Protein AF-A0A4Y6USC3-F1 (afdb_monomer_lite)

pLDDT: mean 70.85, std 23.21, range [25.36, 93.81]

Sequence (382 aa):
MLRNPILKGYQRYNYINDDKHLTWKDLKLQPFNPDYKILEEEDFDRVQEIIDSRSNKNNKQEINTPTKSKLLLSGIVKCGYCGGNLSVDHSITTNKRKDGTIQKSKVMRYVCKRARHLGNREDHACLQFGAKKYEKEAEIVVKDFISKANKEDFVEVLDKFQKENVVQKDSHLAKLKKEIQGDYQELSAIKGLIIKVELGQSKLSFDTVESMLLEQEIKIAEKGKLIESLERETQKEKTKMNEYQEVLEEFDGWLEKYDEAELDTKKMMLSRVIRKISFKKDEIDLELVLPIGNTTPPEDQNRVGMTEDKAKITDLAVHNIPNSHRHRRPGLADRLRDFDECNEACQRRSVDGACGQEHRRKPVLRLLRPTAAPRRRTHRFR

Secondary structure (DSSP, 8-state):
-TT-GGGBT-PBP----SS----GGG--BPPP-GGGB-S-HHHHHHHHHHHHHHH-SSS-SSS-PPPSSSSTTTTTEEETTT-PBEEEEEEEEEEE-TTS-EEEEEEEEEEETTHHHH-S-TT---SEEEHHHHHHHHHHHHHHHHHHS-HHHHHHHHHHHIIIIIIHHHHHHHHHHHHHHHHHHHHHHHHHHHHHHHTT--SS-HHHHHHHHHHHHHHHHHHHHHHHHHHHHHHHHHHHHHHHHHHHHTTTTHHHHHHHS-HHHHHHHHHHHEEEEEE-SSBEEEEESS--------TTSS--B-----SSSSTTS--------------SGGG---S--SSHHHHTTSS---------------PPPPP-----PPP---

Structure (mmCIF, N/CA/C/O backbone):
data_AF-A0A4Y6USC3-F1
#
_entry.id   AF-A0A4Y6USC3-F1
#
loop_
_atom_site.group_PDB
_atom_site.id
_atom_site.type_symbol
_atom_site.label_atom_id
_atom_site.label_alt_id
_atom_site.label_comp_id
_atom_site.label_asym_id
_atom_site.label_entity_id
_atom_site.label_seq_id
_atom_site.pdbx_PDB_ins_code
_atom_site.Cartn_x
_atom_site.Cartn_y
_atom_site.Cartn_z
_atom_site.occupancy
_atom_site.B_iso_or_equiv
_atom_site.auth_seq_id
_atom_site.auth_comp_id
_atom_site.auth_asym_id
_atom_site.auth_atom_id
_atom_site.pdbx_PDB_model_num
ATOM 1 N N . MET A 1 1 ? -6.219 23.985 -9.587 1.00 76.69 1 MET A N 1
ATOM 2 C CA . MET A 1 1 ? -7.641 23.948 -9.989 1.00 76.69 1 MET A CA 1
ATOM 3 C C . MET A 1 1 ? -8.333 22.698 -9.470 1.00 76.69 1 MET A C 1
ATOM 5 O O . MET A 1 1 ? -9.306 22.859 -8.758 1.00 76.69 1 MET A O 1
ATOM 9 N N . LEU A 1 2 ? -7.790 21.495 -9.704 1.00 85.19 2 LEU A N 1
ATOM 10 C CA . LEU A 1 2 ? -8.413 20.224 -9.289 1.00 85.19 2 LEU A CA 1
ATOM 11 C C . LEU A 1 2 ? -8.708 20.075 -7.786 1.00 85.19 2 LEU A C 1
ATOM 13 O O . LEU A 1 2 ? -9.578 19.303 -7.437 1.00 85.19 2 LEU A O 1
ATOM 17 N N . ARG A 1 3 ? -8.037 20.815 -6.893 1.00 84.94 3 ARG A N 1
ATOM 18 C CA . ARG A 1 3 ? -8.335 20.807 -5.445 1.00 84.94 3 ARG A CA 1
ATOM 19 C C . ARG A 1 3 ? -9.513 21.699 -5.024 1.00 84.94 3 ARG A C 1
ATOM 21 O O . ARG A 1 3 ? -9.766 21.845 -3.834 1.00 84.94 3 ARG A O 1
ATOM 28 N N . ASN A 1 4 ? -10.159 22.395 -5.959 1.00 87.19 4 ASN A N 1
ATOM 29 C CA . ASN A 1 4 ? -11.198 23.363 -5.622 1.00 87.19 4 ASN A CA 1
ATOM 30 C C . ASN A 1 4 ? -12.565 22.663 -5.492 1.00 87.19 4 ASN A C 1
ATOM 32 O O . ASN A 1 4 ? -13.066 22.194 -6.514 1.00 87.19 4 ASN A O 1
ATOM 36 N N . PRO A 1 5 ? -13.189 22.638 -4.298 1.00 87.12 5 PRO A N 1
ATOM 37 C CA . PRO A 1 5 ? -14.472 21.964 -4.070 1.00 87.12 5 PRO A CA 1
ATOM 38 C C . PRO A 1 5 ? -15.643 22.587 -4.842 1.00 87.12 5 PRO A C 1
ATOM 40 O O . PRO A 1 5 ? -16.703 21.972 -4.927 1.00 87.12 5 PRO A O 1
ATOM 43 N N . ILE A 1 6 ? -15.446 23.751 -5.480 1.00 89.62 6 ILE A N 1
ATOM 44 C CA . ILE A 1 6 ? -16.452 24.336 -6.376 1.00 89.62 6 ILE A CA 1
ATOM 45 C C . ILE A 1 6 ? -16.863 23.362 -7.481 1.00 89.62 6 ILE A C 1
ATOM 47 O O . ILE A 1 6 ? -18.014 23.374 -7.886 1.00 89.62 6 ILE A O 1
ATOM 51 N N . LEU A 1 7 ? -15.949 22.480 -7.912 1.00 89.19 7 LEU A N 1
ATOM 52 C CA . LEU A 1 7 ? -16.215 21.480 -8.945 1.00 89.19 7 LEU A CA 1
ATOM 53 C C . LEU A 1 7 ? -17.319 20.494 -8.543 1.00 89.19 7 LEU A C 1
ATOM 55 O O . LEU A 1 7 ? -18.015 20.006 -9.425 1.00 89.19 7 LEU A O 1
ATOM 59 N N . LYS A 1 8 ? -17.509 20.249 -7.240 1.00 89.19 8 LYS A N 1
ATOM 60 C CA . LYS A 1 8 ? -18.595 19.420 -6.696 1.00 89.19 8 LYS A CA 1
ATOM 61 C C . LYS A 1 8 ? -19.765 20.234 -6.120 1.00 89.19 8 LYS A C 1
ATOM 63 O O . LYS A 1 8 ? -20.564 19.712 -5.356 1.00 89.19 8 LYS A O 1
ATOM 68 N N . GLY A 1 9 ? -19.871 21.521 -6.468 1.00 87.12 9 GLY A N 1
ATOM 69 C CA . GLY A 1 9 ? -21.001 22.373 -6.072 1.00 87.12 9 GLY A CA 1
ATOM 70 C C . GLY A 1 9 ? -20.825 23.135 -4.754 1.00 87.12 9 GLY A C 1
ATOM 71 O O . GLY A 1 9 ? -21.747 23.821 -4.318 1.00 87.12 9 GLY A O 1
ATOM 72 N N . TYR A 1 10 ? -19.649 23.062 -4.119 1.00 88.44 10 TYR A N 1
ATOM 73 C CA . TYR A 1 10 ? -19.392 23.719 -2.834 1.00 88.44 10 TYR A CA 1
ATOM 74 C C . TYR A 1 10 ? -18.405 24.876 -2.974 1.00 88.44 10 TYR A C 1
ATOM 76 O O . TYR A 1 10 ? -17.224 24.692 -3.275 1.00 88.44 10 TYR A O 1
ATOM 84 N N . GLN A 1 11 ? -18.854 26.096 -2.691 1.00 85.69 11 GLN A N 1
ATOM 85 C CA . GLN A 1 11 ? -17.945 27.235 -2.595 1.00 85.69 11 GLN A CA 1
ATOM 86 C C . GLN A 1 11 ? -17.241 27.244 -1.238 1.00 85.69 11 GLN A C 1
ATOM 88 O O . GLN A 1 11 ? -17.827 26.937 -0.207 1.00 85.69 11 GLN A O 1
ATOM 93 N N . ARG A 1 12 ? -15.963 27.619 -1.213 1.00 81.69 12 ARG A N 1
ATOM 94 C CA . ARG A 1 12 ? -15.235 27.834 0.044 1.00 81.69 12 ARG A CA 1
ATOM 95 C C . ARG A 1 12 ? -15.555 29.218 0.604 1.00 81.69 12 ARG A C 1
ATOM 97 O O . ARG A 1 12 ? -15.585 30.190 -0.151 1.00 81.69 12 ARG A O 1
ATOM 104 N N . TYR A 1 13 ? -15.693 29.339 1.920 1.00 78.38 13 TYR A N 1
ATOM 105 C CA . TYR A 1 13 ? -15.615 30.658 2.545 1.00 78.38 13 TYR A CA 1
ATOM 106 C C . TYR A 1 13 ? -14.183 31.201 2.441 1.00 78.38 13 TYR A C 1
ATOM 108 O O . TYR A 1 13 ? -13.210 30.446 2.524 1.00 78.38 13 TYR A O 1
ATOM 116 N N . ASN A 1 14 ? -14.037 32.519 2.283 1.00 61.66 14 ASN A N 1
ATOM 117 C CA . ASN A 1 14 ? -12.743 33.176 2.450 1.00 61.66 14 ASN A CA 1
ATOM 118 C C . ASN A 1 14 ? -12.375 33.127 3.937 1.00 61.66 14 ASN A C 1
ATOM 120 O O . ASN A 1 14 ? -12.794 33.973 4.721 1.00 61.66 14 ASN A O 1
ATOM 124 N N . TYR A 1 15 ? -11.625 32.101 4.326 1.00 61.19 15 TYR A N 1
ATOM 125 C CA . TYR A 1 15 ? -11.086 31.966 5.670 1.00 61.19 15 TYR A CA 1
ATOM 126 C C . TYR A 1 15 ? -9.574 32.184 5.603 1.00 61.19 15 TYR A C 1
ATOM 128 O O . TYR A 1 15 ? -8.849 31.380 5.017 1.00 61.19 15 TYR A O 1
ATOM 136 N N . ILE A 1 16 ? -9.110 33.308 6.152 1.00 55.09 16 ILE A N 1
ATOM 137 C CA . ILE A 1 16 ? -7.685 33.573 6.361 1.00 55.09 16 ILE A CA 1
ATOM 138 C C . ILE A 1 16 ? -7.338 32.906 7.688 1.00 55.09 16 ILE A C 1
ATOM 140 O O . ILE A 1 16 ? -7.798 33.349 8.736 1.00 55.09 16 ILE A O 1
ATOM 144 N N . ASN A 1 17 ? -6.585 31.811 7.632 1.00 56.69 17 ASN A N 1
ATOM 145 C CA . ASN A 1 17 ? -5.962 31.237 8.814 1.00 56.69 17 ASN A CA 1
ATOM 146 C C . ASN A 1 17 ? -4.465 31.508 8.701 1.00 56.69 17 ASN A C 1
ATOM 148 O O . ASN A 1 17 ? -3.858 31.103 7.708 1.00 56.69 17 ASN A O 1
ATOM 152 N N . ASP A 1 18 ? -3.896 32.206 9.680 1.00 57.12 18 ASP A N 1
ATOM 153 C CA . ASP A 1 18 ? -2.494 32.635 9.631 1.00 57.12 18 ASP A CA 1
ATOM 154 C C . ASP A 1 18 ? -1.510 31.465 9.791 1.00 57.12 18 ASP A C 1
ATOM 156 O O . ASP A 1 18 ? -0.367 31.578 9.363 1.00 57.12 18 ASP A O 1
ATOM 160 N N . ASP A 1 19 ? -1.962 30.310 10.297 1.00 54.22 19 ASP A N 1
ATOM 161 C CA . ASP A 1 19 ? -1.153 29.097 10.395 1.00 54.22 19 ASP A CA 1
ATOM 162 C C . ASP A 1 19 ? -1.954 27.817 10.090 1.00 54.22 19 ASP A C 1
ATOM 164 O O . ASP A 1 19 ? -3.028 27.579 10.651 1.00 54.22 19 ASP A O 1
ATOM 168 N N . LYS A 1 20 ? -1.331 26.961 9.258 1.00 54.84 20 LYS A N 1
ATOM 169 C CA . LYS A 1 20 ? -1.676 25.596 8.782 1.00 54.84 20 LYS A CA 1
ATOM 170 C C . LYS A 1 20 ? -2.133 25.518 7.320 1.00 54.84 20 LYS A C 1
ATOM 172 O O . LYS A 1 20 ? -3.085 26.155 6.888 1.00 54.84 20 LYS A O 1
ATOM 177 N N . HIS A 1 21 ? -1.477 24.636 6.563 1.00 56.34 21 HIS A N 1
ATOM 178 C CA . HIS A 1 21 ? -2.016 24.085 5.321 1.00 56.34 21 HIS A CA 1
ATOM 179 C C . HIS A 1 21 ? -3.279 23.277 5.661 1.00 56.34 21 HIS A C 1
ATOM 181 O O . HIS A 1 21 ? -3.159 22.167 6.174 1.00 56.34 21 HIS A O 1
ATOM 187 N N . LEU A 1 22 ? -4.474 23.823 5.412 1.00 59.81 22 LEU A N 1
ATOM 188 C CA . LEU A 1 22 ? -5.715 23.054 5.552 1.00 59.81 22 LEU A CA 1
ATOM 189 C C . LEU A 1 22 ? -5.766 21.957 4.482 1.00 59.81 22 LEU A C 1
ATOM 191 O O . LEU A 1 22 ? -5.469 22.210 3.308 1.00 59.81 22 LEU A O 1
ATOM 195 N N . THR A 1 23 ? -6.157 20.748 4.884 1.00 63.25 23 THR A N 1
ATOM 196 C CA . THR A 1 23 ? -6.522 19.704 3.925 1.00 63.25 23 THR A CA 1
ATOM 197 C C . THR A 1 23 ? -7.909 20.002 3.360 1.00 63.25 23 THR A C 1
ATOM 199 O O . THR A 1 23 ? -8.673 20.778 3.934 1.00 63.25 23 THR A O 1
ATOM 202 N N . TRP A 1 24 ? -8.253 19.417 2.210 1.00 65.31 24 TRP A N 1
ATOM 203 C CA . TRP A 1 24 ? -9.548 19.682 1.573 1.00 65.31 24 TRP A CA 1
ATOM 204 C C . TRP A 1 24 ? -10.742 19.243 2.440 1.00 65.31 24 TRP A C 1
ATOM 206 O O . TRP A 1 24 ? -11.818 19.821 2.314 1.00 65.31 24 TRP A O 1
ATOM 216 N N . LYS A 1 25 ? -10.527 18.282 3.350 1.00 67.44 25 LYS A N 1
ATOM 217 C CA . LYS A 1 25 ? -11.517 17.784 4.317 1.00 67.44 25 LYS A CA 1
ATOM 218 C C . LYS A 1 25 ? -11.816 18.782 5.439 1.00 67.44 25 LYS A C 1
ATOM 220 O O . LYS A 1 25 ? -12.906 18.761 5.993 1.00 67.44 25 LYS A O 1
ATOM 225 N N . ASP A 1 26 ? -10.883 19.690 5.723 1.00 70.62 26 ASP A N 1
ATOM 226 C CA . ASP A 1 26 ? -11.004 20.680 6.802 1.00 70.62 26 ASP A CA 1
ATOM 227 C C . ASP A 1 26 ? -11.547 22.034 6.306 1.00 70.62 26 ASP A C 1
ATOM 229 O O . ASP A 1 26 ? -11.606 23.013 7.056 1.00 70.62 26 ASP A O 1
ATOM 233 N N . LEU A 1 27 ? -11.896 22.137 5.018 1.00 72.38 27 LEU A N 1
ATOM 234 C CA . LEU A 1 27 ? -12.377 23.378 4.417 1.00 72.38 27 LEU A CA 1
ATOM 235 C C . LEU A 1 27 ? -13.780 23.725 4.928 1.00 72.38 27 LEU A C 1
ATOM 237 O O . LEU A 1 27 ? -14.702 22.919 4.867 1.00 72.38 27 LEU A O 1
ATOM 241 N N . LYS A 1 28 ? -13.972 24.980 5.346 1.00 77.12 28 LYS A N 1
ATOM 242 C CA . LYS A 1 28 ? -15.310 25.529 5.597 1.00 77.12 28 LYS A CA 1
ATOM 243 C C . LYS A 1 28 ? -16.001 25.824 4.265 1.00 77.12 28 LYS A C 1
ATOM 245 O O . LYS A 1 28 ? -15.580 26.724 3.528 1.00 77.12 28 LYS A O 1
ATOM 250 N N . LEU A 1 29 ? -17.058 25.072 3.980 1.00 83.00 29 LEU A N 1
ATOM 251 C CA . LEU A 1 29 ? -17.827 25.148 2.742 1.00 83.00 29 LEU A CA 1
ATOM 252 C C . LEU A 1 29 ? -19.140 25.911 2.951 1.00 83.00 29 LEU A C 1
ATOM 254 O O . LEU A 1 29 ? -19.749 25.849 4.016 1.00 83.00 29 LEU A O 1
ATOM 258 N N . GLN A 1 30 ? -19.550 26.646 1.924 1.00 84.19 30 GLN A N 1
ATOM 259 C CA . GLN A 1 30 ? -20.889 27.206 1.777 1.00 84.19 30 GLN A CA 1
ATOM 260 C C . GLN A 1 30 ? -21.914 26.093 1.513 1.00 84.19 30 GLN A C 1
ATOM 262 O O . GLN A 1 30 ? -21.518 24.984 1.142 1.00 84.19 30 GLN A O 1
ATOM 267 N N . PRO A 1 31 ? -23.221 26.379 1.667 1.00 86.06 31 PRO A N 1
ATOM 268 C CA . PRO A 1 31 ? -24.275 25.460 1.256 1.00 86.06 31 PRO A CA 1
ATOM 269 C C . PRO A 1 31 ? -24.104 25.013 -0.198 1.00 86.06 31 PRO A C 1
ATOM 271 O O . PRO A 1 31 ? -23.623 25.775 -1.041 1.00 86.06 31 PRO A O 1
ATOM 274 N N . PHE A 1 32 ? -24.505 23.773 -0.473 1.00 89.00 32 PHE A N 1
ATOM 275 C CA . PHE A 1 32 ? -24.453 23.193 -1.809 1.00 89.00 32 PHE A CA 1
ATOM 276 C C . PHE A 1 32 ? -25.244 24.046 -2.805 1.00 89.00 32 PHE A C 1
ATOM 278 O O . PHE A 1 32 ? -26.387 24.420 -2.536 1.00 89.00 32 PHE A O 1
ATOM 285 N N . ASN A 1 33 ? -24.640 24.321 -3.961 1.00 88.75 33 ASN A N 1
ATOM 286 C CA . ASN A 1 33 ? -25.314 24.960 -5.081 1.00 88.75 33 ASN A CA 1
ATOM 287 C C . ASN A 1 33 ? -25.186 24.080 -6.341 1.00 88.75 33 ASN A C 1
ATOM 289 O O . ASN A 1 33 ? -24.061 23.857 -6.809 1.00 88.75 33 ASN A O 1
ATOM 293 N N . PRO A 1 34 ? -26.313 23.606 -6.910 1.00 88.88 34 PRO A N 1
ATOM 294 C CA . PRO A 1 34 ? -26.303 22.762 -8.100 1.00 88.88 34 PRO A CA 1
ATOM 295 C C . PRO A 1 34 ? -25.714 23.456 -9.336 1.00 88.88 34 PRO A C 1
ATOM 297 O O . PRO A 1 34 ? -25.088 22.778 -10.146 1.00 88.88 34 PRO A O 1
ATOM 300 N N . ASP A 1 35 ? -25.814 24.784 -9.456 1.00 90.12 35 ASP A N 1
ATOM 301 C CA . ASP A 1 35 ? -25.336 25.534 -10.630 1.00 90.12 35 ASP A CA 1
ATOM 302 C C . ASP A 1 35 ? -23.811 25.460 -10.813 1.00 90.12 35 ASP A C 1
ATOM 304 O O . ASP A 1 35 ? -23.285 25.698 -11.900 1.00 90.12 35 ASP A O 1
ATOM 308 N N . TYR A 1 36 ? -23.078 25.141 -9.743 1.00 86.50 36 TYR A N 1
ATOM 309 C CA . TYR A 1 36 ? -21.621 25.012 -9.769 1.00 86.50 36 TYR A CA 1
ATOM 310 C C . TYR A 1 36 ? -21.138 23.572 -9.940 1.00 86.50 36 TYR A C 1
ATOM 312 O O . TYR A 1 36 ? -19.940 23.357 -10.131 1.00 86.50 36 TYR A O 1
ATOM 320 N N . LYS A 1 37 ? -22.029 22.580 -9.847 1.00 89.88 37 LYS A N 1
ATOM 321 C CA . LYS A 1 37 ? -21.649 21.170 -9.913 1.00 89.88 37 LYS A CA 1
ATOM 322 C C . LYS A 1 37 ? -21.240 20.813 -11.344 1.00 89.88 37 LYS A C 1
ATOM 324 O O . LYS A 1 37 ? -22.067 20.760 -12.245 1.00 89.88 37 LYS A O 1
ATOM 329 N N . ILE A 1 38 ? -19.946 20.563 -11.537 1.00 91.06 38 ILE A N 1
ATOM 330 C CA . ILE A 1 38 ? -19.363 20.111 -12.810 1.00 91.06 38 ILE A CA 1
ATOM 331 C C . ILE A 1 38 ? -18.999 18.625 -12.729 1.00 91.06 38 ILE A C 1
ATOM 333 O O . ILE A 1 38 ? -19.082 17.915 -13.726 1.00 91.06 38 ILE A O 1
ATOM 337 N N . LEU A 1 39 ? -18.577 18.165 -11.550 1.00 89.06 39 LEU A N 1
ATOM 338 C CA . LEU A 1 39 ? -18.189 16.789 -11.268 1.00 89.06 39 LEU A CA 1
ATOM 339 C C . LEU A 1 39 ? -19.087 16.201 -10.182 1.00 89.06 39 LEU A C 1
ATOM 341 O O . LEU A 1 39 ? -19.547 16.911 -9.281 1.00 89.06 39 LEU A O 1
ATOM 345 N N . GLU A 1 40 ? -19.282 14.890 -10.249 1.00 90.19 40 GLU A N 1
ATOM 346 C CA . GLU A 1 40 ? -19.840 14.130 -9.139 1.00 90.19 40 GLU A CA 1
ATOM 347 C C . GLU A 1 40 ? -18.878 14.143 -7.943 1.00 90.19 40 GLU A C 1
ATOM 349 O O . GLU A 1 40 ? -17.657 14.269 -8.093 1.00 90.19 40 GLU A O 1
ATOM 354 N N . GLU A 1 41 ? -19.433 14.045 -6.735 1.00 85.94 41 GLU A N 1
ATOM 355 C CA . GLU A 1 41 ? -18.637 14.090 -5.505 1.00 85.94 41 GLU A CA 1
ATOM 356 C C . GLU A 1 41 ? -17.620 12.941 -5.453 1.00 85.94 41 GLU A C 1
ATOM 358 O O . GLU A 1 41 ? -16.451 13.171 -5.148 1.00 85.94 41 GLU A O 1
ATOM 363 N N . GLU A 1 42 ? -18.029 11.746 -5.879 1.00 86.94 42 GLU A N 1
ATOM 364 C CA . GLU A 1 42 ? -17.178 10.555 -5.950 1.00 86.94 42 GLU A CA 1
ATOM 365 C C . GLU A 1 42 ? -15.974 10.734 -6.888 1.00 86.94 42 GLU A C 1
ATOM 367 O O . GLU A 1 42 ? -14.861 10.308 -6.575 1.00 86.94 42 GLU A O 1
ATOM 372 N N . ASP A 1 43 ? -16.167 11.376 -8.045 1.00 88.38 43 ASP A N 1
ATOM 373 C CA . ASP A 1 43 ? -15.080 11.668 -8.987 1.00 88.38 43 ASP A CA 1
ATOM 374 C C . ASP A 1 43 ? -14.108 12.692 -8.401 1.00 88.38 43 ASP A C 1
ATOM 376 O O . ASP A 1 43 ? -12.885 12.547 -8.504 1.00 88.38 43 ASP A O 1
ATOM 380 N N . PHE A 1 44 ? -14.644 13.741 -7.773 1.00 89.94 44 PHE A N 1
ATOM 381 C CA . PHE A 1 44 ? -13.831 14.778 -7.154 1.00 89.94 44 PHE A CA 1
ATOM 382 C C . PHE A 1 44 ? -12.973 14.217 -6.016 1.00 89.94 44 PHE A C 1
ATOM 384 O O . PHE A 1 44 ? -11.777 14.526 -5.944 1.00 89.94 44 PHE A O 1
ATOM 391 N N . ASP A 1 45 ? -13.568 13.389 -5.159 1.00 85.75 45 ASP A N 1
ATOM 392 C CA . ASP A 1 45 ? -12.903 12.789 -4.009 1.00 85.75 45 ASP A CA 1
ATOM 393 C C . ASP A 1 45 ? -11.817 11.797 -4.465 1.00 85.75 45 ASP A C 1
ATOM 395 O O . ASP A 1 45 ? -10.670 11.923 -4.025 1.00 85.75 45 ASP A O 1
ATOM 399 N N . ARG A 1 46 ? -12.089 10.942 -5.467 1.00 82.50 46 ARG A N 1
ATOM 400 C CA . ARG A 1 46 ? -11.063 10.087 -6.104 1.00 82.50 46 ARG A CA 1
ATOM 401 C C . ARG A 1 46 ? -9.896 10.896 -6.671 1.00 82.50 46 ARG A C 1
ATOM 403 O O . ARG A 1 46 ? -8.726 10.543 -6.501 1.00 82.50 46 ARG A O 1
ATOM 410 N N . VAL A 1 47 ? -10.174 12.025 -7.327 1.00 87.00 47 VAL A N 1
ATOM 411 C CA . VAL A 1 47 ? -9.114 12.920 -7.820 1.00 87.00 47 VAL A CA 1
ATOM 412 C C . VAL A 1 47 ? -8.299 13.500 -6.661 1.00 87.00 47 VAL A C 1
ATOM 414 O O . VAL A 1 47 ? -7.073 13.589 -6.778 1.00 87.00 47 VAL A O 1
ATOM 417 N N . GLN A 1 48 ? -8.927 13.875 -5.539 1.00 86.12 48 GLN A N 1
ATOM 418 C CA . GLN A 1 48 ? -8.183 14.343 -4.366 1.00 86.12 48 GLN A CA 1
ATOM 419 C C . GLN A 1 48 ? -7.276 13.256 -3.797 1.00 86.12 48 GLN A C 1
ATOM 421 O O . GLN A 1 48 ? -6.116 13.550 -3.512 1.00 86.12 48 GLN A O 1
ATOM 426 N N . GLU A 1 49 ? -7.750 12.016 -3.701 1.00 81.25 49 GLU A N 1
ATOM 427 C CA . GLU A 1 49 ? -6.963 10.870 -3.231 1.00 81.25 49 GLU A CA 1
ATOM 428 C C . GLU A 1 49 ? -5.724 10.626 -4.106 1.00 81.25 49 GLU A C 1
ATOM 430 O O . GLU A 1 49 ? -4.610 10.444 -3.600 1.00 81.25 49 GLU A O 1
ATOM 435 N N . ILE A 1 50 ? -5.861 10.737 -5.432 1.00 79.06 50 ILE A N 1
ATOM 436 C CA . ILE A 1 50 ? -4.731 10.642 -6.371 1.00 79.06 50 ILE A CA 1
ATOM 437 C C . ILE A 1 50 ? -3.731 11.795 -6.169 1.00 79.06 50 ILE A C 1
ATOM 439 O O . ILE A 1 50 ? -2.518 11.621 -6.309 1.00 79.06 50 ILE A O 1
ATOM 443 N N . ILE A 1 51 ? -4.196 13.007 -5.864 1.00 81.00 51 ILE A N 1
ATOM 444 C CA . ILE A 1 51 ? -3.294 14.143 -5.628 1.00 81.00 51 ILE A CA 1
ATOM 445 C C . ILE A 1 51 ? -2.611 14.016 -4.256 1.00 81.00 51 ILE A C 1
ATOM 447 O O . ILE A 1 51 ? -1.416 14.307 -4.135 1.00 81.00 51 ILE A O 1
ATOM 451 N N . ASP A 1 52 ? -3.339 13.579 -3.232 1.00 77.06 52 ASP A N 1
ATOM 452 C CA . ASP A 1 52 ? -2.833 13.399 -1.871 1.00 77.06 52 ASP A CA 1
ATOM 453 C C . ASP A 1 52 ? -1.803 12.268 -1.809 1.00 77.06 52 ASP A C 1
ATOM 455 O O . ASP A 1 52 ? -0.723 12.469 -1.248 1.00 77.06 52 ASP A O 1
ATOM 459 N N . SER A 1 53 ? -2.051 11.142 -2.486 1.00 68.75 53 SER A N 1
ATOM 460 C CA . SER A 1 53 ? -1.082 10.044 -2.625 1.00 68.75 53 SER A CA 1
ATOM 461 C C . SER A 1 53 ? 0.231 10.489 -3.280 1.00 68.75 53 SER A C 1
ATOM 463 O O . SER A 1 53 ? 1.308 10.079 -2.850 1.00 68.75 53 SER A O 1
ATOM 465 N N . ARG A 1 54 ? 0.181 11.414 -4.248 1.00 68.12 54 ARG A N 1
ATOM 466 C CA . ARG A 1 54 ? 1.383 12.009 -4.865 1.00 68.12 54 ARG A CA 1
ATOM 467 C C . ARG A 1 54 ? 2.112 13.005 -3.959 1.00 68.12 54 ARG A C 1
ATOM 469 O O . ARG A 1 54 ? 3.317 13.204 -4.112 1.00 68.12 54 ARG A O 1
ATOM 476 N N . SER A 1 55 ? 1.392 13.684 -3.065 1.00 64.75 55 SER A N 1
ATOM 477 C CA . SER A 1 55 ? 1.926 14.771 -2.232 1.00 64.75 55 SER A CA 1
ATOM 478 C C . SER A 1 55 ? 2.519 14.291 -0.907 1.00 64.75 55 SER A C 1
ATOM 480 O O . SER A 1 55 ? 3.309 15.018 -0.292 1.00 64.75 55 SER A O 1
ATOM 482 N N . ASN A 1 56 ? 2.120 13.114 -0.425 1.00 55.84 56 ASN A N 1
ATOM 483 C CA . ASN A 1 56 ? 2.423 12.682 0.930 1.00 55.84 56 ASN A CA 1
ATOM 484 C C . ASN A 1 56 ? 3.900 12.274 1.077 1.00 55.84 56 ASN A C 1
ATOM 486 O O . ASN A 1 56 ? 4.297 11.141 0.826 1.00 55.84 56 ASN A O 1
ATOM 490 N N . LYS A 1 57 ? 4.745 13.215 1.519 1.00 50.66 57 LYS A N 1
ATOM 491 C CA . LYS A 1 57 ? 6.176 12.975 1.799 1.00 50.66 57 LYS A CA 1
ATOM 492 C C . LYS A 1 57 ? 6.409 11.958 2.930 1.00 50.66 57 LYS A C 1
ATOM 494 O O . LYS A 1 57 ? 7.504 11.397 3.006 1.00 50.66 57 LYS A O 1
ATOM 499 N N . ASN A 1 58 ? 5.400 11.740 3.780 1.00 44.16 58 ASN A N 1
ATOM 500 C CA . ASN A 1 58 ? 5.476 10.905 4.981 1.00 44.16 58 ASN A CA 1
ATOM 501 C C . ASN A 1 58 ? 4.898 9.492 4.773 1.00 44.16 58 ASN A C 1
ATOM 503 O O . ASN A 1 58 ? 5.479 8.546 5.295 1.00 44.16 58 ASN A O 1
ATOM 507 N N . ASN A 1 59 ? 3.866 9.320 3.935 1.00 46.22 59 ASN A N 1
ATOM 508 C CA . ASN A 1 59 ? 3.456 8.002 3.426 1.00 46.22 59 ASN A CA 1
ATOM 509 C C . ASN A 1 59 ? 4.296 7.655 2.195 1.00 46.22 59 ASN A C 1
ATOM 511 O O . ASN A 1 59 ? 3.854 7.717 1.049 1.00 46.22 59 ASN A O 1
ATOM 515 N N . LYS A 1 60 ? 5.567 7.333 2.439 1.00 47.41 60 LYS A N 1
ATOM 516 C CA . LYS A 1 60 ? 6.416 6.717 1.424 1.00 47.41 60 LYS A CA 1
ATOM 517 C C . LYS A 1 60 ? 5.812 5.360 1.049 1.00 47.41 60 LYS A C 1
ATOM 519 O O . LYS A 1 60 ? 5.886 4.438 1.844 1.00 47.41 60 LYS A O 1
ATOM 524 N N . GLN A 1 61 ? 5.370 5.247 -0.202 1.00 49.53 61 GLN A N 1
ATOM 525 C CA . GLN A 1 61 ? 5.283 3.990 -0.956 1.00 49.53 61 GLN A CA 1
ATOM 526 C C . GLN A 1 61 ? 4.168 3.017 -0.544 1.00 49.53 61 GLN A C 1
ATOM 528 O O . GLN A 1 61 ? 4.443 1.978 0.047 1.00 49.53 61 GLN A O 1
ATOM 533 N N . GLU A 1 62 ? 2.943 3.275 -0.995 1.00 51.25 62 GLU A N 1
ATOM 534 C CA . GLU A 1 62 ? 2.012 2.168 -1.287 1.00 51.25 62 GLU A CA 1
ATOM 535 C C . GLU A 1 62 ? 1.474 2.265 -2.719 1.00 51.25 62 GLU A C 1
ATOM 537 O O . GLU A 1 62 ? 1.442 1.259 -3.414 1.00 51.25 62 GLU A O 1
ATOM 542 N N . ILE A 1 63 ? 1.210 3.475 -3.228 1.00 54.06 63 ILE A N 1
ATOM 543 C CA . ILE A 1 63 ? 0.712 3.654 -4.598 1.00 54.06 63 ILE A CA 1
ATOM 544 C C . ILE A 1 63 ? 1.864 3.984 -5.550 1.00 54.06 63 ILE A C 1
ATOM 546 O O . ILE A 1 63 ? 2.487 5.050 -5.481 1.00 54.06 63 ILE A O 1
ATOM 550 N N . ASN A 1 64 ? 2.128 3.074 -6.482 1.00 62.78 64 ASN A N 1
ATOM 551 C CA . ASN A 1 64 ? 3.043 3.300 -7.588 1.00 62.78 64 ASN A CA 1
ATOM 552 C C . ASN A 1 64 ? 2.380 4.202 -8.631 1.00 62.78 64 ASN A C 1
ATOM 554 O O . ASN A 1 64 ? 1.654 3.747 -9.500 1.00 62.78 64 ASN A O 1
ATOM 558 N N . THR A 1 65 ? 2.611 5.513 -8.577 1.00 64.31 65 THR A N 1
ATOM 559 C CA . THR A 1 65 ? 2.134 6.387 -9.662 1.00 64.31 65 THR A CA 1
ATOM 560 C C . THR A 1 65 ? 3.100 6.377 -10.850 1.00 64.31 65 THR A C 1
ATOM 562 O O . THR A 1 65 ? 4.282 6.700 -10.666 1.00 64.31 65 THR A O 1
ATOM 565 N N . PRO A 1 66 ? 2.620 6.095 -12.078 1.00 65.94 66 PRO A N 1
ATOM 566 C CA . PRO A 1 66 ? 3.459 6.117 -13.266 1.00 65.94 66 PRO A CA 1
ATOM 567 C C . PRO A 1 66 ? 4.022 7.524 -13.498 1.00 65.94 66 PRO A C 1
ATOM 569 O O . PRO A 1 66 ? 3.321 8.538 -13.430 1.00 65.94 66 PRO A O 1
ATOM 572 N N . THR A 1 67 ? 5.330 7.599 -13.746 1.00 73.44 67 THR A N 1
ATOM 573 C CA . THR A 1 67 ? 6.023 8.873 -13.977 1.00 73.44 67 THR A CA 1
ATOM 574 C C . THR A 1 67 ? 5.981 9.255 -15.462 1.00 73.44 67 THR A C 1
ATOM 576 O O . THR A 1 67 ? 6.066 8.398 -16.341 1.00 73.44 67 THR A O 1
ATOM 579 N N . LYS A 1 68 ? 5.982 10.563 -15.765 1.00 76.62 68 LYS A N 1
ATOM 580 C CA . LYS A 1 68 ? 6.080 11.120 -17.136 1.00 76.62 68 LYS A CA 1
ATOM 581 C C . LYS A 1 68 ? 7.403 10.823 -17.871 1.00 76.62 68 LYS A C 1
ATOM 583 O O . LYS A 1 68 ? 7.692 11.430 -18.899 1.00 76.62 68 LYS A O 1
ATOM 588 N N . SER A 1 69 ? 8.279 9.988 -17.316 1.00 79.69 69 SER A N 1
ATOM 589 C CA . SER A 1 69 ? 9.571 9.701 -17.939 1.00 79.69 69 SER A CA 1
ATOM 590 C C . SER A 1 69 ? 9.386 8.764 -19.139 1.00 79.69 69 SER A C 1
ATOM 592 O O . SER A 1 69 ? 8.350 8.128 -19.287 1.00 79.69 69 SER A O 1
ATOM 594 N N . LYS A 1 70 ? 10.383 8.667 -20.021 1.00 85.38 70 LYS A N 1
ATOM 595 C CA . LYS A 1 70 ? 10.317 7.770 -21.192 1.00 85.38 70 LYS A CA 1
ATOM 596 C C . LYS A 1 70 ? 10.629 6.305 -20.868 1.00 85.38 70 LYS A C 1
ATOM 598 O O . LYS A 1 70 ? 10.678 5.502 -21.786 1.00 85.38 70 LYS A O 1
ATOM 603 N N . LEU A 1 71 ? 10.907 5.999 -19.603 1.00 90.12 71 LEU A N 1
ATOM 604 C CA . LEU A 1 71 ? 11.266 4.661 -19.152 1.00 90.12 71 LEU A CA 1
ATOM 605 C C . LEU A 1 71 ? 10.055 3.980 -18.522 1.00 90.12 71 LEU A C 1
ATOM 607 O O . LEU A 1 71 ? 9.327 4.608 -17.750 1.00 90.12 71 LEU A O 1
ATOM 611 N N . LEU A 1 72 ? 9.875 2.707 -18.844 1.00 90.75 72 LEU A N 1
ATOM 612 C CA . LEU A 1 72 ? 8.767 1.855 -18.435 1.00 90.75 72 LEU A CA 1
ATOM 613 C C . LEU A 1 72 ? 8.716 1.706 -16.914 1.00 90.75 72 LEU A C 1
ATOM 615 O O . LEU A 1 72 ? 7.704 1.960 -16.276 1.00 90.75 72 LEU A O 1
ATOM 619 N N . LEU A 1 73 ? 9.846 1.393 -16.288 1.00 89.69 73 LEU A N 1
ATOM 620 C CA . LEU A 1 73 ? 9.863 1.043 -14.863 1.00 89.69 73 LEU A CA 1
ATOM 621 C C . LEU A 1 73 ? 10.107 2.270 -13.965 1.00 89.69 73 LEU A C 1
ATOM 623 O O . LEU A 1 73 ? 10.582 2.201 -12.830 1.00 89.69 73 LEU A O 1
ATOM 627 N N . SER A 1 74 ? 9.825 3.462 -14.486 1.00 86.94 74 SER A N 1
ATOM 628 C CA . SER A 1 74 ? 10.070 4.703 -13.763 1.00 86.94 74 SER A CA 1
ATOM 629 C C . SER A 1 74 ? 9.027 4.945 -12.679 1.00 86.94 74 SER A C 1
ATOM 631 O O . SER A 1 74 ? 7.863 5.204 -12.970 1.00 86.94 74 SER A O 1
ATOM 633 N N . GLY A 1 75 ? 9.487 4.993 -11.431 1.00 81.06 75 GLY A N 1
ATOM 634 C CA . GLY A 1 75 ? 8.637 5.208 -10.257 1.00 81.06 75 GLY A CA 1
ATOM 635 C C . GLY A 1 75 ? 8.459 3.949 -9.411 1.00 81.06 75 GLY A C 1
ATOM 636 O O . GLY A 1 75 ? 8.239 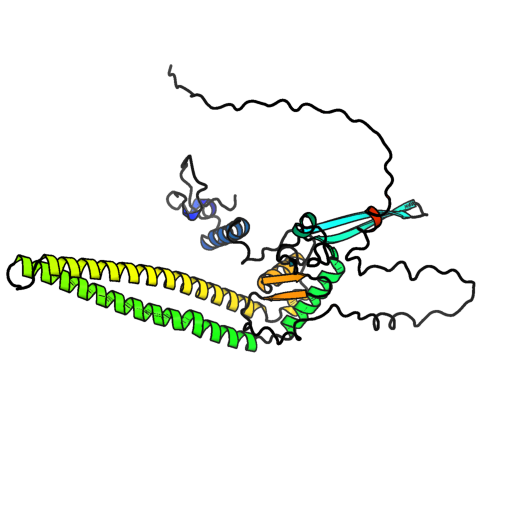4.084 -8.214 1.00 81.06 75 GLY A O 1
ATOM 637 N N . ILE A 1 76 ? 8.661 2.765 -10.001 1.00 86.94 76 ILE A N 1
ATOM 638 C CA . ILE A 1 76 ? 8.534 1.461 -9.325 1.00 86.94 76 ILE A CA 1
ATOM 639 C C . ILE A 1 76 ? 9.884 0.827 -8.962 1.00 86.94 76 ILE A C 1
ATOM 641 O O . ILE A 1 76 ? 9.966 0.007 -8.046 1.00 86.94 76 ILE A O 1
ATOM 645 N N . VAL A 1 77 ? 10.961 1.219 -9.652 1.00 89.88 77 VAL A N 1
ATOM 646 C CA . VAL A 1 77 ? 12.285 0.621 -9.448 1.00 89.88 77 VAL A CA 1
ATOM 647 C C . VAL A 1 77 ? 13.009 1.199 -8.234 1.00 89.88 77 VAL A C 1
ATOM 649 O O . VAL A 1 77 ? 13.174 2.418 -8.076 1.00 89.88 77 VAL A O 1
ATOM 652 N N . LYS A 1 78 ? 13.543 0.292 -7.420 1.00 89.94 78 LYS A N 1
ATOM 653 C CA . LYS A 1 78 ? 14.409 0.555 -6.276 1.00 89.94 78 LYS A CA 1
ATOM 654 C C . LYS A 1 78 ? 15.789 -0.066 -6.489 1.00 89.94 78 LYS A C 1
ATOM 656 O O . LYS A 1 78 ? 15.985 -0.992 -7.268 1.00 89.94 78 LYS A O 1
ATOM 661 N N . CYS A 1 79 ? 16.773 0.479 -5.791 1.00 88.25 79 CYS A N 1
ATOM 662 C CA . CYS A 1 79 ? 18.104 -0.100 -5.712 1.00 88.25 79 CYS A CA 1
ATOM 663 C C . CYS A 1 79 ? 18.072 -1.311 -4.774 1.00 88.25 79 CYS A C 1
ATOM 665 O O . CYS A 1 79 ? 17.715 -1.143 -3.607 1.00 88.25 79 CYS A O 1
ATOM 667 N N . GLY A 1 80 ? 18.495 -2.486 -5.243 1.00 87.69 80 GLY A N 1
ATOM 668 C CA . GLY A 1 80 ? 18.579 -3.695 -4.419 1.00 87.69 80 GLY A CA 1
ATOM 669 C C . GLY A 1 80 ? 19.636 -3.632 -3.312 1.00 87.69 80 GLY A C 1
ATOM 670 O O . GLY A 1 80 ? 19.533 -4.371 -2.345 1.00 87.69 80 GLY A O 1
ATOM 671 N N . TYR A 1 81 ? 20.604 -2.712 -3.399 1.00 85.69 81 TYR A N 1
ATOM 672 C CA . TYR A 1 81 ? 21.636 -2.528 -2.370 1.00 85.69 81 TYR A CA 1
ATOM 673 C C . TYR A 1 81 ? 21.192 -1.591 -1.235 1.00 85.69 81 TYR A C 1
ATOM 675 O O . TYR A 1 81 ? 21.361 -1.891 -0.062 1.00 85.69 81 TYR A O 1
ATOM 683 N N . CYS A 1 82 ? 20.622 -0.423 -1.566 1.00 82.69 82 CYS A N 1
ATOM 684 C CA . CYS A 1 82 ? 20.306 0.617 -0.569 1.00 82.69 82 CYS A CA 1
ATOM 685 C C . CYS A 1 82 ? 18.804 0.844 -0.323 1.00 82.69 82 CYS A C 1
ATOM 687 O O . CYS A 1 82 ? 18.435 1.773 0.408 1.00 82.69 82 CYS A O 1
ATOM 689 N N . GLY A 1 83 ? 17.935 0.108 -1.026 1.00 84.00 83 GLY A N 1
ATOM 690 C CA . GLY A 1 83 ? 16.473 0.244 -0.986 1.00 84.00 83 GLY A CA 1
ATOM 691 C C . GLY A 1 83 ? 15.924 1.591 -1.481 1.00 84.00 83 GLY A C 1
ATOM 692 O O . GLY A 1 83 ? 14.722 1.844 -1.409 1.00 84.00 83 GLY A O 1
ATOM 693 N N . GLY A 1 84 ? 16.785 2.502 -1.949 1.00 84.19 84 GLY A N 1
ATOM 694 C CA . GLY A 1 84 ? 16.396 3.830 -2.424 1.00 84.19 84 GLY A CA 1
ATOM 695 C C . GLY A 1 84 ? 15.825 3.809 -3.842 1.00 84.19 84 GLY A C 1
ATOM 696 O O . GLY A 1 84 ? 16.219 2.981 -4.657 1.00 84.19 84 GLY A O 1
ATOM 697 N N . ASN A 1 85 ? 14.943 4.758 -4.166 1.00 87.31 85 ASN A N 1
ATOM 698 C CA . ASN A 1 85 ? 14.384 4.892 -5.516 1.00 87.31 85 ASN A CA 1
ATOM 699 C C . ASN A 1 85 ? 15.479 5.205 -6.544 1.00 87.31 85 ASN A C 1
ATOM 701 O O . ASN A 1 85 ? 16.294 6.116 -6.336 1.00 87.31 85 ASN A O 1
ATOM 705 N N . LEU A 1 86 ? 15.452 4.508 -7.680 1.00 88.38 86 LEU A N 1
ATOM 706 C CA . LEU A 1 86 ? 16.327 4.837 -8.797 1.00 88.38 86 LEU A CA 1
ATOM 707 C C . LEU A 1 86 ? 15.781 6.035 -9.574 1.00 88.38 86 LEU A C 1
ATOM 709 O O . LEU A 1 86 ? 14.583 6.175 -9.806 1.00 88.38 86 LEU A O 1
ATOM 713 N N . SER A 1 87 ? 16.679 6.936 -9.964 1.00 88.25 87 SER A N 1
ATOM 714 C CA . SER A 1 87 ? 16.342 8.093 -10.795 1.00 88.25 87 SER A CA 1
ATOM 715 C C . SER A 1 87 ? 16.726 7.841 -12.242 1.00 88.25 87 SER A C 1
ATOM 717 O O . SER A 1 87 ? 17.743 7.213 -12.513 1.00 88.25 87 SER A O 1
ATOM 719 N N . VAL A 1 88 ? 15.933 8.365 -13.169 1.00 90.50 88 VAL A N 1
ATOM 720 C CA . VAL A 1 88 ? 16.231 8.280 -14.598 1.00 90.50 88 VAL A CA 1
ATOM 721 C C . VAL A 1 88 ? 17.271 9.333 -14.966 1.00 90.50 88 VAL A C 1
ATOM 723 O O . VAL A 1 88 ? 17.071 10.518 -14.699 1.00 90.50 88 VAL A O 1
ATOM 726 N N . ASP A 1 89 ? 18.355 8.901 -15.598 1.00 89.62 89 ASP A N 1
ATOM 727 C CA . ASP A 1 89 ? 19.394 9.755 -16.164 1.00 89.62 89 ASP A CA 1
ATOM 728 C C . ASP A 1 89 ? 19.589 9.437 -17.652 1.00 89.62 89 ASP A C 1
ATOM 730 O O . ASP A 1 89 ? 19.228 8.359 -18.135 1.00 89.62 89 ASP A O 1
ATOM 734 N N . HIS A 1 90 ? 20.134 10.385 -18.408 1.00 90.12 90 HIS A N 1
ATOM 735 C CA . HIS A 1 90 ? 20.394 10.198 -19.826 1.00 90.12 90 HIS A CA 1
ATOM 736 C C . HIS A 1 90 ? 21.683 10.873 -20.267 1.00 90.12 90 HIS A C 1
ATOM 738 O O . HIS A 1 90 ? 22.008 11.982 -19.861 1.00 90.12 90 HIS A O 1
ATOM 744 N N . SER A 1 91 ? 22.396 10.209 -21.167 1.00 88.31 91 SER A N 1
ATOM 745 C CA . SER A 1 91 ? 23.594 10.736 -21.806 1.00 88.31 91 SER A CA 1
ATOM 746 C C . SER A 1 91 ? 23.367 10.822 -23.307 1.00 88.31 91 SER A C 1
ATOM 748 O O . SER A 1 91 ? 22.784 9.918 -23.908 1.00 88.31 91 SER A O 1
ATOM 750 N N . ILE A 1 92 ? 23.787 11.934 -23.904 1.00 90.88 92 ILE A N 1
ATOM 751 C CA . ILE A 1 92 ? 23.705 12.167 -25.344 1.00 90.88 92 ILE A CA 1
ATOM 752 C C . ILE A 1 92 ? 25.132 12.314 -25.854 1.00 90.88 92 ILE A C 1
ATOM 754 O O . ILE A 1 92 ? 25.815 13.279 -25.517 1.00 90.88 92 ILE A O 1
ATOM 758 N N . THR A 1 93 ? 25.556 11.378 -26.694 1.00 88.69 93 THR A N 1
ATOM 759 C CA . THR A 1 93 ? 26.846 11.440 -27.383 1.00 88.69 93 THR A CA 1
ATOM 760 C C . THR A 1 93 ? 26.608 11.853 -28.824 1.00 88.69 93 THR A C 1
ATOM 762 O O . THR A 1 93 ? 25.723 11.328 -29.497 1.00 88.69 93 THR A O 1
ATOM 765 N N . THR A 1 94 ? 27.388 12.818 -29.299 1.00 89.25 94 THR A N 1
ATOM 766 C CA . THR A 1 94 ? 27.337 13.282 -30.686 1.00 89.25 94 THR A CA 1
ATOM 767 C C . THR A 1 94 ? 28.653 12.924 -31.356 1.00 89.25 94 THR A C 1
ATOM 769 O O . THR A 1 94 ? 29.702 13.382 -30.914 1.00 89.25 94 THR A O 1
ATOM 772 N N . ASN A 1 95 ? 28.602 12.107 -32.404 1.00 85.94 95 ASN A N 1
ATOM 773 C CA . ASN A 1 95 ? 29.773 11.701 -33.169 1.00 85.94 95 ASN A CA 1
ATOM 774 C C . ASN A 1 95 ? 29.664 12.212 -34.610 1.00 85.94 95 ASN A C 1
ATOM 776 O O . ASN A 1 95 ? 28.612 12.090 -35.240 1.00 85.94 95 ASN A O 1
ATOM 780 N N . LYS A 1 96 ? 30.745 12.801 -35.126 1.00 89.19 96 LYS A N 1
ATOM 781 C CA . LYS A 1 96 ? 30.840 13.240 -36.521 1.00 89.19 96 LYS A CA 1
ATOM 782 C C . LYS A 1 96 ? 31.478 12.117 -37.329 1.00 89.19 96 LYS A C 1
ATOM 784 O O . LYS A 1 96 ? 32.612 11.729 -37.062 1.00 89.19 96 LYS A O 1
ATOM 789 N N . ARG A 1 97 ? 30.744 11.578 -38.301 1.00 84.25 97 ARG A N 1
ATOM 790 C CA . ARG A 1 97 ? 31.276 10.571 -39.223 1.00 84.25 97 ARG A CA 1
ATOM 791 C C . ARG A 1 97 ? 32.238 11.221 -40.216 1.00 84.25 97 ARG A C 1
ATOM 793 O O . ARG A 1 97 ? 32.228 12.436 -40.404 1.00 84.25 97 ARG A O 1
ATOM 800 N N . LYS A 1 98 ? 33.053 10.387 -40.868 1.00 83.69 98 LYS A N 1
ATOM 801 C CA . LYS A 1 98 ? 33.994 10.823 -41.913 1.00 83.69 98 LYS A CA 1
ATOM 802 C C . LYS A 1 98 ? 33.281 11.529 -43.071 1.00 83.69 98 LYS A C 1
ATOM 804 O O . LYS A 1 98 ? 33.818 12.485 -43.609 1.00 83.69 98 LYS A O 1
ATOM 809 N N . ASP A 1 99 ? 32.038 11.140 -43.342 1.00 82.94 99 ASP A N 1
ATOM 810 C CA . ASP A 1 99 ? 31.187 11.708 -44.395 1.00 82.94 99 ASP A CA 1
ATOM 811 C C . ASP A 1 99 ? 30.511 13.033 -43.979 1.00 82.94 99 ASP A C 1
ATOM 813 O O . ASP A 1 99 ? 29.529 13.458 -44.579 1.00 82.94 99 ASP A O 1
ATOM 817 N N . GLY A 1 100 ? 30.951 13.660 -42.880 1.00 85.12 100 GLY A N 1
ATOM 818 C CA . GLY A 1 100 ? 30.392 14.912 -42.353 1.00 85.12 100 GLY A CA 1
ATOM 819 C C . GLY A 1 100 ? 29.043 14.775 -41.634 1.00 85.12 100 GLY A C 1
ATOM 820 O O . GLY A 1 100 ? 28.613 15.705 -40.949 1.00 85.12 100 GLY A O 1
ATOM 821 N N . THR A 1 101 ? 28.383 13.615 -41.718 1.00 87.38 101 THR A N 1
ATOM 822 C CA . THR A 1 101 ? 27.101 13.364 -41.044 1.00 87.38 101 THR A CA 1
ATOM 823 C C . THR A 1 101 ? 27.256 13.293 -39.521 1.00 87.38 101 THR A C 1
ATOM 825 O O . THR A 1 101 ? 28.181 12.678 -38.982 1.00 87.38 101 THR A O 1
ATOM 828 N N . ILE A 1 102 ? 26.332 13.936 -38.802 1.00 86.94 102 ILE A N 1
ATOM 829 C CA . ILE A 1 102 ? 26.318 13.978 -37.336 1.00 86.94 102 ILE A CA 1
ATOM 830 C C . ILE A 1 102 ? 25.383 12.885 -36.814 1.00 86.94 102 ILE A C 1
ATOM 832 O O . ILE A 1 102 ? 24.169 12.967 -36.985 1.00 86.94 102 ILE A O 1
ATOM 836 N N . GLN A 1 103 ? 25.933 11.889 -36.123 1.00 87.00 103 GLN A N 1
ATOM 837 C CA . GLN A 1 103 ? 25.160 10.857 -35.437 1.00 87.00 103 GLN A CA 1
ATOM 838 C C . GLN A 1 103 ? 25.004 11.221 -33.956 1.00 87.00 103 GLN A C 1
ATOM 840 O O . GLN A 1 103 ? 25.991 11.370 -33.238 1.00 87.00 103 GLN A O 1
ATOM 845 N N . LYS A 1 104 ? 23.758 11.340 -33.485 1.00 87.75 104 LYS A N 1
ATOM 846 C CA . LYS A 1 104 ? 23.433 11.521 -32.063 1.00 87.75 104 LYS A CA 1
ATOM 847 C C . LYS A 1 104 ? 22.941 10.195 -31.488 1.00 87.75 104 LYS A C 1
ATOM 849 O O . LYS A 1 104 ? 21.958 9.650 -31.978 1.00 87.75 104 LYS A O 1
ATOM 854 N N . SER A 1 105 ? 23.591 9.692 -30.445 1.00 85.69 105 SER A N 1
ATOM 855 C CA . SER A 1 105 ? 23.153 8.513 -29.692 1.00 85.69 105 SER A CA 1
ATOM 856 C C . SER A 1 105 ? 22.709 8.931 -28.294 1.00 85.69 105 SER A C 1
ATOM 858 O O . SER A 1 105 ? 23.477 9.560 -27.564 1.00 85.69 105 SER A O 1
ATOM 860 N N . LYS A 1 106 ? 21.480 8.576 -27.911 1.00 88.12 106 LYS A N 1
ATOM 861 C CA . LYS A 1 106 ? 20.943 8.815 -26.568 1.00 88.12 106 LYS A CA 1
ATOM 862 C C . LYS A 1 106 ? 20.893 7.501 -25.795 1.00 88.12 106 LYS A C 1
ATOM 864 O O . LYS A 1 106 ? 20.219 6.572 -26.226 1.00 88.12 106 LYS A O 1
ATOM 869 N N . VAL A 1 107 ? 21.557 7.453 -24.645 1.00 89.12 107 VAL A N 1
ATOM 870 C CA . VAL A 1 107 ? 21.549 6.306 -23.727 1.00 89.12 107 VAL A CA 1
ATOM 871 C C . VAL A 1 107 ? 20.813 6.704 -22.454 1.00 89.12 107 VAL A C 1
ATOM 873 O O . VAL A 1 107 ? 21.163 7.701 -21.824 1.00 89.12 107 VAL A O 1
ATOM 876 N N . MET A 1 108 ? 19.787 5.939 -22.087 1.00 91.50 108 MET A N 1
ATOM 877 C CA . MET A 1 108 ? 19.008 6.122 -20.859 1.00 91.50 108 MET A CA 1
ATOM 878 C C . MET A 1 108 ? 19.471 5.117 -19.798 1.00 91.50 108 MET A C 1
ATOM 880 O O . MET A 1 108 ? 19.762 3.964 -20.124 1.00 91.50 108 MET A O 1
ATOM 884 N N . ARG A 1 109 ? 19.545 5.542 -18.534 1.00 91.69 109 ARG A N 1
ATOM 885 C CA . ARG A 1 109 ? 20.016 4.717 -17.412 1.00 91.69 109 ARG A CA 1
ATOM 886 C C . ARG A 1 109 ? 19.194 4.986 -16.155 1.00 91.69 109 ARG A C 1
ATOM 888 O O . ARG A 1 109 ? 18.724 6.104 -15.948 1.00 91.69 109 ARG A O 1
ATOM 895 N N . TYR A 1 110 ? 19.081 3.987 -15.292 1.00 91.44 110 TYR A N 1
ATOM 896 C CA . TYR A 1 110 ? 18.635 4.157 -13.915 1.00 91.44 110 TYR A CA 1
ATOM 897 C C . TYR A 1 110 ? 19.847 4.373 -13.014 1.00 91.44 110 TYR A C 1
ATOM 899 O O . TYR A 1 110 ? 20.832 3.651 -13.116 1.00 91.44 110 TYR A O 1
ATOM 907 N N . VAL A 1 111 ? 19.792 5.369 -12.135 1.00 89.25 111 VAL A N 1
ATOM 908 C CA . VAL A 1 111 ? 20.923 5.773 -11.296 1.00 89.25 111 VAL A CA 1
ATOM 909 C C . VAL A 1 111 ? 20.515 5.807 -9.833 1.00 89.25 111 VAL A C 1
ATOM 911 O O . VAL A 1 111 ? 19.526 6.445 -9.451 1.00 89.25 111 VAL A O 1
ATOM 914 N N . CYS A 1 112 ? 21.320 5.159 -8.994 1.00 88.38 112 CYS A N 1
ATOM 915 C CA . CYS A 1 112 ? 21.174 5.221 -7.548 1.00 88.38 112 CYS A CA 1
ATOM 916 C C . CYS A 1 112 ? 21.772 6.534 -7.017 1.00 88.38 112 CYS A C 1
ATOM 918 O O . CYS A 1 112 ? 22.987 6.712 -6.955 1.00 88.38 112 CYS A O 1
ATOM 920 N N . LYS A 1 113 ? 20.924 7.478 -6.589 1.00 82.81 113 LYS A N 1
ATOM 921 C CA . LYS A 1 113 ? 21.395 8.769 -6.046 1.00 82.81 113 LYS A CA 1
ATOM 922 C C . LYS A 1 113 ? 22.189 8.622 -4.747 1.00 82.81 113 LYS A C 1
ATOM 924 O O . LYS A 1 113 ? 23.113 9.393 -4.517 1.00 82.81 113 LYS A O 1
ATOM 929 N N . ARG A 1 114 ? 21.838 7.646 -3.903 1.00 77.00 114 ARG A N 1
ATOM 930 C CA . ARG A 1 114 ? 22.513 7.421 -2.614 1.00 77.00 114 ARG A CA 1
ATOM 931 C C . ARG A 1 114 ? 23.934 6.902 -2.808 1.00 77.00 114 ARG A C 1
ATOM 933 O O . ARG A 1 114 ? 24.843 7.383 -2.144 1.00 77.00 114 ARG A O 1
ATOM 940 N N . ALA A 1 115 ? 24.140 6.010 -3.772 1.00 72.56 115 ALA A N 1
ATOM 941 C CA . ALA A 1 115 ? 25.457 5.469 -4.092 1.00 72.56 115 ALA A CA 1
ATOM 942 C C . ALA A 1 115 ? 26.462 6.540 -4.537 1.00 72.56 115 ALA A C 1
ATOM 944 O O . ALA A 1 115 ? 27.641 6.444 -4.218 1.00 72.56 115 ALA A O 1
ATOM 945 N N . ARG A 1 116 ? 25.990 7.626 -5.168 1.00 65.12 116 ARG A N 1
ATOM 946 C CA . ARG A 1 116 ? 26.837 8.776 -5.525 1.00 65.12 116 ARG A CA 1
ATOM 947 C C . ARG A 1 116 ? 27.474 9.464 -4.308 1.00 65.12 116 ARG A C 1
ATOM 949 O O . ARG A 1 116 ? 28.531 10.067 -4.450 1.00 65.12 116 ARG A O 1
ATOM 956 N N . HIS A 1 117 ? 26.834 9.391 -3.141 1.00 61.47 117 HIS A N 1
ATOM 957 C CA . HIS A 1 117 ? 27.324 9.987 -1.893 1.00 61.47 117 HIS A CA 1
ATOM 958 C C . HIS A 1 117 ? 28.040 8.986 -0.982 1.00 61.47 117 HIS A C 1
ATOM 960 O O . HIS A 1 117 ? 28.801 9.400 -0.115 1.00 61.47 117 HIS A O 1
ATOM 966 N N . LEU A 1 118 ? 27.788 7.687 -1.155 1.00 59.34 118 LEU A N 1
ATOM 967 C CA . LEU A 1 118 ? 28.307 6.641 -0.274 1.00 59.34 118 LEU A CA 1
ATOM 968 C C . LEU A 1 118 ? 29.740 6.208 -0.616 1.00 59.34 118 LEU A C 1
ATOM 970 O O . LEU A 1 118 ? 30.358 5.549 0.216 1.00 59.34 118 LEU A O 1
ATOM 974 N N . GLY A 1 119 ? 30.271 6.601 -1.784 1.00 52.88 119 GLY A N 1
ATOM 975 C CA . GLY A 1 119 ? 31.535 6.068 -2.303 1.00 52.88 119 GLY A CA 1
ATOM 976 C C . GLY A 1 119 ? 31.410 4.572 -2.613 1.00 52.88 119 GLY A C 1
ATOM 977 O O . GLY A 1 119 ? 30.414 3.949 -2.251 1.00 52.88 119 GLY A O 1
ATOM 978 N N . ASN A 1 120 ? 32.385 3.983 -3.305 1.00 54.03 120 ASN A N 1
ATOM 979 C CA . ASN A 1 120 ? 32.446 2.530 -3.507 1.00 54.03 120 ASN A CA 1
ATOM 980 C C . ASN A 1 120 ? 32.627 1.828 -2.145 1.00 54.03 120 ASN A C 1
ATOM 982 O O . ASN A 1 120 ? 33.747 1.509 -1.764 1.00 54.03 120 ASN A O 1
ATOM 986 N N . ARG A 1 121 ? 31.546 1.630 -1.385 1.00 56.56 121 ARG A N 1
ATOM 987 C CA . ARG A 1 121 ? 31.521 0.633 -0.312 1.00 56.56 121 ARG A CA 1
ATOM 988 C C . ARG A 1 121 ? 31.396 -0.738 -0.960 1.00 56.56 121 ARG A C 1
ATOM 990 O O . ARG A 1 121 ? 30.719 -0.865 -1.982 1.00 56.56 121 ARG A O 1
ATOM 997 N N . GLU A 1 122 ? 32.020 -1.736 -0.350 1.00 57.72 122 GLU A N 1
ATOM 998 C CA . GLU A 1 122 ? 32.009 -3.136 -0.798 1.00 57.72 122 GLU A CA 1
ATOM 999 C C . GLU A 1 122 ? 30.575 -3.655 -1.039 1.00 57.72 122 GLU A C 1
ATOM 1001 O O . GLU A 1 122 ? 30.333 -4.397 -1.987 1.00 57.72 122 GLU A O 1
ATOM 1006 N N . ASP A 1 123 ? 29.598 -3.126 -0.295 1.00 66.44 123 ASP A N 1
ATOM 1007 C CA . ASP A 1 123 ? 28.183 -3.513 -0.362 1.00 66.44 123 ASP A CA 1
ATOM 1008 C C . ASP A 1 123 ? 27.386 -2.905 -1.539 1.00 66.44 123 ASP A C 1
ATOM 1010 O O . ASP A 1 123 ? 26.185 -3.150 -1.659 1.00 66.44 123 ASP A O 1
ATOM 1014 N N . HIS A 1 124 ? 27.984 -2.060 -2.393 1.00 71.75 124 HIS A N 1
ATOM 1015 C CA . HIS A 1 124 ? 27.261 -1.383 -3.483 1.00 71.75 124 HIS A CA 1
ATOM 1016 C C . HIS A 1 124 ? 27.978 -1.497 -4.835 1.00 71.75 124 HIS A C 1
ATOM 1018 O O . HIS A 1 124 ? 28.526 -0.526 -5.362 1.00 71.75 124 HIS A O 1
ATOM 1024 N N . ALA A 1 125 ? 27.897 -2.680 -5.446 1.00 72.75 125 ALA A N 1
ATOM 1025 C CA . ALA A 1 125 ? 28.663 -3.038 -6.641 1.00 72.75 125 ALA A CA 1
ATOM 1026 C C . ALA A 1 125 ? 28.350 -2.220 -7.913 1.00 72.75 125 ALA A C 1
ATOM 1028 O O . ALA A 1 125 ? 29.203 -2.131 -8.797 1.00 72.75 125 ALA A O 1
ATOM 1029 N N . CYS A 1 126 ? 27.155 -1.622 -8.049 1.00 76.88 126 CYS A N 1
ATOM 1030 C CA . CYS A 1 126 ? 26.799 -0.894 -9.273 1.00 76.88 126 CYS A CA 1
ATOM 1031 C C . CYS A 1 126 ? 25.961 0.369 -9.046 1.00 76.88 126 CYS A C 1
ATOM 1033 O O . CYS A 1 126 ? 24.923 0.333 -8.395 1.00 76.88 126 CYS A O 1
ATOM 1035 N N . LEU A 1 127 ? 26.399 1.500 -9.613 1.00 82.06 127 LEU A N 1
ATOM 1036 C CA . LEU A 1 127 ? 25.742 2.813 -9.495 1.00 82.06 127 LEU A CA 1
ATOM 1037 C C . LEU A 1 127 ? 24.647 3.044 -10.551 1.00 82.06 127 LEU A C 1
ATOM 1039 O O . LEU A 1 127 ? 23.696 3.795 -10.301 1.00 82.06 127 LEU A O 1
ATOM 1043 N N . GLN A 1 128 ? 24.825 2.467 -11.741 1.00 86.75 128 GLN A N 1
ATOM 1044 C CA . GLN A 1 128 ? 24.035 2.760 -12.933 1.00 86.75 128 GLN A CA 1
ATOM 1045 C C . GLN A 1 128 ? 23.576 1.469 -13.605 1.00 86.75 128 GLN A C 1
ATOM 1047 O O . GLN A 1 128 ? 24.378 0.579 -13.845 1.00 86.75 128 GLN A O 1
ATOM 1052 N N . PHE A 1 129 ? 22.305 1.417 -13.984 1.00 89.00 129 PHE A N 1
ATOM 1053 C CA . PHE A 1 129 ? 21.691 0.271 -14.644 1.00 89.00 129 PHE A CA 1
ATOM 1054 C C . PHE A 1 129 ? 21.196 0.707 -16.027 1.00 89.00 129 PHE A C 1
ATOM 1056 O O . PHE A 1 129 ? 20.446 1.681 -16.154 1.00 89.00 129 PHE A O 1
ATOM 1063 N N . GLY A 1 130 ? 21.657 0.045 -17.088 1.00 89.62 130 GLY A N 1
ATOM 1064 C CA . GLY A 1 130 ? 21.310 0.404 -18.465 1.00 89.62 130 GLY A CA 1
ATOM 1065 C C . GLY A 1 130 ? 19.849 0.082 -18.780 1.00 89.62 130 GLY A C 1
ATOM 1066 O O . GLY A 1 130 ? 19.478 -1.086 -18.795 1.00 89.62 130 GLY A O 1
ATOM 1067 N N . ALA A 1 131 ? 19.028 1.092 -19.088 1.00 91.00 131 ALA A N 1
ATOM 1068 C CA . ALA A 1 131 ? 17.578 0.903 -19.210 1.00 91.00 131 ALA A CA 1
ATOM 1069 C C . ALA A 1 131 ? 17.202 -0.174 -20.242 1.00 91.00 131 ALA A C 1
ATOM 1071 O O . ALA A 1 131 ? 16.390 -1.038 -19.957 1.00 91.00 131 ALA A O 1
ATOM 1072 N N . LYS A 1 132 ? 17.879 -0.210 -21.398 1.00 88.81 132 LYS A N 1
ATOM 1073 C CA . LYS A 1 132 ? 17.592 -1.177 -22.472 1.00 88.81 132 LYS A CA 1
ATOM 1074 C C . LYS A 1 132 ? 17.781 -2.648 -22.063 1.00 88.81 132 LYS A C 1
ATOM 1076 O O . LYS A 1 132 ? 17.078 -3.492 -22.605 1.00 88.81 132 LYS A O 1
ATOM 1081 N N . LYS A 1 133 ? 18.739 -2.954 -21.177 1.00 89.75 133 LYS A N 1
ATOM 1082 C CA . LYS A 1 133 ? 18.976 -4.318 -20.661 1.00 89.75 133 LYS A CA 1
ATOM 1083 C C . LYS A 1 133 ? 17.923 -4.647 -19.606 1.00 89.75 133 LYS A C 1
ATOM 1085 O O . LYS A 1 133 ? 17.116 -5.544 -19.800 1.00 89.75 133 LYS A O 1
ATOM 1090 N N . TYR A 1 134 ? 17.895 -3.838 -18.550 1.00 90.31 134 TYR A N 1
ATOM 1091 C CA . TYR A 1 134 ? 17.086 -4.099 -17.364 1.00 90.31 134 TYR A CA 1
ATOM 1092 C C . TYR A 1 134 ? 15.580 -4.008 -17.620 1.00 90.31 134 TYR A C 1
ATOM 1094 O O . TYR A 1 134 ? 14.834 -4.753 -17.003 1.00 90.31 134 TYR A O 1
ATOM 1102 N N . GLU A 1 135 ? 15.110 -3.134 -18.518 1.00 90.88 135 GLU A N 1
ATOM 1103 C CA . GLU A 1 135 ? 13.682 -3.084 -18.862 1.00 90.88 135 GLU A CA 1
ATOM 1104 C C . GLU A 1 135 ? 13.240 -4.346 -19.596 1.00 90.88 135 GLU A C 1
ATOM 1106 O O . GLU A 1 135 ? 12.226 -4.919 -19.224 1.00 90.88 135 GLU A O 1
ATOM 1111 N N . LYS A 1 136 ? 14.016 -4.816 -20.580 1.00 90.62 136 LYS A N 1
ATOM 1112 C CA . LYS A 1 136 ? 13.691 -6.047 -21.314 1.00 90.62 136 LYS A CA 1
ATOM 1113 C C . LYS A 1 136 ? 13.659 -7.260 -20.398 1.00 90.62 136 LYS A C 1
ATOM 1115 O O . LYS A 1 136 ? 12.771 -8.092 -20.500 1.00 90.62 136 LYS A O 1
ATOM 1120 N N . GLU A 1 137 ? 14.648 -7.358 -19.523 1.00 89.06 137 GLU A N 1
ATOM 1121 C CA . GLU A 1 137 ? 14.765 -8.487 -18.612 1.00 89.06 137 GLU A CA 1
ATOM 1122 C C . GLU A 1 137 ? 13.667 -8.470 -17.550 1.00 89.06 137 GLU A C 1
ATOM 1124 O O . GLU A 1 137 ? 13.012 -9.481 -17.325 1.00 89.06 137 GLU A O 1
ATOM 1129 N N . ALA A 1 138 ? 13.374 -7.300 -16.982 1.00 89.56 138 ALA A N 1
ATOM 1130 C CA . ALA A 1 138 ? 12.240 -7.147 -16.085 1.00 89.56 138 ALA A CA 1
ATOM 1131 C C . ALA A 1 138 ? 10.906 -7.459 -16.782 1.00 89.56 138 ALA A C 1
ATOM 1133 O O . ALA A 1 138 ? 10.062 -8.100 -16.172 1.00 89.56 138 ALA A O 1
ATOM 1134 N N . GLU A 1 139 ? 10.702 -7.059 -18.042 1.00 90.25 139 GLU A N 1
ATOM 1135 C CA . GLU A 1 139 ? 9.498 -7.437 -18.797 1.00 90.25 139 GLU A CA 1
ATOM 1136 C C . GLU A 1 139 ? 9.369 -8.953 -18.961 1.00 90.25 139 GLU A C 1
ATOM 1138 O O . GLU A 1 139 ? 8.272 -9.481 -18.796 1.00 90.25 139 GLU A O 1
ATOM 1143 N N . ILE A 1 140 ? 10.468 -9.658 -19.247 1.00 89.12 140 ILE A N 1
ATOM 1144 C CA . ILE A 1 140 ? 10.474 -11.124 -19.334 1.00 89.12 140 ILE A CA 1
ATOM 1145 C C . ILE A 1 140 ? 10.084 -11.730 -17.985 1.00 89.12 140 ILE A C 1
ATOM 1147 O O . ILE A 1 140 ? 9.174 -12.551 -17.941 1.00 89.12 140 ILE A O 1
ATOM 1151 N N . VAL A 1 141 ? 10.713 -11.284 -16.893 1.00 87.81 141 VAL A N 1
ATOM 1152 C CA . VAL A 1 141 ? 10.420 -11.773 -15.536 1.00 87.81 141 VAL A CA 1
ATOM 1153 C C . VAL A 1 141 ? 8.959 -11.519 -15.162 1.00 87.81 141 VAL A C 1
ATOM 1155 O O . VAL A 1 141 ? 8.298 -12.410 -14.644 1.00 87.81 141 VAL A O 1
ATOM 1158 N N . VAL A 1 142 ? 8.425 -10.331 -15.456 1.00 86.50 142 VAL A N 1
ATOM 1159 C CA . VAL A 1 142 ? 7.021 -9.986 -15.180 1.00 86.50 142 VAL A CA 1
ATOM 1160 C C . VAL A 1 142 ? 6.066 -10.884 -15.959 1.00 86.50 142 VAL A C 1
ATOM 1162 O O . VAL A 1 142 ? 5.112 -11.404 -15.387 1.00 86.50 142 VAL A O 1
ATOM 1165 N N . LYS A 1 143 ? 6.303 -11.060 -17.262 1.00 86.56 143 LYS A N 1
ATOM 1166 C CA . LYS A 1 143 ? 5.445 -11.886 -18.115 1.00 86.56 143 LYS A CA 1
ATOM 1167 C C . LYS A 1 143 ? 5.489 -13.351 -17.709 1.00 86.56 143 LYS A C 1
ATOM 1169 O O . LYS A 1 143 ? 4.437 -13.970 -17.612 1.00 86.56 143 LYS A O 1
ATOM 1174 N N . ASP A 1 144 ? 6.683 -13.879 -17.450 1.00 84.69 144 ASP A N 1
ATOM 1175 C CA . ASP A 1 144 ? 6.871 -15.250 -16.978 1.00 84.69 144 ASP A CA 1
ATOM 1176 C C . ASP A 1 144 ? 6.146 -15.459 -15.646 1.00 84.69 144 ASP A C 1
ATOM 1178 O O . ASP A 1 144 ? 5.369 -16.403 -15.506 1.00 84.69 144 ASP A O 1
ATOM 1182 N N . PHE A 1 145 ? 6.290 -14.511 -14.717 1.00 81.94 145 PHE A N 1
ATOM 1183 C CA . PHE A 1 145 ? 5.583 -14.535 -13.445 1.00 81.94 145 PHE A CA 1
ATOM 1184 C C . PHE A 1 145 ? 4.063 -14.591 -13.634 1.00 81.94 145 PHE A C 1
ATOM 1186 O O . PHE A 1 145 ? 3.411 -15.492 -13.116 1.00 81.94 145 PHE A O 1
ATOM 1193 N N . ILE A 1 146 ? 3.494 -13.652 -14.394 1.00 79.62 146 ILE A N 1
ATOM 1194 C CA . ILE A 1 146 ? 2.042 -13.566 -14.611 1.00 79.62 146 ILE A CA 1
ATOM 1195 C C . ILE A 1 146 ? 1.525 -14.794 -15.365 1.00 79.62 146 ILE A C 1
ATOM 1197 O O . ILE A 1 146 ? 0.433 -15.261 -15.074 1.00 79.62 146 ILE A O 1
ATOM 1201 N N . SER A 1 147 ? 2.308 -15.350 -16.292 1.00 80.12 147 SER A N 1
ATOM 1202 C CA . SER A 1 147 ? 1.922 -16.557 -17.030 1.00 80.12 147 SER A CA 1
ATOM 1203 C C . SER A 1 147 ? 1.868 -17.814 -16.159 1.00 80.12 147 SER A C 1
ATOM 1205 O O . SER A 1 147 ? 1.047 -18.691 -16.404 1.00 80.12 147 SER A O 1
ATOM 1207 N N . LYS A 1 148 ? 2.745 -17.905 -15.152 1.00 76.38 148 LYS A N 1
ATOM 1208 C CA . LYS A 1 148 ? 2.802 -19.029 -14.207 1.00 76.38 148 LYS A CA 1
ATOM 1209 C C . LYS A 1 148 ? 1.786 -18.897 -13.085 1.00 76.38 148 LYS A C 1
ATOM 1211 O O . LYS A 1 148 ? 1.388 -19.900 -12.504 1.00 76.38 148 LYS A O 1
ATOM 1216 N N . ALA A 1 149 ? 1.430 -17.667 -12.742 1.00 71.50 149 ALA A N 1
ATOM 1217 C CA . ALA A 1 149 ? 0.545 -17.396 -11.637 1.00 71.50 149 ALA A CA 1
ATOM 1218 C C . ALA A 1 149 ? -0.909 -17.614 -12.084 1.00 71.50 149 ALA A C 1
ATOM 1220 O O . ALA A 1 149 ? -1.511 -16.761 -12.736 1.00 71.50 149 ALA A O 1
ATOM 1221 N N . ASN A 1 150 ? -1.470 -18.780 -11.754 1.00 67.88 150 ASN A N 1
ATOM 1222 C CA . ASN A 1 150 ? -2.862 -19.085 -12.061 1.00 67.88 150 ASN A CA 1
ATOM 1223 C C . ASN A 1 150 ? -3.785 -18.257 -11.165 1.00 67.88 150 ASN A C 1
ATOM 1225 O O . ASN A 1 150 ? -3.539 -18.105 -9.969 1.00 67.88 150 ASN A O 1
ATOM 1229 N N . LYS A 1 151 ? -4.897 -17.770 -11.728 1.00 72.38 151 LYS A N 1
ATOM 1230 C CA . LYS A 1 151 ? -5.930 -17.033 -10.980 1.00 72.38 151 LYS A CA 1
ATOM 1231 C C . LYS A 1 151 ? -6.390 -17.801 -9.736 1.00 72.38 151 LYS A C 1
ATOM 1233 O O . LYS A 1 151 ? -6.585 -17.201 -8.686 1.00 72.38 151 LYS A O 1
ATOM 1238 N N . GLU A 1 152 ? -6.513 -19.120 -9.855 1.00 73.25 152 GLU A N 1
ATOM 1239 C CA . GLU A 1 152 ? -6.940 -20.027 -8.785 1.00 73.25 152 GLU A CA 1
ATOM 1240 C C . GLU A 1 152 ? -6.004 -19.980 -7.566 1.00 73.25 152 GLU A C 1
ATOM 1242 O O . GLU A 1 152 ? -6.484 -19.850 -6.440 1.00 73.25 152 GLU A O 1
ATOM 1247 N N . ASP A 1 153 ? -4.684 -19.954 -7.783 1.00 73.25 153 ASP A N 1
ATOM 1248 C CA . ASP A 1 153 ? -3.693 -19.881 -6.700 1.00 73.25 153 ASP A CA 1
ATOM 1249 C C . ASP A 1 153 ? -3.840 -18.579 -5.898 1.00 73.25 153 ASP A C 1
ATOM 1251 O O . ASP A 1 153 ? -3.726 -18.561 -4.671 1.00 73.25 153 ASP A O 1
ATOM 1255 N N . PHE A 1 154 ? -4.141 -17.469 -6.578 1.00 74.19 154 PHE A N 1
ATOM 1256 C CA . PHE A 1 154 ? -4.392 -16.194 -5.910 1.00 74.19 154 PHE A CA 1
ATOM 1257 C C . PHE A 1 154 ? -5.713 -16.180 -5.150 1.00 74.19 154 PHE A C 1
ATOM 1259 O O . PHE A 1 154 ? -5.757 -15.620 -4.057 1.00 74.19 154 PHE A O 1
ATOM 1266 N N . VAL A 1 155 ? -6.774 -16.790 -5.692 1.00 80.06 155 VAL A N 1
ATOM 1267 C CA . VAL A 1 155 ? -8.071 -16.884 -5.002 1.00 80.06 155 VAL A CA 1
ATOM 1268 C C . VAL A 1 155 ? -7.900 -17.588 -3.660 1.00 80.06 155 VAL A C 1
ATOM 1270 O O . VAL A 1 155 ? -8.359 -17.072 -2.645 1.00 80.06 155 VAL A O 1
ATOM 1273 N N . GLU A 1 156 ? -7.166 -18.702 -3.611 1.00 81.00 156 GLU A N 1
ATOM 1274 C CA . GLU A 1 156 ? -6.928 -19.410 -2.350 1.00 81.00 156 GLU A CA 1
ATOM 1275 C C . GLU A 1 156 ? -6.175 -18.564 -1.318 1.00 81.00 156 GLU A C 1
ATOM 1277 O O . GLU A 1 156 ? -6.470 -18.615 -0.117 1.00 81.00 156 GLU A O 1
ATOM 1282 N N . VAL A 1 157 ? -5.176 -17.794 -1.759 1.00 80.19 157 VAL A N 1
ATOM 1283 C CA . VAL A 1 157 ? -4.420 -16.928 -0.851 1.00 80.19 157 VAL A CA 1
ATOM 1284 C C . VAL A 1 157 ? -5.273 -15.753 -0.375 1.00 80.19 157 VAL A C 1
ATOM 1286 O O . VAL A 1 157 ? -5.218 -15.405 0.807 1.00 80.19 157 VAL A O 1
ATOM 1289 N N . LEU A 1 158 ? -6.102 -15.179 -1.248 1.00 81.75 158 LEU A N 1
ATOM 1290 C CA . LEU A 1 158 ? -7.050 -14.134 -0.870 1.00 81.75 158 LEU A CA 1
ATOM 1291 C C . LEU A 1 158 ? -8.101 -14.654 0.110 1.00 81.75 158 LEU A C 1
ATOM 1293 O O . LEU A 1 158 ? -8.371 -13.982 1.101 1.00 81.75 158 LEU A O 1
ATOM 1297 N N . ASP A 1 159 ? -8.616 -15.866 -0.079 1.00 85.00 159 ASP A N 1
ATOM 1298 C CA . ASP A 1 159 ? -9.546 -16.497 0.859 1.00 85.00 159 ASP A CA 1
ATOM 1299 C C . ASP A 1 159 ? -8.908 -16.707 2.238 1.00 85.00 159 ASP A C 1
ATOM 1301 O O . ASP A 1 159 ? -9.540 -16.462 3.272 1.00 85.00 159 ASP A O 1
ATOM 1305 N N . LYS A 1 160 ? -7.641 -17.142 2.282 1.00 84.56 160 LYS A N 1
ATOM 1306 C CA . LYS A 1 160 ? -6.876 -17.261 3.535 1.00 84.56 160 LYS A CA 1
ATOM 1307 C C . LYS A 1 160 ? -6.694 -15.898 4.196 1.00 84.56 160 LYS A C 1
ATOM 1309 O O . LYS A 1 160 ? -7.025 -15.750 5.372 1.00 84.56 160 LYS A O 1
ATOM 1314 N N . PHE A 1 161 ? -6.266 -14.890 3.435 1.00 82.75 161 PHE A N 1
ATOM 1315 C CA . PHE A 1 161 ? -6.125 -13.524 3.935 1.00 82.75 161 PHE A CA 1
ATOM 1316 C C . PHE A 1 161 ? -7.457 -12.990 4.473 1.00 82.75 161 PHE A C 1
ATOM 1318 O O . PHE A 1 161 ? -7.489 -12.396 5.549 1.00 82.75 161 PHE A O 1
ATOM 1325 N N . GLN A 1 162 ? -8.565 -13.207 3.761 1.00 86.19 162 GLN A N 1
ATOM 1326 C CA . GLN A 1 162 ? -9.892 -12.765 4.179 1.00 86.19 162 GLN A CA 1
ATOM 1327 C C . GLN A 1 162 ? -10.284 -13.407 5.509 1.00 86.19 162 GLN A C 1
ATOM 1329 O O . GLN A 1 162 ? -10.761 -12.722 6.415 1.00 86.19 162 GLN A O 1
ATOM 1334 N N . LYS A 1 163 ? -10.060 -14.716 5.652 1.00 86.38 163 LYS A N 1
ATOM 1335 C CA . LYS A 1 163 ? -10.370 -15.445 6.884 1.00 86.38 163 LYS A CA 1
ATOM 1336 C C . LYS A 1 163 ? -9.543 -14.935 8.063 1.00 86.38 163 LYS A C 1
ATOM 1338 O O . LYS A 1 163 ? -10.116 -14.640 9.110 1.00 86.38 163 LYS A O 1
ATOM 1343 N N . GLU A 1 164 ? -8.230 -14.811 7.894 1.00 82.75 164 GLU A N 1
ATOM 1344 C CA . GLU A 1 164 ? -7.298 -14.442 8.968 1.00 82.75 164 GLU A CA 1
ATOM 1345 C C . GLU A 1 164 ? -7.387 -12.963 9.356 1.00 82.75 164 GLU A C 1
ATOM 1347 O O . GLU A 1 164 ? -7.431 -12.629 10.538 1.00 82.75 164 GLU A O 1
ATOM 1352 N N . ASN A 1 165 ? -7.451 -12.065 8.377 1.00 81.44 165 ASN A N 1
ATOM 1353 C CA . ASN A 1 165 ? -7.351 -10.630 8.637 1.00 81.44 165 ASN A CA 1
ATOM 1354 C C . ASN A 1 165 ? -8.718 -9.961 8.760 1.00 81.44 165 ASN A C 1
ATOM 1356 O O . ASN A 1 165 ? -8.897 -9.085 9.597 1.00 81.44 165 ASN A O 1
ATOM 1360 N N . VAL A 1 166 ? -9.720 -10.392 7.990 1.00 84.69 166 VAL A N 1
ATOM 1361 C CA . VAL A 1 166 ? -11.037 -9.741 8.010 1.00 84.69 166 VAL A CA 1
ATOM 1362 C C . VAL A 1 166 ? -11.992 -10.468 8.950 1.00 84.69 166 VAL A C 1
ATOM 1364 O O . VAL A 1 166 ? -12.454 -9.889 9.930 1.00 84.69 166 VAL A O 1
ATOM 1367 N N . VAL A 1 167 ? -12.263 -11.752 8.702 1.00 88.19 167 VAL A N 1
ATOM 1368 C CA . VAL A 1 167 ? -13.311 -12.498 9.420 1.00 88.19 167 VAL A CA 1
ATOM 1369 C C . VAL A 1 167 ? -12.954 -12.700 10.893 1.00 88.19 167 VAL A C 1
ATOM 1371 O O . VAL A 1 167 ? -13.789 -12.456 11.767 1.00 88.19 167 VAL A O 1
ATOM 1374 N N . GLN A 1 168 ? -11.720 -13.112 11.201 1.00 87.06 168 GLN A N 1
ATOM 1375 C CA . GLN A 1 168 ? -11.294 -13.287 12.593 1.00 87.06 168 GLN A CA 1
ATOM 1376 C C . GLN A 1 168 ? -11.332 -11.967 13.370 1.00 87.06 168 GLN A C 1
ATOM 1378 O O . GLN A 1 168 ? -11.854 -11.942 14.489 1.00 87.06 168 GLN A O 1
ATOM 1383 N N . LYS A 1 169 ? -10.860 -10.861 12.782 1.00 87.62 169 LYS A N 1
ATOM 1384 C CA . LYS A 1 169 ? -10.881 -9.547 13.440 1.00 87.62 169 LYS A CA 1
ATOM 1385 C C . LYS A 1 169 ? -12.287 -8.993 13.602 1.00 87.62 169 LYS A C 1
ATOM 1387 O O . LYS A 1 169 ? -12.606 -8.525 14.690 1.00 87.62 169 LYS A O 1
ATOM 1392 N N . ASP A 1 170 ? -13.156 -9.137 12.605 1.00 89.44 170 ASP A N 1
ATOM 1393 C CA . ASP A 1 170 ? -14.575 -8.784 12.731 1.00 89.44 170 ASP A CA 1
ATOM 1394 C C . ASP A 1 170 ? -15.250 -9.593 13.850 1.00 89.44 170 ASP A C 1
ATOM 1396 O O . ASP A 1 170 ? -16.016 -9.046 14.647 1.00 89.44 170 ASP A O 1
ATOM 1400 N N . SER A 1 171 ? -14.925 -10.885 13.973 1.00 90.75 171 SER A N 1
ATOM 1401 C CA . SER A 1 171 ? -15.442 -11.718 15.064 1.00 90.75 171 SER A CA 1
ATOM 1402 C C . SER A 1 171 ? -14.942 -11.251 16.437 1.00 90.75 171 SER A C 1
ATOM 1404 O O . SER A 1 171 ? -15.703 -11.247 17.407 1.00 90.75 171 SER A O 1
ATOM 1406 N N . HIS A 1 172 ? -13.683 -10.811 16.524 1.00 90.06 172 HIS A N 1
ATOM 1407 C CA . HIS A 1 172 ? -13.096 -10.267 17.743 1.00 90.06 172 HIS A CA 1
ATOM 1408 C C . HIS A 1 172 ? -13.717 -8.909 18.101 1.00 90.06 172 HIS A C 1
ATOM 1410 O O . HIS A 1 172 ? -14.118 -8.712 19.247 1.00 90.06 172 HIS A O 1
ATOM 1416 N N . LEU A 1 173 ? -13.914 -8.019 17.121 1.00 92.00 173 LEU A N 1
ATOM 1417 C CA . LEU A 1 173 ? -14.656 -6.767 17.295 1.00 92.00 173 LEU A CA 1
ATOM 1418 C C . LEU A 1 173 ? -16.066 -7.017 17.807 1.00 92.00 173 LEU A C 1
ATOM 1420 O O . LEU A 1 173 ? -16.507 -6.347 18.735 1.00 92.00 173 LEU A O 1
ATOM 1424 N N . ALA A 1 174 ? -16.779 -7.982 17.226 1.00 92.38 174 ALA A N 1
ATOM 1425 C CA . ALA A 1 174 ? -18.134 -8.307 17.647 1.00 92.38 174 ALA A CA 1
ATOM 1426 C C . ALA A 1 174 ? -18.183 -8.793 19.105 1.00 92.38 174 ALA A C 1
ATOM 1428 O O . ALA A 1 174 ? -19.120 -8.451 19.826 1.00 92.38 174 ALA A O 1
ATOM 1429 N N . LYS A 1 175 ? -17.176 -9.553 19.558 1.00 93.69 175 LYS A N 1
ATOM 1430 C CA . LYS A 1 175 ? -17.040 -9.964 20.965 1.00 93.69 175 LYS A CA 1
ATOM 1431 C C . LYS A 1 175 ? -16.758 -8.769 21.875 1.00 93.69 175 LYS A C 1
ATOM 1433 O O . LYS A 1 175 ? -17.531 -8.540 22.798 1.00 93.69 175 LYS A O 1
ATOM 1438 N N . LEU A 1 176 ? -15.755 -7.948 21.554 1.00 91.94 176 LEU A N 1
ATOM 1439 C CA . LEU A 1 176 ? -15.414 -6.748 22.332 1.00 91.94 176 LEU A CA 1
ATOM 1440 C C . LEU A 1 176 ? -16.585 -5.756 22.422 1.00 91.94 176 LEU A C 1
ATOM 1442 O O . LEU A 1 176 ? -16.834 -5.179 23.477 1.00 91.94 176 LEU A O 1
ATOM 1446 N N . LYS A 1 177 ? -17.360 -5.597 21.342 1.00 92.44 177 LYS A N 1
ATOM 1447 C CA . LYS A 1 177 ? -18.577 -4.769 21.327 1.00 92.44 177 LYS A CA 1
ATOM 1448 C C . LYS A 1 177 ? -19.687 -5.312 22.225 1.00 92.44 177 LYS A C 1
ATOM 1450 O O . LYS A 1 177 ? -20.449 -4.529 22.781 1.00 92.44 177 LYS A O 1
ATOM 1455 N N . LYS A 1 178 ? -19.805 -6.633 22.372 1.00 93.44 178 LYS A N 1
ATOM 1456 C CA . LYS A 1 178 ? -20.747 -7.232 23.329 1.00 93.44 178 LYS A CA 1
ATOM 1457 C C . LYS A 1 178 ? -20.256 -7.071 24.765 1.00 93.44 178 LYS A C 1
ATOM 1459 O O . LYS A 1 178 ? -21.051 -6.745 25.637 1.00 93.44 178 LYS A O 1
ATOM 1464 N N . GLU A 1 179 ? -18.959 -7.249 24.999 1.00 92.69 179 GLU A N 1
ATOM 1465 C CA . GLU A 1 179 ? -18.353 -7.064 26.321 1.00 92.69 179 GLU A CA 1
ATOM 1466 C C . GLU A 1 179 ? -18.509 -5.624 26.818 1.00 92.69 179 GLU A C 1
ATOM 1468 O O . GLU A 1 179 ? -18.983 -5.423 27.930 1.00 92.69 179 GLU A O 1
ATOM 1473 N N . ILE A 1 180 ? -18.226 -4.621 25.977 1.00 92.88 180 ILE A N 1
ATOM 1474 C CA . ILE A 1 180 ? -18.382 -3.213 26.371 1.00 92.88 180 ILE A CA 1
ATOM 1475 C C . ILE A 1 180 ? -19.851 -2.849 26.634 1.00 92.88 180 ILE A C 1
ATOM 1477 O O . ILE A 1 180 ? -20.137 -2.051 27.521 1.00 92.88 180 ILE A O 1
ATOM 1481 N N . GLN A 1 181 ? -20.807 -3.457 25.915 1.00 92.44 181 GLN A N 1
ATOM 1482 C CA . GLN A 1 181 ? -22.235 -3.304 26.221 1.00 92.44 181 GLN A CA 1
ATOM 1483 C C . GLN A 1 181 ? -22.583 -3.861 27.608 1.00 92.44 181 GLN A C 1
ATOM 1485 O O . GLN A 1 181 ? -23.360 -3.231 28.325 1.00 92.44 181 GLN A O 1
ATOM 1490 N N . GLY A 1 182 ? -21.994 -4.996 27.996 1.00 92.62 182 GLY A N 1
ATOM 1491 C CA . GLY A 1 182 ? -22.090 -5.531 29.355 1.00 92.62 182 GLY A CA 1
ATOM 1492 C C . GLY A 1 182 ? -21.495 -4.575 30.391 1.00 92.62 182 GLY A C 1
ATOM 1493 O O . GLY A 1 182 ? -22.166 -4.236 31.364 1.00 92.62 182 GLY A O 1
ATOM 1494 N N . ASP A 1 183 ? -20.303 -4.033 30.130 1.00 91.69 183 ASP A N 1
ATOM 1495 C CA . ASP A 1 183 ? -19.651 -3.078 31.034 1.00 91.69 183 ASP A CA 1
ATOM 1496 C C . ASP A 1 183 ? -20.493 -1.802 31.238 1.00 91.69 183 ASP A C 1
ATOM 1498 O O . ASP A 1 183 ? -20.552 -1.269 32.349 1.00 91.69 183 ASP A O 1
ATOM 1502 N N . TYR A 1 184 ? -21.182 -1.320 30.193 1.00 92.25 184 TYR A N 1
ATOM 1503 C CA . TYR A 1 184 ? -22.124 -0.197 30.292 1.00 92.25 184 TYR A CA 1
ATOM 1504 C C . TYR A 1 184 ? -23.352 -0.531 31.151 1.00 92.25 184 TYR A C 1
ATOM 1506 O O . TYR A 1 184 ? -23.835 0.334 31.889 1.00 92.25 184 TYR A O 1
ATOM 1514 N N . GLN A 1 185 ? -23.861 -1.765 31.080 1.00 93.38 185 GLN A N 1
ATOM 1515 C CA . GLN A 1 185 ? -24.949 -2.219 31.950 1.00 93.38 185 GLN A CA 1
ATOM 1516 C C . GLN A 1 185 ? -24.490 -2.283 33.411 1.00 93.38 185 GLN A C 1
ATOM 1518 O O . GLN A 1 185 ? -25.189 -1.774 34.288 1.00 93.38 185 GLN A O 1
ATOM 1523 N N . GLU A 1 186 ? -23.296 -2.811 33.677 1.00 91.62 186 GLU A N 1
ATOM 1524 C CA . GLU A 1 186 ? -22.694 -2.818 35.015 1.00 91.62 186 GLU A CA 1
ATOM 1525 C C . GLU A 1 186 ? -22.491 -1.400 35.556 1.00 91.62 186 GLU A C 1
ATOM 1527 O O . GLU A 1 186 ? -22.880 -1.106 36.684 1.00 91.62 186 GLU A O 1
ATOM 1532 N N . LEU A 1 187 ? -21.981 -0.483 34.731 1.00 92.56 187 LEU A N 1
ATOM 1533 C CA . LEU A 1 187 ? -21.833 0.925 35.095 1.00 92.56 187 LEU A CA 1
ATOM 1534 C C . LEU A 1 187 ? -23.187 1.561 35.445 1.00 92.56 187 LEU A C 1
ATOM 1536 O O . LEU A 1 187 ? -23.285 2.318 36.411 1.00 92.56 187 LEU A O 1
ATOM 1540 N N . SER A 1 188 ? -24.254 1.232 34.708 1.00 91.44 188 SER A N 1
ATOM 1541 C CA . SER A 1 188 ? -25.608 1.697 35.036 1.00 91.44 188 SER A CA 1
ATOM 1542 C C . SER A 1 188 ? -26.111 1.139 36.376 1.00 91.44 188 SER A C 1
ATOM 1544 O O . SER A 1 188 ? -26.737 1.865 37.152 1.00 91.44 188 SER A O 1
ATOM 1546 N N . ALA A 1 189 ? -25.772 -0.113 36.697 1.00 91.69 189 ALA A N 1
ATOM 1547 C CA . ALA A 1 189 ? -26.108 -0.736 37.971 1.00 91.69 189 ALA A CA 1
ATOM 1548 C C . ALA A 1 189 ? -25.337 -0.095 39.138 1.00 91.69 189 ALA A C 1
ATOM 1550 O O . ALA A 1 189 ? -25.945 0.201 40.167 1.00 91.69 189 ALA A O 1
ATOM 1551 N N . ILE A 1 190 ? -24.041 0.198 38.963 1.00 89.75 190 ILE A N 1
ATOM 1552 C CA . ILE A 1 190 ? -23.211 0.920 39.945 1.00 89.75 190 ILE A CA 1
ATOM 1553 C C . ILE A 1 190 ? -23.789 2.316 40.202 1.00 89.75 190 ILE A C 1
ATOM 1555 O O . ILE A 1 190 ? -23.982 2.697 41.354 1.00 89.75 190 ILE A O 1
ATOM 1559 N N . LYS A 1 191 ? -24.182 3.049 39.152 1.00 89.94 191 LYS A N 1
ATOM 1560 C CA . LYS A 1 191 ? -24.873 4.344 39.301 1.00 89.94 191 LYS A CA 1
ATOM 1561 C C . LYS A 1 191 ? -26.181 4.223 40.088 1.00 89.94 191 LYS A C 1
ATOM 1563 O O . LYS A 1 191 ? -26.479 5.072 40.922 1.00 89.94 191 LYS A O 1
ATOM 1568 N N . GLY A 1 192 ? -26.937 3.144 39.885 1.00 88.38 192 GLY A N 1
ATOM 1569 C CA . GLY A 1 192 ? -28.119 2.839 40.694 1.00 88.38 192 GLY A CA 1
ATOM 1570 C C . GLY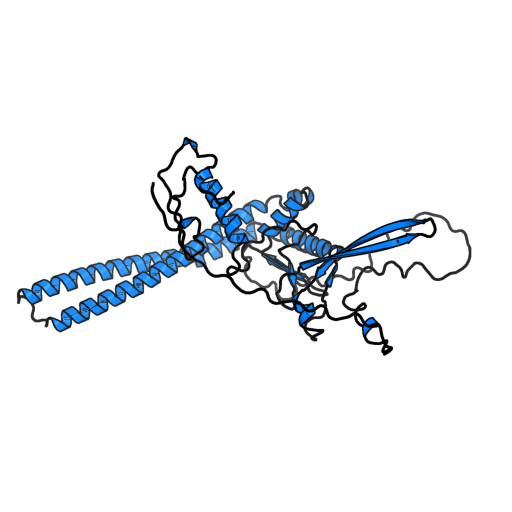 A 1 192 ? -27.801 2.537 42.167 1.00 88.38 192 GLY A C 1
ATOM 1571 O O . GLY A 1 192 ? -28.604 2.862 43.042 1.00 88.38 192 GLY A O 1
ATOM 1572 N N . LEU A 1 193 ? -26.641 1.940 42.467 1.00 86.94 193 LEU A N 1
ATOM 1573 C CA . LEU A 1 193 ? -26.183 1.712 43.842 1.00 86.94 193 LEU A CA 1
ATOM 1574 C C . LEU A 1 193 ? -25.816 3.015 44.554 1.00 86.94 193 LEU A C 1
ATOM 1576 O O . LEU A 1 193 ? -26.126 3.129 45.736 1.00 86.94 193 LEU A O 1
ATOM 1580 N N . ILE A 1 194 ? -25.244 4.000 43.852 1.00 86.94 194 ILE A N 1
ATOM 1581 C CA . ILE A 1 194 ? -24.956 5.334 44.415 1.00 86.94 194 ILE A CA 1
ATOM 1582 C C . ILE A 1 194 ? -26.236 5.953 44.980 1.00 86.94 194 ILE A C 1
ATOM 1584 O O . ILE A 1 194 ? -26.275 6.325 46.149 1.00 86.94 194 ILE A O 1
ATOM 1588 N N . ILE A 1 195 ? -27.319 5.944 44.195 1.00 86.62 195 ILE A N 1
ATOM 1589 C CA . ILE A 1 195 ? -28.628 6.462 44.621 1.00 86.62 195 ILE A CA 1
ATOM 1590 C C . ILE A 1 195 ? -29.134 5.716 45.869 1.00 86.62 195 ILE A C 1
ATOM 1592 O O . ILE A 1 195 ? -29.660 6.322 46.796 1.00 86.62 195 ILE A O 1
ATOM 1596 N N . LYS A 1 196 ? -28.959 4.389 45.936 1.00 86.62 196 LYS A N 1
ATOM 1597 C CA . LYS A 1 196 ? -29.384 3.584 47.098 1.00 86.62 196 LYS A CA 1
ATOM 1598 C C . LYS A 1 196 ? -28.541 3.833 48.350 1.00 86.62 196 LYS A C 1
ATOM 1600 O O . LYS A 1 196 ? -29.081 3.757 49.452 1.00 86.62 196 LYS A O 1
ATOM 1605 N N . VAL A 1 197 ? -27.241 4.089 48.196 1.00 87.06 197 VAL A N 1
ATOM 1606 C CA . VAL A 1 197 ? -26.347 4.492 49.295 1.00 87.06 197 VAL A CA 1
ATOM 1607 C C . VAL A 1 197 ? -26.755 5.864 49.818 1.00 87.06 197 VAL A C 1
ATOM 1609 O O . VAL A 1 197 ? -26.910 6.023 51.025 1.00 87.06 197 VAL A O 1
ATOM 1612 N N . GLU A 1 198 ? -27.031 6.814 48.927 1.00 83.12 198 GLU A N 1
ATOM 1613 C CA . GLU A 1 198 ? -27.483 8.162 49.285 1.00 83.12 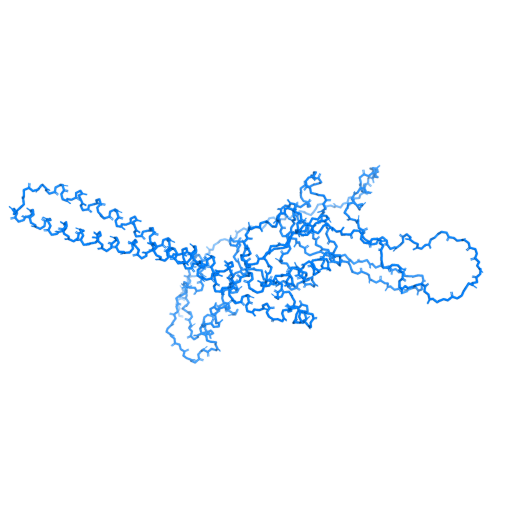198 GLU A CA 1
ATOM 1614 C C . GLU A 1 198 ? -28.840 8.153 50.014 1.00 83.12 198 GLU A C 1
ATOM 1616 O O . GLU A 1 198 ? -29.039 8.883 50.981 1.00 83.12 198 GLU A O 1
ATOM 1621 N N . LEU A 1 199 ? -29.746 7.246 49.633 1.00 86.69 199 LEU A N 1
ATOM 1622 C CA . LEU A 1 199 ? -31.025 7.018 50.319 1.00 86.69 199 LEU A CA 1
ATOM 1623 C C . LEU A 1 199 ? -30.909 6.201 51.624 1.00 86.69 199 LEU A C 1
ATOM 1625 O O . LEU A 1 199 ? -31.928 5.917 52.255 1.00 86.69 199 LEU A O 1
ATOM 1629 N N . GLY A 1 200 ? -29.706 5.772 52.024 1.00 81.88 200 GLY A N 1
ATOM 1630 C CA . GLY A 1 200 ? -29.479 4.975 53.238 1.00 81.88 200 GLY A CA 1
ATOM 1631 C C . GLY A 1 200 ? -30.007 3.535 53.172 1.00 81.88 200 GLY A C 1
ATOM 1632 O O . GLY A 1 200 ? -30.125 2.864 54.195 1.00 81.88 200 GLY A O 1
ATOM 1633 N N . GLN A 1 201 ? -30.333 3.036 51.977 1.00 81.12 201 GLN A N 1
ATOM 1634 C CA . GLN A 1 201 ? -30.879 1.690 51.750 1.00 81.12 201 GLN A CA 1
ATOM 1635 C C . GLN A 1 201 ? -29.786 0.623 51.559 1.00 81.12 201 GLN A C 1
ATOM 1637 O O . GLN A 1 201 ? -30.084 -0.558 51.373 1.00 81.12 201 GLN A O 1
ATOM 1642 N N . SER A 1 202 ? -28.517 1.030 51.583 1.00 77.94 202 SER A N 1
ATOM 1643 C CA . SER A 1 202 ? -27.343 0.190 51.350 1.00 77.94 202 SER A CA 1
ATOM 1644 C C . SER A 1 202 ? -26.372 0.268 52.530 1.00 77.94 202 SER A C 1
ATOM 1646 O O . SER A 1 202 ? -26.226 1.313 53.153 1.00 77.94 202 SER A O 1
ATOM 1648 N N . LYS A 1 203 ? -25.685 -0.848 52.816 1.00 80.31 203 LYS A N 1
ATOM 1649 C CA . LYS A 1 203 ? -24.613 -0.935 53.827 1.00 80.31 203 LYS A CA 1
ATOM 1650 C C . LYS A 1 203 ? -23.222 -0.589 53.272 1.00 80.31 203 LYS A C 1
ATOM 1652 O O . LYS A 1 203 ? -22.255 -0.616 54.027 1.00 80.31 203 LYS A O 1
ATOM 1657 N N . LEU A 1 204 ? -23.104 -0.348 51.965 1.00 80.25 204 LEU A N 1
ATOM 1658 C CA . LEU A 1 204 ? -21.836 -0.006 51.314 1.00 80.25 204 LEU A CA 1
ATOM 1659 C C . LEU A 1 204 ? -21.471 1.457 51.589 1.00 80.25 204 LEU A C 1
ATOM 1661 O O . LEU A 1 204 ? -22.357 2.311 51.624 1.00 80.25 204 LEU A O 1
ATOM 1665 N N . SER A 1 205 ? -20.177 1.746 51.760 1.00 83.62 205 SER A N 1
ATOM 1666 C CA . SER A 1 205 ? -19.699 3.126 51.882 1.00 83.62 205 SER A CA 1
ATOM 1667 C C . SER A 1 205 ? -19.683 3.820 50.521 1.00 83.62 205 SER A C 1
ATOM 1669 O O . SER A 1 205 ? -19.479 3.182 49.485 1.00 83.62 205 SER A O 1
ATOM 1671 N N . PHE A 1 206 ? -19.887 5.137 50.535 1.00 84.00 206 PHE A N 1
ATOM 1672 C CA . PHE A 1 206 ? -19.875 5.966 49.332 1.00 84.00 206 PHE A CA 1
ATOM 1673 C C . PHE A 1 206 ? -18.539 5.850 48.580 1.00 84.00 206 PHE A C 1
ATOM 1675 O O . PHE A 1 206 ? -18.542 5.524 47.395 1.00 84.00 206 PHE A O 1
ATOM 1682 N N . ASP A 1 207 ? -17.417 5.959 49.299 1.00 84.94 207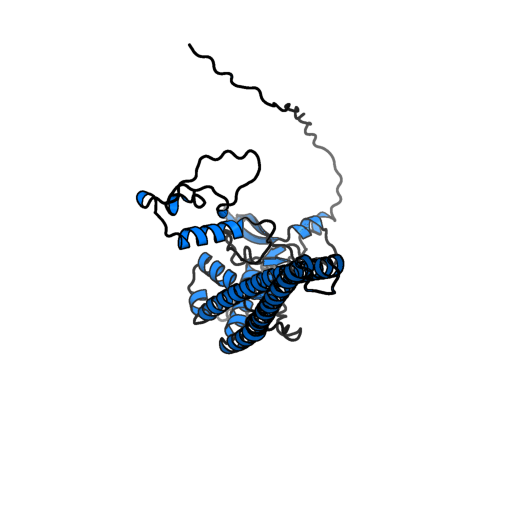 ASP A N 1
ATOM 1683 C CA . ASP A 1 207 ? -16.060 5.853 48.746 1.00 84.94 207 ASP A CA 1
ATOM 1684 C C . ASP A 1 207 ? -15.819 4.543 47.977 1.00 84.94 207 ASP A C 1
ATOM 1686 O O . ASP A 1 207 ? -15.134 4.533 46.958 1.00 84.94 207 ASP A O 1
ATOM 1690 N N . THR A 1 208 ? -16.402 3.425 48.434 1.00 85.94 208 THR A N 1
ATOM 1691 C CA . THR A 1 208 ? -16.249 2.127 47.747 1.00 85.94 208 THR A CA 1
ATOM 1692 C C . THR A 1 208 ? -17.037 2.083 46.440 1.00 85.94 208 THR A C 1
ATOM 1694 O O . THR A 1 208 ? -16.592 1.488 45.464 1.00 85.94 208 THR A O 1
ATOM 1697 N N . VAL A 1 209 ? -18.214 2.710 46.386 1.00 87.06 209 VAL A N 1
ATOM 1698 C CA . VAL A 1 209 ? -19.011 2.752 45.150 1.00 87.06 209 VAL A CA 1
ATOM 1699 C C . VAL A 1 209 ? -18.403 3.736 44.147 1.00 87.06 209 VAL A C 1
ATOM 1701 O O . VAL A 1 209 ? -18.400 3.461 42.948 1.00 87.06 209 VAL A O 1
ATOM 1704 N N . GLU A 1 210 ? -17.834 4.843 44.627 1.00 87.81 210 GLU A N 1
ATOM 1705 C CA . GLU A 1 210 ? -17.099 5.802 43.800 1.00 87.81 210 GLU A CA 1
ATOM 1706 C C . GLU A 1 210 ? -15.842 5.173 43.181 1.00 87.81 210 GLU A C 1
ATOM 1708 O O . GLU A 1 210 ? -15.627 5.304 41.975 1.00 87.81 210 GLU A O 1
ATOM 1713 N N . SER A 1 211 ? -15.058 4.404 43.950 1.00 88.62 211 SER A N 1
ATOM 1714 C CA . SER A 1 211 ? -13.897 3.697 43.397 1.00 88.62 211 SER A CA 1
ATOM 1715 C C . SER A 1 211 ? -14.301 2.667 42.336 1.00 88.62 211 SER A C 1
ATOM 1717 O O . SER A 1 211 ? -13.685 2.613 41.274 1.00 88.62 211 SER A O 1
ATOM 1719 N N . MET A 1 212 ? -15.378 1.903 42.567 1.00 89.50 212 MET A N 1
ATOM 1720 C CA . MET A 1 212 ? -15.912 0.956 41.577 1.00 89.50 212 MET A CA 1
ATOM 1721 C C . MET A 1 212 ? -16.389 1.656 40.297 1.00 89.50 212 MET A C 1
ATOM 1723 O O . MET A 1 212 ? -16.198 1.126 39.202 1.00 89.50 212 MET A O 1
ATOM 1727 N N . LEU A 1 213 ? -16.997 2.842 40.416 1.00 91.62 213 LEU A N 1
ATOM 1728 C CA . LEU A 1 213 ? -17.422 3.637 39.265 1.00 91.62 213 LEU A CA 1
ATOM 1729 C C . LEU A 1 213 ? -16.215 4.083 38.432 1.00 91.62 213 LEU A C 1
ATOM 1731 O O . LEU A 1 213 ? -16.206 3.864 37.222 1.00 91.62 213 LEU A O 1
ATOM 1735 N N . LEU A 1 214 ? -15.196 4.656 39.078 1.00 91.56 214 LEU A N 1
ATOM 1736 C CA . LEU A 1 214 ? -13.981 5.122 38.407 1.00 91.56 214 LEU A CA 1
ATOM 1737 C C . LEU A 1 214 ? -13.242 3.975 37.707 1.00 91.56 214 LEU A C 1
ATOM 1739 O O . LEU A 1 214 ? -12.847 4.109 36.550 1.00 91.56 214 LEU A O 1
ATOM 1743 N N . GLU A 1 215 ? -13.093 2.828 38.373 1.00 92.12 215 GLU A N 1
ATOM 1744 C CA . GLU A 1 215 ? -12.483 1.640 37.769 1.00 92.12 215 GLU A CA 1
ATOM 1745 C C . GLU A 1 215 ? -13.258 1.162 36.535 1.00 92.12 215 GLU A C 1
ATOM 1747 O O . GLU A 1 215 ? -12.652 0.814 35.518 1.00 92.12 215 GLU A O 1
ATOM 1752 N N . GLN A 1 216 ? -14.593 1.163 36.594 1.00 91.75 216 GLN A N 1
ATOM 1753 C CA . GLN A 1 216 ? -15.428 0.746 35.470 1.00 91.75 216 GLN A CA 1
ATOM 1754 C C . GLN A 1 216 ? -15.366 1.745 34.305 1.00 91.75 216 GLN A C 1
ATOM 1756 O O . GLN A 1 216 ? -15.302 1.338 33.144 1.00 91.75 216 GLN A O 1
ATOM 1761 N N . GLU A 1 217 ? -15.329 3.047 34.590 1.00 92.31 217 GLU A N 1
ATOM 1762 C CA . GLU A 1 217 ? -15.166 4.093 33.575 1.00 92.31 217 GLU A CA 1
ATOM 1763 C C . GLU A 1 217 ? -13.811 3.995 32.861 1.00 92.31 217 GLU A C 1
ATOM 1765 O O . GLU A 1 217 ? -13.757 4.100 31.632 1.00 92.31 217 GLU A O 1
ATOM 1770 N N . ILE A 1 218 ? -12.730 3.717 33.599 1.00 93.44 218 ILE A N 1
ATOM 1771 C CA . ILE A 1 218 ? -11.399 3.482 33.021 1.00 93.44 218 ILE A CA 1
ATOM 1772 C C . ILE A 1 218 ? -11.421 2.248 32.112 1.00 93.44 218 ILE A C 1
ATOM 1774 O O . ILE A 1 218 ? -10.984 2.338 30.963 1.00 93.44 218 ILE A O 1
ATOM 1778 N N . LYS A 1 219 ? -11.994 1.124 32.569 1.00 93.44 219 LYS A N 1
ATOM 1779 C CA . LYS A 1 219 ? -12.114 -0.106 31.763 1.00 93.44 219 LYS A CA 1
ATOM 1780 C C . LYS A 1 219 ? -12.872 0.130 30.457 1.00 93.44 219 LYS A C 1
ATOM 1782 O O . LYS A 1 219 ? -12.422 -0.308 29.397 1.00 93.44 219 LYS A O 1
ATOM 1787 N N . ILE A 1 220 ? -13.996 0.847 30.511 1.00 93.81 220 ILE A N 1
ATOM 1788 C CA . ILE A 1 220 ? -14.788 1.193 29.321 1.00 93.81 220 ILE A CA 1
ATOM 1789 C C . ILE A 1 220 ? -13.979 2.085 28.376 1.00 93.81 220 ILE A C 1
ATOM 1791 O O . ILE A 1 220 ? -13.974 1.849 27.168 1.00 93.81 220 ILE A O 1
ATOM 1795 N N . ALA A 1 221 ? -13.264 3.084 28.899 1.00 92.81 221 ALA A N 1
ATOM 1796 C CA . ALA A 1 221 ? -12.443 3.974 28.084 1.00 92.81 221 ALA A CA 1
ATOM 1797 C C . ALA A 1 221 ? -11.283 3.235 27.389 1.00 92.81 221 ALA A C 1
ATOM 1799 O O . ALA A 1 221 ? -10.988 3.500 26.221 1.00 92.81 221 ALA A O 1
ATOM 1800 N N . GLU A 1 222 ? -10.627 2.300 28.078 1.00 93.19 222 GLU A N 1
ATOM 1801 C CA . GLU A 1 222 ? -9.555 1.471 27.514 1.00 93.19 222 GLU A CA 1
ATOM 1802 C C . GLU A 1 222 ? -10.075 0.517 26.435 1.00 93.19 222 GLU A C 1
ATOM 1804 O O . GLU A 1 222 ? -9.528 0.489 25.327 1.00 93.19 222 GLU A O 1
ATOM 1809 N N . LYS A 1 223 ? -11.173 -0.201 26.708 1.00 92.31 223 LYS A N 1
ATOM 1810 C CA . LYS A 1 223 ? -11.830 -1.066 25.716 1.00 92.31 223 LYS A CA 1
ATOM 1811 C C . LYS A 1 223 ? -12.337 -0.268 24.515 1.00 92.31 223 LYS A C 1
ATOM 1813 O O . LYS A 1 223 ? -12.188 -0.723 23.384 1.00 92.31 223 LYS A O 1
ATOM 1818 N N . GLY A 1 224 ? -12.864 0.938 24.730 1.00 91.62 224 GLY A N 1
ATOM 1819 C CA . GLY A 1 224 ? -13.287 1.845 23.661 1.00 91.62 224 GLY A CA 1
ATOM 1820 C C . GLY A 1 224 ? -12.138 2.207 22.715 1.00 91.62 224 GLY A C 1
ATOM 1821 O O . GLY A 1 224 ? -12.259 2.033 21.504 1.00 91.62 224 GLY A O 1
ATOM 1822 N N . LYS A 1 225 ? -10.979 2.605 23.258 1.00 92.62 225 LYS A N 1
ATOM 1823 C CA . LYS A 1 225 ? -9.770 2.880 22.456 1.00 92.62 225 LYS A CA 1
ATOM 1824 C C . LYS A 1 225 ? -9.300 1.653 21.675 1.00 92.62 225 LYS A C 1
ATOM 1826 O O . LYS A 1 225 ? -8.887 1.782 20.519 1.00 92.62 225 LYS A O 1
ATOM 1831 N N . LEU A 1 226 ? -9.355 0.474 22.295 1.00 92.38 226 LEU A N 1
ATOM 1832 C CA . LEU A 1 226 ? -9.003 -0.781 21.638 1.00 92.38 226 LEU A CA 1
ATOM 1833 C C . LEU A 1 226 ? -9.943 -1.065 20.459 1.00 92.38 226 LEU A C 1
ATOM 1835 O O . LEU A 1 226 ? -9.455 -1.306 19.357 1.00 92.38 226 LEU A O 1
ATOM 1839 N N . ILE A 1 227 ? -11.260 -0.952 20.654 1.00 93.00 227 ILE A N 1
ATOM 1840 C CA . ILE A 1 227 ? -12.258 -1.121 19.587 1.00 93.00 227 ILE A CA 1
ATOM 1841 C C . ILE A 1 227 ? -11.989 -0.141 18.440 1.00 93.00 227 ILE A C 1
ATOM 1843 O O . ILE A 1 227 ? -11.859 -0.578 17.302 1.00 93.00 227 ILE A O 1
ATOM 1847 N N . GLU A 1 228 ? -11.807 1.152 18.719 1.00 92.44 228 GLU A N 1
ATOM 1848 C CA . GLU A 1 228 ? -11.528 2.158 17.682 1.00 92.44 228 GLU A CA 1
ATOM 1849 C C . GLU A 1 228 ? -10.228 1.888 16.906 1.00 92.44 228 GLU A C 1
ATOM 1851 O O . GLU A 1 228 ? -10.113 2.199 15.716 1.00 92.44 228 GLU A O 1
ATOM 1856 N N . SER A 1 229 ? -9.192 1.373 17.574 1.00 90.50 229 SER A N 1
ATOM 1857 C CA . SER A 1 229 ? -7.949 0.983 16.899 1.00 90.50 229 SER A CA 1
ATOM 1858 C C . SER A 1 229 ? -8.166 -0.222 15.982 1.00 90.50 229 SER A C 1
ATOM 1860 O O . SER A 1 229 ? -7.797 -0.170 14.808 1.00 90.50 229 SER A O 1
ATOM 1862 N N . LEU A 1 230 ? -8.848 -1.252 16.480 1.00 90.31 230 LEU A N 1
ATOM 1863 C CA . LEU A 1 230 ? -9.046 -2.513 15.777 1.00 90.31 230 LEU A CA 1
ATOM 1864 C C . LEU A 1 230 ? -10.062 -2.370 14.631 1.00 90.31 230 LEU A C 1
ATOM 1866 O O . LEU A 1 230 ? -9.880 -2.972 13.574 1.00 90.31 230 LEU A O 1
ATOM 1870 N N . GLU A 1 231 ? -11.060 -1.493 14.761 1.00 90.50 231 GLU A N 1
ATOM 1871 C CA . GLU A 1 231 ? -11.947 -1.080 13.665 1.00 90.50 231 GLU A CA 1
ATOM 1872 C C . GLU A 1 231 ? -11.176 -0.388 12.541 1.00 90.50 231 GLU A C 1
ATOM 1874 O O . GLU A 1 231 ? -11.355 -0.722 11.370 1.00 90.50 231 GLU A O 1
ATOM 1879 N N . ARG A 1 232 ? -10.276 0.544 12.878 1.00 87.88 232 ARG A N 1
ATOM 1880 C CA . ARG A 1 232 ? -9.443 1.223 11.876 1.00 87.88 232 ARG A CA 1
ATOM 1881 C C . ARG A 1 232 ? -8.509 0.258 11.155 1.00 87.88 232 ARG A C 1
ATOM 1883 O O . ARG A 1 232 ? -8.289 0.421 9.959 1.00 87.88 232 ARG A O 1
ATOM 1890 N N . GLU A 1 233 ? -7.938 -0.714 11.857 1.00 86.50 233 GLU A N 1
ATOM 1891 C CA . GLU A 1 233 ? -7.097 -1.751 11.249 1.00 86.50 233 GLU A CA 1
ATOM 1892 C C . GLU A 1 233 ? -7.903 -2.678 10.340 1.00 86.50 233 GLU A C 1
ATOM 1894 O O . GLU A 1 233 ? -7.534 -2.866 9.182 1.00 86.50 233 GLU A O 1
ATOM 1899 N N . THR A 1 234 ? -9.044 -3.171 10.821 1.00 88.62 234 THR A N 1
ATOM 1900 C CA . THR A 1 234 ? -9.925 -4.057 10.050 1.00 88.62 234 THR A CA 1
ATOM 1901 C C . THR A 1 234 ? -10.447 -3.357 8.797 1.00 88.62 234 THR A C 1
ATOM 1903 O O . THR A 1 234 ? -10.488 -3.949 7.721 1.00 88.62 234 THR A O 1
ATOM 1906 N N . GLN A 1 235 ? -10.783 -2.066 8.890 1.00 87.12 235 GLN A N 1
ATOM 1907 C CA . GLN A 1 235 ? -11.206 -1.289 7.729 1.00 87.12 235 GLN A CA 1
ATOM 1908 C C . GLN A 1 235 ? -10.085 -1.148 6.691 1.00 87.12 235 GLN A C 1
ATOM 1910 O O . GLN A 1 235 ? -10.351 -1.283 5.501 1.00 87.12 235 GLN A O 1
ATOM 1915 N N . LYS A 1 236 ? -8.834 -0.929 7.120 1.00 83.75 236 LYS A N 1
ATOM 1916 C CA . LYS A 1 236 ? -7.676 -0.896 6.206 1.00 83.75 236 LYS A CA 1
ATOM 1917 C C . LYS A 1 236 ? -7.438 -2.240 5.520 1.00 83.75 236 LYS A C 1
ATOM 1919 O O . LYS A 1 236 ? -6.979 -2.280 4.385 1.00 83.75 236 LYS A O 1
ATOM 1924 N N . GLU A 1 237 ? -7.697 -3.345 6.205 1.00 83.06 237 GLU A N 1
ATOM 1925 C CA . GLU A 1 237 ? -7.545 -4.682 5.626 1.00 83.06 237 GLU A CA 1
ATOM 1926 C C . GLU A 1 237 ? -8.669 -5.007 4.647 1.00 83.06 237 GLU A C 1
ATOM 1928 O O . GLU A 1 237 ? -8.399 -5.570 3.591 1.00 83.06 237 GLU A O 1
ATOM 1933 N N . LYS A 1 238 ? -9.899 -4.565 4.931 1.00 85.56 238 LYS A N 1
ATOM 1934 C CA . LYS A 1 238 ? -11.022 -4.636 3.985 1.00 85.56 238 LYS A CA 1
ATOM 1935 C C . LYS A 1 238 ? -10.750 -3.838 2.713 1.00 85.56 238 LYS A C 1
ATOM 1937 O O . LYS A 1 238 ? -10.967 -4.358 1.626 1.00 85.56 238 LYS A O 1
ATOM 1942 N N . THR A 1 239 ? -10.229 -2.613 2.826 1.00 82.94 239 THR A N 1
ATOM 1943 C CA . THR A 1 239 ? -9.878 -1.819 1.636 1.00 82.94 239 THR A CA 1
ATOM 1944 C C . THR A 1 239 ? -8.789 -2.500 0.813 1.00 82.94 239 THR A C 1
ATOM 1946 O O . THR A 1 239 ? -8.937 -2.605 -0.397 1.00 82.94 239 THR A O 1
ATOM 1949 N N . LYS A 1 240 ? -7.752 -3.055 1.459 1.00 81.25 240 LYS A N 1
ATOM 1950 C CA . LYS A 1 240 ? -6.713 -3.838 0.768 1.00 81.25 240 LYS A CA 1
ATOM 1951 C C . LYS A 1 240 ? -7.279 -5.073 0.072 1.00 81.25 240 LYS A C 1
ATOM 1953 O O . LYS A 1 240 ? -6.865 -5.387 -1.034 1.00 81.25 240 LYS A O 1
ATOM 1958 N N . MET A 1 241 ? -8.231 -5.762 0.697 1.00 82.88 241 MET A N 1
ATOM 1959 C CA . MET A 1 241 ? -8.876 -6.921 0.079 1.00 82.88 241 MET A CA 1
ATOM 1960 C C . MET A 1 241 ? -9.647 -6.566 -1.181 1.00 82.88 241 MET A C 1
ATOM 1962 O O . MET A 1 241 ? -9.535 -7.285 -2.169 1.00 82.88 241 MET A O 1
ATOM 1966 N N . ASN A 1 242 ? -10.373 -5.450 -1.165 1.00 83.69 242 ASN A N 1
ATOM 1967 C CA . ASN A 1 242 ? -11.064 -4.973 -2.355 1.00 83.69 242 ASN A CA 1
ATOM 1968 C C . ASN A 1 242 ? -10.060 -4.622 -3.464 1.00 83.69 242 ASN A C 1
ATOM 1970 O O . ASN A 1 242 ? -10.230 -5.066 -4.593 1.00 83.69 242 ASN A O 1
ATOM 1974 N N . GLU A 1 243 ? -8.966 -3.921 -3.134 1.00 80.69 243 GLU A N 1
ATOM 1975 C CA . GLU A 1 243 ? -7.890 -3.621 -4.093 1.00 80.69 243 GLU A CA 1
ATOM 1976 C C . GLU A 1 243 ? -7.296 -4.900 -4.707 1.00 80.69 243 GLU A C 1
ATOM 1978 O O . GLU A 1 243 ? -7.029 -4.955 -5.906 1.00 80.69 243 GLU A O 1
ATOM 1983 N N . TYR A 1 244 ? -7.105 -5.955 -3.912 1.00 82.25 244 TYR A N 1
ATOM 1984 C CA . TYR A 1 244 ? -6.595 -7.227 -4.420 1.00 82.25 244 TYR A CA 1
ATOM 1985 C C . TYR A 1 244 ? -7.587 -7.950 -5.333 1.00 82.25 244 TYR A C 1
ATOM 1987 O O . TYR A 1 244 ? -7.171 -8.542 -6.327 1.00 82.25 244 TYR A O 1
ATOM 1995 N N . GLN A 1 245 ? -8.882 -7.900 -5.021 1.00 82.00 245 GLN A N 1
ATOM 1996 C CA . GLN A 1 245 ? -9.922 -8.473 -5.876 1.00 82.00 245 GLN A CA 1
ATOM 1997 C C . GLN A 1 245 ? -9.995 -7.748 -7.222 1.00 82.00 245 GLN A C 1
ATOM 1999 O O . GLN A 1 245 ? -9.985 -8.406 -8.259 1.00 82.00 245 GLN A O 1
ATOM 2004 N N . GLU A 1 246 ? -9.961 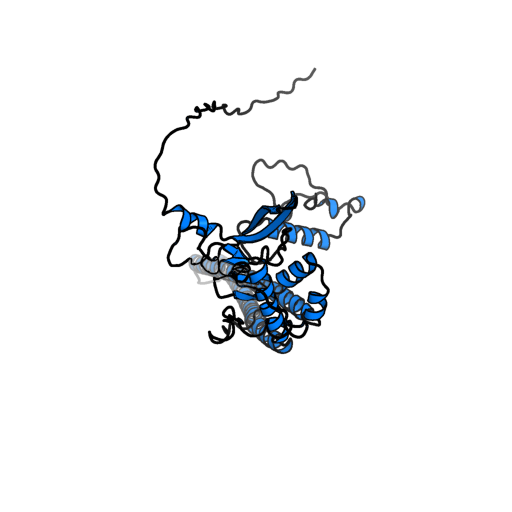-6.413 -7.213 1.00 82.44 246 GLU A N 1
ATOM 2005 C CA . GLU A 1 246 ? -9.918 -5.601 -8.435 1.00 82.44 246 GLU A CA 1
ATOM 2006 C C . GLU A 1 246 ? -8.698 -5.950 -9.295 1.00 82.44 246 GLU A C 1
ATOM 2008 O O . GLU A 1 246 ? -8.816 -6.181 -10.497 1.00 82.44 246 GLU A O 1
ATOM 2013 N N . VAL A 1 247 ? -7.516 -6.046 -8.677 1.00 79.31 247 VAL A N 1
ATOM 2014 C CA . VAL A 1 247 ? -6.293 -6.424 -9.392 1.00 79.31 247 VAL A CA 1
ATOM 2015 C C . VAL A 1 247 ? -6.409 -7.836 -9.967 1.00 79.31 247 VAL A C 1
ATOM 2017 O O . VAL A 1 247 ? -5.985 -8.040 -11.098 1.00 79.31 247 VAL A O 1
ATOM 2020 N N . LEU A 1 248 ? -7.000 -8.795 -9.247 1.00 80.81 248 LEU A N 1
ATOM 2021 C CA . LEU A 1 248 ? -7.174 -10.171 -9.722 1.00 80.81 248 LEU A CA 1
ATOM 2022 C C . LEU A 1 248 ? -8.107 -10.269 -10.939 1.00 80.81 248 LEU A C 1
ATOM 2024 O O . LEU A 1 248 ? -7.865 -11.077 -11.834 1.00 80.81 248 LEU A O 1
ATOM 2028 N N . GLU A 1 249 ? -9.154 -9.450 -11.005 1.00 81.12 249 GLU A N 1
ATOM 2029 C CA . GLU A 1 249 ? -10.025 -9.371 -12.185 1.00 81.12 249 GLU A CA 1
ATOM 2030 C C . GLU A 1 249 ? -9.272 -8.863 -13.426 1.00 81.12 249 GLU A C 1
ATOM 2032 O O . GLU A 1 249 ? -9.572 -9.270 -14.549 1.00 81.12 249 GLU A O 1
ATOM 2037 N N . GLU A 1 250 ? -8.242 -8.030 -13.241 1.00 77.25 250 GLU A N 1
ATOM 2038 C CA . GLU A 1 250 ? -7.398 -7.543 -14.336 1.00 77.25 250 GLU A CA 1
ATOM 2039 C C . GLU A 1 250 ? -6.438 -8.607 -14.904 1.00 77.25 250 GLU A C 1
ATOM 2041 O O . GLU A 1 250 ? -5.901 -8.388 -15.994 1.00 77.25 250 GLU A O 1
ATOM 2046 N N . PHE A 1 251 ? -6.219 -9.746 -14.225 1.00 78.00 251 PHE A N 1
ATOM 2047 C CA . PHE A 1 251 ? -5.314 -10.805 -14.709 1.00 78.00 251 PHE A CA 1
ATOM 2048 C C . PHE A 1 251 ? -5.839 -11.498 -15.974 1.00 78.00 251 PHE A C 1
ATOM 2050 O O . PHE A 1 251 ? -5.044 -11.941 -16.810 1.00 78.00 251 PHE A O 1
ATOM 2057 N N . ASP A 1 252 ? -7.160 -11.548 -16.166 1.00 79.50 252 ASP A N 1
ATOM 2058 C CA . ASP A 1 252 ? -7.759 -12.204 -17.326 1.00 79.50 252 ASP A CA 1
ATOM 2059 C C . ASP A 1 252 ? -7.419 -11.438 -18.624 1.00 79.50 252 ASP A C 1
ATOM 2061 O O . ASP A 1 252 ? -7.790 -10.271 -18.838 1.00 79.50 252 ASP A O 1
ATOM 2065 N N . GLY A 1 253 ? -6.668 -12.106 -19.507 1.00 81.25 253 GLY A N 1
ATOM 2066 C CA . GLY A 1 253 ? -6.161 -11.519 -20.752 1.00 81.25 253 GLY A CA 1
ATOM 2067 C C . GLY A 1 253 ? -5.114 -10.419 -20.537 1.00 81.25 253 GLY A C 1
ATOM 2068 O O . GLY A 1 253 ? -4.910 -9.585 -21.420 1.00 81.25 253 GLY A O 1
ATOM 2069 N N . TRP A 1 254 ? -4.459 -10.373 -19.370 1.00 87.25 254 TRP A N 1
ATOM 2070 C CA . TRP A 1 254 ? -3.487 -9.324 -19.043 1.00 87.25 254 TRP A CA 1
ATOM 2071 C C . TRP A 1 254 ? -2.313 -9.280 -20.025 1.00 87.25 254 TRP A C 1
ATOM 2073 O O . TRP A 1 254 ? -1.916 -8.198 -20.448 1.00 87.25 254 TRP A O 1
ATOM 2083 N N . LEU A 1 255 ? -1.777 -10.442 -20.418 1.00 86.12 255 LEU A N 1
ATOM 2084 C CA . LEU A 1 255 ? -0.623 -10.537 -21.324 1.00 86.12 255 LEU A CA 1
ATOM 2085 C C . LEU A 1 255 ? -0.932 -9.971 -22.716 1.00 86.12 255 LEU A C 1
ATOM 2087 O O . LEU A 1 255 ? -0.141 -9.193 -23.246 1.00 86.12 255 LEU A O 1
ATOM 2091 N N . GLU A 1 256 ? -2.099 -10.305 -23.269 1.00 88.56 256 GLU A N 1
ATOM 2092 C CA . GLU A 1 256 ? -2.556 -9.812 -24.574 1.00 88.56 256 GLU A CA 1
ATOM 2093 C C . GLU A 1 256 ? -2.732 -8.288 -24.544 1.00 88.56 256 GLU A C 1
ATOM 2095 O O . GLU A 1 256 ? -2.143 -7.567 -25.352 1.00 88.56 256 GLU A O 1
ATOM 2100 N N . LYS A 1 257 ? -3.441 -7.780 -23.524 1.00 89.88 257 LYS A N 1
ATOM 2101 C CA . LYS A 1 257 ? -3.618 -6.337 -23.296 1.00 89.88 257 LYS A CA 1
ATOM 2102 C C . LYS A 1 257 ? -2.281 -5.625 -23.106 1.00 89.88 257 LYS A C 1
ATOM 2104 O O . LYS A 1 257 ? -2.105 -4.510 -23.593 1.00 89.88 257 LYS A O 1
ATOM 2109 N N . TYR A 1 258 ? -1.342 -6.246 -22.391 1.00 90.88 258 TYR A N 1
ATOM 2110 C CA . TYR A 1 258 ? -0.030 -5.665 -22.147 1.00 90.88 258 TYR A CA 1
ATOM 2111 C C . TYR A 1 258 ? 0.750 -5.526 -23.448 1.00 90.88 258 TYR A C 1
ATOM 2113 O O . TYR A 1 258 ? 1.357 -4.484 -23.659 1.00 90.88 258 TYR A O 1
ATOM 2121 N N . ASP A 1 259 ? 0.737 -6.517 -24.336 1.00 89.56 259 ASP A N 1
ATOM 2122 C CA . ASP A 1 259 ? 1.531 -6.460 -25.563 1.00 89.56 259 ASP A CA 1
ATOM 2123 C C . ASP A 1 259 ? 1.044 -5.399 -26.553 1.00 89.56 259 ASP A C 1
ATOM 2125 O O . ASP A 1 259 ? 1.870 -4.653 -27.099 1.00 89.56 259 ASP A O 1
ATOM 2129 N N . GLU A 1 260 ? -0.272 -5.242 -26.680 1.00 91.75 260 GLU A N 1
ATOM 2130 C CA . GLU A 1 260 ? -0.912 -4.241 -27.540 1.00 91.75 260 GLU A CA 1
ATOM 2131 C C . GLU A 1 260 ? -0.868 -2.814 -26.963 1.00 91.75 260 GLU A C 1
ATOM 2133 O O . GLU A 1 260 ? -0.997 -1.833 -27.699 1.00 91.75 260 GLU A O 1
ATOM 2138 N N . ALA A 1 261 ? -0.655 -2.670 -25.653 1.00 91.00 261 ALA A N 1
ATOM 2139 C CA . ALA A 1 261 ? -0.723 -1.384 -24.972 1.00 91.00 261 ALA A CA 1
ATOM 2140 C C . ALA A 1 261 ? 0.398 -0.398 -25.359 1.00 91.00 261 ALA A C 1
ATOM 2142 O O . ALA A 1 261 ? 1.577 -0.737 -25.536 1.00 91.00 261 ALA A O 1
ATOM 2143 N N . GLU A 1 262 ? 0.035 0.888 -25.374 1.00 91.88 262 GLU A N 1
ATOM 2144 C CA . GLU A 1 262 ? 0.987 1.995 -25.447 1.00 91.88 262 GLU A CA 1
ATOM 2145 C C . GLU A 1 262 ? 1.852 2.090 -24.181 1.00 91.88 262 GLU A C 1
ATOM 2147 O O . GLU A 1 262 ? 1.489 1.616 -23.106 1.00 91.88 262 GLU A O 1
ATOM 2152 N N . LEU A 1 263 ? 3.001 2.766 -24.280 1.00 88.38 263 LEU A N 1
ATOM 2153 C CA . LEU A 1 263 ? 3.989 2.845 -23.199 1.00 88.38 263 LEU A CA 1
ATOM 2154 C C . LEU A 1 263 ? 3.418 3.396 -21.882 1.00 88.38 263 LEU A C 1
ATOM 2156 O O . LEU A 1 263 ? 3.761 2.889 -20.817 1.00 88.38 263 LEU A O 1
ATOM 2160 N N . ASP A 1 264 ? 2.562 4.417 -21.922 1.00 87.25 264 ASP A N 1
ATOM 2161 C CA . ASP A 1 264 ? 1.980 4.974 -20.694 1.00 87.25 264 ASP A CA 1
ATOM 2162 C C . ASP A 1 264 ? 0.928 4.039 -20.075 1.00 87.25 264 ASP A C 1
ATOM 2164 O O . ASP A 1 264 ? 0.875 3.910 -18.850 1.00 87.25 264 ASP A O 1
ATOM 2168 N N . THR A 1 265 ? 0.178 3.306 -20.901 1.00 88.50 265 THR A N 1
ATOM 2169 C CA . THR A 1 265 ? -0.743 2.252 -20.454 1.00 88.50 265 THR A CA 1
ATOM 2170 C C . THR A 1 265 ? 0.019 1.070 -19.855 1.00 88.50 265 THR A C 1
ATOM 2172 O O . THR A 1 265 ? -0.326 0.616 -18.766 1.00 88.50 265 THR A O 1
ATOM 2175 N N . LYS A 1 266 ? 1.129 0.642 -20.473 1.00 90.50 266 LYS A N 1
ATOM 2176 C CA . LYS A 1 266 ? 2.025 -0.397 -19.932 1.00 90.50 266 LYS A CA 1
ATOM 2177 C C . LYS A 1 266 ? 2.535 -0.039 -18.541 1.00 90.50 266 LYS A C 1
ATOM 2179 O O . LYS A 1 266 ? 2.482 -0.860 -17.631 1.00 90.50 266 LYS A O 1
ATOM 2184 N N . LYS A 1 267 ? 2.967 1.209 -18.332 1.00 89.19 267 LYS A N 1
ATOM 2185 C CA . LYS A 1 267 ? 3.372 1.680 -16.996 1.00 89.19 267 LYS A CA 1
ATOM 2186 C C . LYS A 1 267 ? 2.244 1.580 -15.981 1.00 89.19 267 LYS A C 1
ATOM 2188 O O . LYS A 1 267 ? 2.498 1.214 -14.838 1.00 89.19 267 LYS A O 1
ATOM 2193 N N . MET A 1 268 ? 1.029 1.954 -16.382 1.00 86.06 268 MET A N 1
ATOM 2194 C CA . MET A 1 268 ? -0.138 1.897 -15.510 1.00 86.06 268 MET A CA 1
ATOM 2195 C C . MET A 1 268 ? -0.432 0.451 -15.100 1.00 86.06 268 MET A C 1
ATOM 2197 O O . MET A 1 268 ? -0.533 0.181 -13.906 1.00 86.06 268 MET A O 1
ATOM 2201 N N . MET A 1 269 ? -0.465 -0.476 -16.060 1.00 87.44 269 MET A N 1
ATOM 2202 C CA . MET A 1 269 ? -0.671 -1.906 -15.802 1.00 87.44 269 MET A CA 1
ATOM 2203 C C . MET A 1 269 ? 0.394 -2.470 -14.854 1.00 87.44 269 MET A C 1
ATOM 2205 O O . MET A 1 269 ? 0.063 -3.075 -13.837 1.00 87.44 269 MET A O 1
ATOM 2209 N N . LEU A 1 270 ? 1.678 -2.193 -15.115 1.00 87.88 270 LEU A N 1
ATOM 2210 C CA . LEU A 1 270 ? 2.770 -2.629 -14.237 1.00 87.88 270 LEU A CA 1
ATOM 2211 C C . LEU A 1 270 ? 2.653 -2.043 -12.832 1.00 87.88 270 LEU A C 1
ATOM 2213 O O . LEU A 1 270 ? 2.937 -2.727 -11.858 1.00 87.88 270 LEU A O 1
ATOM 2217 N N . SER A 1 271 ? 2.237 -0.784 -12.711 1.00 84.00 271 SER A N 1
ATOM 2218 C CA . SER A 1 271 ? 2.130 -0.122 -11.413 1.00 84.00 271 SER A CA 1
ATOM 2219 C C . SER A 1 271 ? 1.008 -0.655 -10.520 1.00 84.00 271 SER A C 1
ATOM 2221 O O . SER A 1 271 ? 1.102 -0.509 -9.304 1.00 84.00 271 SER A O 1
ATOM 2223 N N . ARG A 1 272 ? -0.024 -1.273 -11.112 1.00 82.44 272 ARG A N 1
ATOM 2224 C CA . ARG A 1 272 ? -1.124 -1.923 -10.383 1.00 82.44 272 ARG A CA 1
ATOM 2225 C C . ARG A 1 272 ? -0.750 -3.312 -9.886 1.00 82.44 272 ARG A C 1
ATOM 2227 O O . ARG A 1 272 ? -1.086 -3.671 -8.768 1.00 82.44 272 ARG A O 1
ATOM 2234 N N . VAL A 1 273 ? -0.024 -4.072 -10.703 1.00 81.94 273 VAL A N 1
ATOM 2235 C CA . VAL A 1 273 ? 0.347 -5.458 -10.384 1.00 81.94 273 VAL A CA 1
ATOM 2236 C C . VAL A 1 273 ? 1.597 -5.518 -9.502 1.00 81.94 273 VAL A C 1
ATOM 2238 O O . VAL A 1 273 ? 1.689 -6.325 -8.576 1.00 81.94 273 VAL A O 1
ATOM 2241 N N . ILE A 1 274 ? 2.571 -4.643 -9.758 1.00 84.81 274 ILE A N 1
ATOM 2242 C CA . ILE A 1 274 ? 3.899 -4.699 -9.148 1.00 84.81 274 ILE A CA 1
ATOM 2243 C C . ILE A 1 274 ? 4.029 -3.618 -8.088 1.00 84.81 274 ILE A C 1
ATOM 2245 O O . ILE A 1 274 ? 3.845 -2.433 -8.365 1.00 84.81 274 ILE A O 1
ATOM 2249 N N . ARG A 1 275 ? 4.439 -4.018 -6.881 1.00 83.44 275 ARG A N 1
ATOM 2250 C CA . ARG A 1 275 ? 4.698 -3.124 -5.750 1.00 83.44 275 ARG A CA 1
ATOM 2251 C C . ARG A 1 275 ? 6.104 -2.533 -5.788 1.00 83.44 275 ARG A C 1
ATOM 2253 O O . ARG A 1 275 ? 6.276 -1.337 -5.549 1.00 83.44 275 ARG A O 1
ATOM 2260 N N . LYS A 1 276 ? 7.130 -3.333 -6.073 1.00 85.81 276 LYS A N 1
ATOM 2261 C CA . LYS A 1 276 ? 8.495 -2.831 -6.302 1.00 85.81 276 LYS A CA 1
ATOM 2262 C C . LYS A 1 276 ? 9.290 -3.789 -7.177 1.00 85.81 276 LYS A C 1
ATOM 2264 O O . LYS A 1 276 ? 9.106 -4.998 -7.116 1.00 85.81 276 LYS A O 1
ATOM 2269 N N . ILE A 1 277 ? 10.234 -3.223 -7.922 1.00 89.06 277 ILE A N 1
ATOM 2270 C CA . ILE A 1 277 ? 11.266 -3.981 -8.634 1.00 89.06 277 ILE A CA 1
ATOM 2271 C C . ILE A 1 277 ? 12.613 -3.525 -8.095 1.00 89.06 277 ILE A C 1
ATOM 2273 O O . ILE A 1 277 ? 12.887 -2.324 -8.075 1.00 89.06 277 ILE A O 1
ATOM 2277 N N . SER A 1 278 ? 13.447 -4.447 -7.636 1.00 89.69 278 SER A N 1
ATOM 2278 C CA . SER A 1 278 ? 14.770 -4.130 -7.103 1.00 89.69 278 SER A CA 1
ATOM 2279 C C . SER A 1 278 ? 15.842 -4.564 -8.089 1.00 89.69 278 SER A C 1
ATOM 2281 O O . SER A 1 278 ? 15.904 -5.728 -8.464 1.00 89.69 278 SER A O 1
ATOM 2283 N N . PHE A 1 279 ? 16.695 -3.626 -8.500 1.00 90.06 279 PHE A N 1
ATOM 2284 C CA . PHE A 1 279 ? 17.824 -3.925 -9.380 1.00 90.06 279 PHE A CA 1
ATOM 2285 C C . PHE A 1 279 ? 19.110 -4.104 -8.588 1.00 90.06 279 PHE A C 1
ATOM 2287 O O . PHE A 1 279 ? 19.512 -3.215 -7.825 1.00 90.06 279 PHE A O 1
ATOM 2294 N N . LYS A 1 280 ? 19.773 -5.230 -8.830 1.00 87.81 280 LYS A N 1
ATOM 2295 C CA . LYS A 1 280 ? 21.171 -5.483 -8.488 1.00 87.81 280 LYS A CA 1
ATOM 2296 C C . LYS A 1 280 ? 21.956 -5.709 -9.782 1.00 87.81 280 LYS A C 1
ATOM 2298 O O . LYS A 1 280 ? 21.400 -5.633 -10.875 1.00 87.81 280 LYS A O 1
ATOM 2303 N N . LYS A 1 281 ? 23.271 -5.899 -9.671 1.00 82.81 281 LYS A N 1
ATOM 2304 C CA . LYS A 1 281 ? 24.147 -6.091 -10.832 1.00 82.81 281 LYS A CA 1
ATOM 2305 C C . LYS A 1 281 ? 23.665 -7.254 -11.706 1.00 82.81 281 LYS A C 1
ATOM 2307 O O . LYS A 1 281 ? 23.415 -7.021 -12.881 1.00 82.81 281 LYS A O 1
ATOM 2312 N N . ASP A 1 282 ? 23.440 -8.413 -11.097 1.00 83.19 282 ASP A N 1
ATOM 2313 C CA . ASP A 1 282 ? 23.147 -9.662 -11.809 1.00 83.19 282 ASP A CA 1
ATOM 2314 C C . ASP A 1 282 ? 21.783 -10.268 -11.426 1.00 83.19 282 ASP A C 1
ATOM 2316 O O . ASP A 1 282 ? 21.473 -11.383 -11.826 1.00 83.19 282 ASP A O 1
ATOM 2320 N N . GLU A 1 283 ? 20.963 -9.540 -10.658 1.00 84.38 283 GLU A N 1
ATOM 2321 C CA . GLU A 1 283 ? 19.682 -10.027 -10.128 1.00 84.38 283 GLU A CA 1
ATOM 2322 C C . GLU A 1 283 ? 18.592 -8.947 -10.232 1.00 84.38 283 GLU A C 1
ATOM 2324 O O . GLU A 1 283 ? 18.848 -7.749 -10.022 1.00 84.38 283 GLU A O 1
ATOM 2329 N N . ILE A 1 284 ? 17.360 -9.387 -10.504 1.00 87.38 284 ILE A N 1
ATOM 2330 C CA . ILE A 1 284 ? 16.148 -8.565 -10.478 1.00 87.38 284 ILE A CA 1
ATOM 2331 C C . ILE A 1 284 ? 15.148 -9.210 -9.516 1.00 87.38 284 ILE A C 1
ATOM 2333 O O . ILE A 1 284 ? 14.606 -10.270 -9.805 1.00 87.38 284 ILE A O 1
ATOM 2337 N N . ASP A 1 285 ? 14.867 -8.534 -8.400 1.00 86.25 285 ASP A N 1
ATOM 2338 C CA . ASP A 1 285 ? 13.879 -9.000 -7.422 1.00 86.25 285 ASP A CA 1
ATOM 2339 C C . ASP A 1 285 ? 12.537 -8.292 -7.657 1.00 86.25 285 ASP A C 1
ATOM 2341 O O . ASP A 1 285 ? 12.477 -7.056 -7.684 1.00 86.25 285 ASP A O 1
ATOM 2345 N N . LEU A 1 286 ? 11.451 -9.055 -7.779 1.00 85.94 286 LEU A N 1
ATOM 2346 C CA . LEU A 1 286 ? 10.104 -8.536 -8.020 1.00 85.94 286 LEU A CA 1
ATOM 2347 C C . LEU A 1 286 ? 9.201 -8.774 -6.802 1.00 85.94 286 LEU A C 1
ATOM 2349 O O . LEU A 1 286 ? 9.128 -9.881 -6.280 1.00 85.94 286 LEU A O 1
ATOM 2353 N N . GLU A 1 287 ? 8.506 -7.729 -6.347 1.00 83.44 287 GLU A N 1
ATOM 2354 C CA . GLU A 1 287 ? 7.475 -7.814 -5.305 1.00 83.44 287 GLU A CA 1
ATOM 2355 C C . GLU A 1 287 ? 6.143 -7.318 -5.867 1.00 83.44 287 GLU A C 1
ATOM 2357 O O . GLU A 1 287 ? 6.073 -6.222 -6.436 1.00 83.44 287 GLU A O 1
ATOM 2362 N N . LEU A 1 288 ? 5.088 -8.105 -5.678 1.00 78.56 288 LEU A N 1
ATOM 2363 C CA . LEU A 1 288 ? 3.747 -7.828 -6.187 1.00 78.56 288 LEU A CA 1
ATOM 2364 C C . LEU A 1 288 ? 2.882 -7.102 -5.165 1.00 78.56 288 LEU A C 1
ATOM 2366 O O . LEU A 1 288 ? 3.202 -7.043 -3.979 1.00 78.56 288 LEU A O 1
ATOM 2370 N N . VAL A 1 289 ? 1.802 -6.502 -5.662 1.00 78.12 289 VAL A N 1
ATOM 2371 C CA . VAL A 1 289 ? 0.770 -5.898 -4.815 1.00 78.12 289 VAL A CA 1
ATOM 2372 C C . VAL A 1 289 ? -0.075 -6.983 -4.156 1.00 78.12 289 VAL A C 1
ATOM 2374 O O . VAL A 1 289 ? -0.321 -6.896 -2.956 1.00 78.12 289 VAL A O 1
ATOM 2377 N N . LEU A 1 290 ? -0.466 -8.016 -4.911 1.00 72.25 290 LEU A N 1
ATOM 2378 C CA . LEU A 1 290 ? -1.205 -9.149 -4.364 1.00 72.25 290 LEU A CA 1
ATOM 2379 C C . LEU A 1 290 ? -0.363 -9.853 -3.292 1.00 72.25 290 LEU A C 1
ATOM 2381 O O . LEU A 1 290 ? 0.826 -10.102 -3.527 1.00 72.25 290 LEU A O 1
ATOM 2385 N N . PRO A 1 291 ? -0.962 -10.211 -2.141 1.00 64.19 291 PRO A N 1
ATOM 2386 C CA . PRO A 1 291 ? -0.330 -11.088 -1.187 1.00 64.19 291 PRO A CA 1
ATOM 2387 C C . PRO A 1 291 ? -0.339 -12.454 -1.851 1.00 64.19 291 PRO A C 1
ATOM 2389 O O . PRO A 1 291 ? -1.264 -13.233 -1.701 1.00 64.19 291 PRO A O 1
ATOM 2392 N N . ILE A 1 292 ? 0.677 -12.746 -2.643 1.00 53.19 292 ILE A N 1
ATOM 2393 C CA . ILE A 1 292 ? 1.075 -14.133 -2.795 1.00 53.19 292 ILE A CA 1
ATOM 2394 C C . ILE A 1 292 ? 1.569 -14.498 -1.417 1.00 53.19 292 ILE A C 1
ATOM 2396 O O . ILE A 1 292 ? 2.235 -13.673 -0.780 1.00 53.19 292 ILE A O 1
ATOM 2400 N N . GLY A 1 293 ? 1.175 -15.669 -0.917 1.00 40.62 293 GLY A N 1
ATOM 2401 C CA . GLY A 1 293 ? 1.703 -16.145 0.344 1.00 40.62 293 GLY A CA 1
ATOM 2402 C C . GLY A 1 293 ? 3.193 -15.860 0.306 1.00 40.62 293 GLY A C 1
ATOM 2403 O O . GLY A 1 293 ? 3.868 -16.249 -0.645 1.00 40.62 293 GLY A O 1
ATOM 2404 N N . ASN A 1 294 ? 3.701 -15.119 1.286 1.00 34.97 294 ASN A N 1
ATOM 2405 C CA . ASN A 1 294 ? 5.134 -15.011 1.492 1.00 34.97 294 ASN A CA 1
ATOM 2406 C C . ASN A 1 294 ? 5.663 -16.396 1.919 1.00 34.97 294 ASN A C 1
ATOM 2408 O O . ASN A 1 294 ? 6.411 -16.515 2.878 1.00 34.97 294 ASN A O 1
ATOM 2412 N N . THR A 1 295 ? 5.331 -17.473 1.207 1.00 30.64 295 THR A N 1
ATOM 2413 C CA . THR A 1 295 ? 6.404 -18.278 0.675 1.00 30.64 295 THR A CA 1
ATOM 2414 C C . THR A 1 295 ? 7.217 -17.297 -0.156 1.00 30.64 295 THR A C 1
ATOM 2416 O O . THR A 1 295 ? 6.924 -17.033 -1.319 1.00 30.64 295 THR A O 1
ATOM 2419 N N . THR A 1 296 ? 8.271 -16.742 0.444 1.00 29.59 296 THR A N 1
ATOM 2420 C CA . THR A 1 296 ? 9.540 -16.776 -0.276 1.00 29.59 296 THR A CA 1
ATOM 2421 C C . THR A 1 296 ? 9.505 -18.064 -1.090 1.00 29.59 296 THR A C 1
ATOM 2423 O O . THR A 1 296 ? 9.420 -19.137 -0.473 1.00 29.59 296 THR A O 1
ATOM 2426 N N . PRO A 1 297 ? 9.456 -18.005 -2.431 1.00 32.12 297 PRO A N 1
ATOM 2427 C CA . PRO A 1 297 ? 9.803 -19.185 -3.193 1.00 32.12 297 PRO A CA 1
ATOM 2428 C C . PRO A 1 297 ? 11.105 -19.679 -2.560 1.00 32.12 297 PRO A C 1
ATOM 2430 O O . PRO A 1 297 ? 11.925 -18.816 -2.200 1.00 32.12 297 PRO A O 1
ATOM 2433 N N . PRO A 1 298 ? 11.268 -20.994 -2.306 1.00 28.45 298 PRO A N 1
ATOM 2434 C CA . PRO A 1 298 ? 12.542 -21.514 -1.807 1.00 28.45 298 PRO A CA 1
ATOM 2435 C C . PRO A 1 298 ? 13.638 -20.788 -2.577 1.00 28.45 298 PRO A C 1
ATOM 2437 O O . PRO A 1 298 ? 13.447 -20.607 -3.782 1.00 28.45 298 PRO A O 1
ATOM 2440 N N . GLU A 1 299 ? 14.650 -20.269 -1.869 1.00 35.38 299 GLU A N 1
ATOM 2441 C CA . GLU A 1 299 ? 15.561 -19.160 -2.240 1.00 35.38 299 GLU A CA 1
ATOM 2442 C C . GLU A 1 299 ? 16.206 -19.222 -3.650 1.00 35.38 299 GLU A C 1
ATOM 2444 O O . GLU A 1 299 ? 16.933 -18.311 -4.040 1.00 35.38 299 GLU A O 1
ATOM 2449 N N . ASP A 1 300 ? 15.868 -20.233 -4.440 1.00 36.62 300 ASP A N 1
ATOM 2450 C CA . ASP A 1 300 ? 16.332 -20.603 -5.762 1.00 36.62 300 ASP A CA 1
ATOM 2451 C C . ASP A 1 300 ? 15.319 -20.425 -6.921 1.00 36.62 300 ASP A C 1
ATOM 2453 O O . ASP A 1 300 ? 15.706 -20.662 -8.060 1.00 36.62 300 ASP A O 1
ATOM 2457 N N . GLN A 1 301 ? 14.057 -19.998 -6.721 1.00 41.22 301 GLN A N 1
ATOM 2458 C CA . GLN A 1 301 ? 13.082 -19.910 -7.847 1.00 41.22 301 GLN A CA 1
ATOM 2459 C C . GLN A 1 301 ? 12.687 -18.502 -8.327 1.00 41.22 301 GLN A C 1
ATOM 2461 O O . GLN A 1 301 ? 12.149 -18.377 -9.423 1.00 41.22 301 GLN A O 1
ATOM 2466 N N . ASN A 1 302 ? 13.034 -17.440 -7.590 1.00 38.53 302 ASN A N 1
ATOM 2467 C CA . ASN A 1 302 ? 12.964 -16.050 -8.088 1.00 38.53 302 ASN A CA 1
ATOM 2468 C C . ASN A 1 302 ? 14.350 -15.438 -8.361 1.00 38.53 302 ASN A C 1
ATOM 2470 O O . ASN A 1 302 ? 14.451 -14.268 -8.726 1.00 38.53 302 ASN A O 1
ATOM 2474 N N . ARG A 1 303 ? 15.426 -16.225 -8.226 1.00 40.25 303 ARG A N 1
ATOM 2475 C CA . ARG A 1 303 ? 16.774 -15.842 -8.658 1.00 40.25 303 ARG A CA 1
ATOM 2476 C C . ARG A 1 303 ? 16.951 -16.186 -10.128 1.00 40.25 303 ARG A C 1
ATOM 2478 O O . ARG A 1 303 ? 17.607 -17.163 -10.477 1.00 40.25 303 ARG A O 1
ATOM 2485 N N . VAL A 1 304 ? 16.384 -15.368 -11.006 1.00 42.47 304 VAL A N 1
ATOM 2486 C CA . VAL A 1 304 ? 16.883 -15.344 -12.381 1.00 42.47 304 VAL A CA 1
ATOM 2487 C C . VAL A 1 304 ? 18.162 -14.517 -12.335 1.00 42.47 304 VAL A C 1
ATOM 2489 O O . VAL A 1 304 ? 18.127 -13.289 -12.381 1.00 42.47 304 VAL A O 1
ATOM 2492 N N . GLY A 1 305 ? 19.294 -15.197 -12.136 1.00 34.78 305 GLY A N 1
ATOM 2493 C CA . GLY A 1 305 ? 20.581 -14.600 -12.464 1.00 34.78 305 GLY A CA 1
ATOM 2494 C C . GLY A 1 305 ? 20.529 -14.192 -13.930 1.00 34.78 305 GLY A C 1
ATOM 2495 O O . GLY A 1 305 ? 19.989 -14.953 -14.734 1.00 34.78 305 GLY A O 1
ATOM 2496 N N . MET A 1 306 ? 21.041 -13.007 -14.266 1.00 39.12 306 MET A N 1
ATOM 2497 C CA . MET A 1 306 ? 21.158 -12.569 -15.657 1.00 39.12 306 MET A CA 1
ATOM 2498 C C . MET A 1 306 ? 21.803 -13.697 -16.459 1.00 39.12 306 MET A C 1
ATOM 2500 O O . MET A 1 306 ? 23.006 -13.934 -16.319 1.00 39.12 306 MET A O 1
ATOM 2504 N N . THR A 1 307 ? 21.020 -14.444 -17.243 1.00 35.66 307 THR A N 1
ATOM 2505 C CA . THR A 1 307 ? 21.585 -15.543 -18.014 1.00 35.66 307 THR A CA 1
ATOM 2506 C C . THR A 1 307 ? 22.557 -14.921 -18.998 1.00 35.66 307 THR A C 1
ATOM 2508 O O . THR A 1 307 ? 22.201 -14.108 -19.856 1.00 35.66 307 THR A O 1
ATOM 2511 N N . GLU A 1 308 ? 23.829 -15.289 -18.873 1.00 37.41 308 GLU A N 1
ATOM 2512 C CA . GLU A 1 308 ? 24.760 -15.185 -19.979 1.00 37.41 308 GLU A CA 1
ATOM 2513 C C . GLU A 1 308 ? 24.328 -16.193 -21.053 1.00 37.41 308 GLU A C 1
ATOM 2515 O O . GLU A 1 308 ? 25.008 -17.184 -21.305 1.00 37.41 308 GLU A O 1
ATOM 2520 N N . ASP A 1 309 ? 23.210 -15.943 -21.737 1.00 31.14 309 ASP A N 1
ATOM 2521 C CA . ASP A 1 309 ? 22.906 -16.606 -23.004 1.00 31.14 309 ASP A CA 1
ATOM 2522 C C . ASP A 1 309 ? 23.828 -16.020 -24.088 1.00 31.14 309 ASP A C 1
ATOM 2524 O O . ASP A 1 309 ? 23.418 -15.361 -25.042 1.00 31.14 309 ASP A O 1
ATOM 2528 N N . LYS A 1 310 ? 25.134 -16.267 -23.928 1.00 32.50 310 LYS A N 1
ATOM 2529 C CA . LYS A 1 310 ? 26.184 -16.020 -24.924 1.00 32.50 310 LYS A CA 1
ATOM 2530 C C . LYS A 1 310 ? 26.187 -17.066 -26.045 1.00 32.50 310 LYS A C 1
ATOM 2532 O O . LYS A 1 310 ? 27.042 -17.004 -26.921 1.00 32.50 310 LYS A O 1
ATOM 2537 N N . ALA A 1 311 ? 25.236 -17.997 -26.080 1.00 30.36 311 ALA A N 1
ATOM 2538 C CA . ALA A 1 311 ? 25.168 -19.026 -27.112 1.00 30.36 311 ALA A CA 1
ATOM 2539 C C . ALA A 1 311 ? 23.713 -19.359 -27.462 1.00 30.36 311 ALA A C 1
ATOM 2541 O O . ALA A 1 311 ? 23.143 -20.278 -26.884 1.00 30.36 311 ALA A O 1
ATOM 2542 N N . LYS A 1 312 ? 23.114 -18.582 -28.379 1.00 29.09 312 LYS A N 1
ATOM 2543 C CA . LYS A 1 312 ? 21.954 -18.966 -29.229 1.00 29.09 312 LYS A CA 1
ATOM 2544 C C . LYS A 1 312 ? 21.477 -17.855 -30.177 1.00 29.09 312 LYS A C 1
ATOM 2546 O O . LYS A 1 312 ? 20.693 -18.128 -31.076 1.00 29.09 312 LYS A O 1
ATOM 2551 N N . ILE A 1 313 ? 21.977 -16.621 -30.046 1.00 28.17 313 ILE A N 1
ATOM 2552 C CA . ILE A 1 313 ? 21.603 -15.501 -30.938 1.00 28.17 313 ILE A CA 1
ATOM 2553 C C . ILE A 1 313 ? 22.497 -15.411 -32.201 1.00 28.17 313 ILE A C 1
ATOM 2555 O O . ILE A 1 313 ? 22.182 -14.669 -33.127 1.00 28.17 313 ILE A O 1
ATOM 2559 N N . THR A 1 314 ? 23.578 -16.192 -32.312 1.00 28.89 314 THR A N 1
ATOM 2560 C CA . THR A 1 314 ? 24.510 -16.107 -33.458 1.00 28.89 314 THR A CA 1
ATOM 2561 C C . THR A 1 314 ? 24.218 -17.042 -34.636 1.00 28.89 314 THR A C 1
ATOM 2563 O O . THR A 1 314 ? 24.769 -16.805 -35.708 1.00 28.89 314 THR A O 1
ATOM 2566 N N . ASP A 1 315 ? 23.319 -18.023 -34.516 1.00 27.83 315 ASP A N 1
ATOM 2567 C CA . ASP A 1 315 ? 23.194 -19.083 -35.540 1.00 27.83 315 ASP A CA 1
ATOM 2568 C C . ASP A 1 315 ? 22.016 -18.921 -36.518 1.00 27.83 315 ASP A C 1
ATOM 2570 O O . ASP A 1 315 ? 21.849 -19.729 -37.426 1.00 27.83 315 ASP A O 1
ATOM 2574 N N . LEU A 1 316 ? 21.235 -17.839 -36.420 1.00 31.36 316 LEU A N 1
ATOM 2575 C CA . LEU A 1 316 ? 20.128 -17.554 -37.353 1.00 31.36 316 LEU A CA 1
ATOM 2576 C C . LEU A 1 316 ? 20.434 -16.463 -38.395 1.00 31.36 316 LEU A C 1
ATOM 2578 O O . LEU A 1 316 ? 19.539 -16.039 -39.121 1.00 31.36 316 LEU A O 1
ATOM 2582 N N . ALA A 1 317 ? 21.690 -16.018 -38.516 1.00 30.52 317 ALA A N 1
ATOM 2583 C CA . ALA A 1 317 ? 22.063 -14.948 -39.450 1.00 30.52 317 ALA A CA 1
ATOM 2584 C C . ALA A 1 317 ? 23.355 -15.194 -40.253 1.00 30.52 317 ALA A C 1
ATOM 2586 O O . ALA A 1 317 ? 23.991 -14.233 -40.683 1.00 30.52 317 ALA A O 1
ATOM 2587 N N . VAL A 1 318 ? 23.758 -16.451 -40.492 1.00 32.31 318 VAL A N 1
ATOM 2588 C CA . VAL A 1 318 ? 24.936 -16.747 -41.338 1.00 32.31 318 VAL A CA 1
ATOM 2589 C C . VAL A 1 318 ? 24.690 -17.901 -42.311 1.00 32.31 318 VAL A C 1
ATOM 2591 O O . VAL A 1 318 ? 25.518 -18.788 -42.448 1.00 32.31 318 VAL A O 1
ATOM 2594 N N . HIS A 1 319 ? 23.586 -17.886 -43.055 1.00 30.75 319 HIS A N 1
ATOM 2595 C CA . HIS A 1 319 ? 23.467 -18.697 -44.272 1.00 30.75 319 HIS A CA 1
ATOM 2596 C C . HIS A 1 319 ? 22.924 -17.850 -45.421 1.00 30.75 319 HIS A C 1
ATOM 2598 O O . HIS A 1 319 ? 21.734 -17.864 -45.712 1.00 30.75 319 HIS A O 1
ATOM 2604 N N . ASN A 1 320 ? 23.818 -17.058 -46.021 1.00 31.25 320 ASN A N 1
ATOM 2605 C CA . ASN A 1 320 ? 23.955 -16.849 -47.469 1.00 31.25 320 ASN A CA 1
ATOM 2606 C C . ASN A 1 320 ? 24.853 -15.633 -47.726 1.00 31.25 320 ASN A C 1
ATOM 2608 O O . ASN A 1 320 ? 24.467 -14.524 -47.381 1.00 31.25 320 ASN A O 1
ATOM 2612 N N . ILE A 1 321 ? 26.035 -15.858 -48.316 1.00 28.73 321 ILE A N 1
ATOM 2613 C CA . ILE A 1 321 ? 26.696 -15.077 -49.390 1.00 28.73 321 ILE A CA 1
ATOM 2614 C C . ILE A 1 321 ? 28.109 -15.681 -49.613 1.00 28.73 321 ILE A C 1
ATOM 2616 O O . ILE A 1 321 ? 28.762 -16.057 -48.637 1.00 28.73 321 ILE A O 1
ATOM 2620 N N . PRO A 1 322 ? 28.597 -15.826 -50.865 1.00 26.58 322 PRO A N 1
ATOM 2621 C CA . PRO A 1 322 ? 29.761 -16.649 -51.186 1.00 26.58 322 PRO A CA 1
ATOM 2622 C C . PRO A 1 322 ? 31.106 -15.970 -50.897 1.00 26.58 322 PRO A C 1
ATOM 2624 O O . PRO A 1 322 ? 31.262 -14.752 -50.975 1.00 26.58 322 PRO A O 1
ATOM 2627 N N . ASN A 1 323 ? 32.094 -16.827 -50.645 1.00 29.16 323 ASN A N 1
ATOM 2628 C CA . ASN A 1 323 ? 33.517 -16.543 -50.489 1.00 29.16 323 ASN A CA 1
ATOM 2629 C C . ASN A 1 323 ? 34.111 -15.743 -51.663 1.00 29.16 323 ASN A C 1
ATOM 2631 O O . ASN A 1 323 ? 34.092 -16.202 -52.803 1.00 29.16 323 ASN A O 1
ATOM 2635 N N . SER A 1 324 ? 34.793 -14.634 -51.364 1.00 26.94 324 SER A N 1
ATOM 2636 C CA . SER A 1 324 ? 35.938 -14.198 -52.169 1.00 26.94 324 SER A CA 1
ATOM 2637 C C . SER A 1 324 ? 36.995 -13.530 -51.282 1.00 26.94 324 SER A C 1
ATOM 2639 O O . SER A 1 324 ? 36.703 -12.677 -50.445 1.00 26.94 324 SER A O 1
ATOM 2641 N N . HIS A 1 325 ? 38.232 -13.999 -51.428 1.00 30.09 325 HIS A N 1
ATOM 2642 C CA . HIS A 1 325 ? 39.422 -13.603 -50.681 1.00 30.09 325 HIS A CA 1
ATOM 2643 C C . HIS A 1 325 ? 39.726 -12.095 -50.724 1.00 30.09 325 HIS A C 1
ATOM 2645 O O . HIS A 1 325 ? 39.758 -11.519 -51.809 1.00 30.09 325 HIS A O 1
ATOM 2651 N N . ARG A 1 326 ? 40.150 -11.514 -49.584 1.00 28.00 326 ARG A N 1
ATOM 2652 C CA . ARG A 1 326 ? 41.433 -10.775 -49.436 1.00 28.00 326 ARG A CA 1
ATOM 2653 C C . ARG A 1 326 ? 41.667 -10.238 -48.009 1.00 28.00 326 ARG A C 1
ATOM 2655 O O . ARG A 1 326 ? 40.828 -9.566 -47.434 1.00 28.00 326 ARG A O 1
ATOM 2662 N N . HIS A 1 327 ? 42.874 -10.529 -47.519 1.00 28.73 327 HIS A N 1
ATOM 2663 C CA . HIS A 1 327 ? 43.708 -9.865 -46.504 1.00 28.73 327 HIS A CA 1
ATOM 2664 C C . HIS A 1 327 ? 43.136 -9.346 -45.164 1.00 28.73 327 HIS A C 1
ATOM 2666 O O . HIS A 1 327 ? 42.333 -8.425 -45.071 1.00 28.73 327 HIS A O 1
ATOM 2672 N N . ARG A 1 328 ? 43.749 -9.893 -44.102 1.00 33.75 328 ARG A N 1
ATOM 2673 C CA . ARG A 1 328 ? 43.690 -9.536 -42.677 1.00 33.75 328 ARG A CA 1
ATOM 2674 C C . ARG A 1 328 ? 43.734 -8.026 -42.384 1.00 33.75 328 ARG A C 1
ATOM 2676 O O . ARG A 1 328 ? 44.704 -7.355 -42.732 1.00 33.75 328 ARG A O 1
ATOM 2683 N N . ARG A 1 329 ? 42.800 -7.569 -41.542 1.00 29.86 329 ARG A N 1
ATOM 2684 C CA . ARG A 1 329 ? 43.035 -6.618 -40.436 1.00 29.86 329 ARG A CA 1
ATOM 2685 C C . ARG A 1 329 ? 42.167 -7.035 -39.239 1.00 29.86 329 ARG A C 1
ATOM 2687 O O . ARG A 1 329 ? 41.007 -7.378 -39.460 1.00 29.86 329 ARG A O 1
ATOM 2694 N N . PRO A 1 330 ? 42.674 -7.015 -37.994 1.00 35.56 330 PRO A N 1
ATOM 2695 C CA . PRO A 1 330 ? 41.836 -7.235 -36.826 1.00 35.56 330 PRO A CA 1
ATOM 2696 C C . PRO A 1 330 ? 41.044 -5.951 -36.567 1.00 35.56 330 PRO A C 1
ATOM 2698 O O . PRO A 1 330 ? 41.624 -4.871 -36.451 1.00 35.56 330 PRO A O 1
ATOM 2701 N N . GLY A 1 331 ? 39.719 -6.037 -36.519 1.00 36.56 331 GLY A N 1
ATOM 2702 C CA . GLY A 1 331 ? 38.911 -4.889 -36.122 1.00 36.56 331 GLY A CA 1
ATOM 2703 C C . GLY A 1 331 ? 37.504 -4.898 -36.685 1.00 36.56 331 GLY A C 1
ATOM 2704 O O . GLY A 1 331 ? 37.244 -4.230 -37.678 1.00 36.56 331 GLY A O 1
ATOM 2705 N N . LEU A 1 332 ? 36.596 -5.572 -35.981 1.00 34.38 332 LEU A N 1
ATOM 2706 C CA . LEU A 1 332 ? 35.192 -5.149 -35.880 1.00 34.38 332 LEU A CA 1
ATOM 2707 C C . LEU A 1 332 ? 34.430 -5.869 -34.752 1.00 34.38 332 LEU A C 1
ATOM 2709 O O . LEU A 1 332 ? 33.392 -5.371 -34.334 1.00 34.38 332 LEU A O 1
ATOM 2713 N N . ALA A 1 333 ? 34.966 -6.969 -34.210 1.00 28.16 333 ALA A N 1
ATOM 2714 C CA . ALA A 1 333 ? 34.354 -7.703 -33.097 1.00 28.16 333 ALA A CA 1
ATOM 2715 C C . ALA A 1 333 ? 34.431 -6.977 -31.732 1.00 28.16 333 ALA A C 1
ATOM 2717 O O . ALA A 1 333 ? 33.665 -7.288 -30.832 1.00 28.16 333 ALA A O 1
ATOM 2718 N N . ASP A 1 334 ? 35.275 -5.949 -31.583 1.00 30.47 334 ASP A N 1
ATOM 2719 C CA . ASP A 1 334 ? 35.447 -5.212 -30.315 1.00 30.47 334 ASP A CA 1
ATOM 2720 C C . ASP A 1 334 ? 34.462 -4.051 -30.081 1.00 30.47 334 ASP A C 1
ATOM 2722 O O . ASP A 1 334 ? 34.556 -3.357 -29.066 1.00 30.47 334 ASP A O 1
ATOM 2726 N N . ARG A 1 335 ? 33.536 -3.785 -31.016 1.00 35.34 335 ARG A N 1
ATOM 2727 C CA . ARG A 1 335 ? 32.670 -2.585 -30.992 1.00 35.34 335 ARG A CA 1
ATOM 2728 C C . ARG A 1 335 ? 31.190 -2.832 -30.695 1.00 35.34 335 ARG A C 1
ATOM 2730 O O . ARG A 1 335 ? 30.401 -1.897 -30.779 1.00 35.34 335 ARG A O 1
ATOM 2737 N N . LEU A 1 336 ? 30.848 -4.047 -30.272 1.00 31.92 336 LEU A N 1
ATOM 2738 C CA . LEU A 1 336 ? 29.574 -4.388 -29.631 1.00 31.92 336 LEU A CA 1
ATOM 2739 C C . LEU A 1 336 ? 29.791 -4.802 -28.166 1.00 31.92 336 LEU A C 1
ATOM 2741 O O . LEU A 1 336 ? 29.141 -5.708 -27.666 1.00 31.92 336 LEU A O 1
ATOM 2745 N N . ARG A 1 337 ? 30.690 -4.104 -27.458 1.00 32.78 337 ARG A N 1
ATOM 2746 C CA . ARG A 1 337 ? 30.650 -4.026 -25.990 1.00 32.78 337 ARG A CA 1
ATOM 2747 C C . ARG A 1 337 ? 29.584 -3.013 -25.574 1.00 32.78 337 ARG A C 1
ATOM 2749 O O . ARG A 1 337 ? 29.878 -1.954 -25.038 1.00 32.78 337 ARG A O 1
ATOM 2756 N N . ASP A 1 338 ? 28.339 -3.322 -25.901 1.00 39.38 338 ASP A N 1
ATOM 2757 C CA . ASP A 1 338 ? 27.260 -2.996 -24.984 1.00 39.38 338 ASP A CA 1
ATOM 2758 C C . ASP A 1 338 ? 27.171 -4.211 -24.057 1.00 39.38 338 ASP A C 1
ATOM 2760 O O . ASP A 1 338 ? 27.247 -5.331 -24.553 1.00 39.38 338 ASP A O 1
ATOM 2764 N N . PHE A 1 339 ? 26.949 -3.977 -22.765 1.00 39.34 339 PHE A N 1
ATOM 2765 C CA . PHE A 1 339 ? 26.894 -4.937 -21.651 1.00 39.34 339 PHE A CA 1
ATOM 2766 C C . PHE A 1 339 ? 28.190 -4.992 -20.816 1.00 39.34 339 PHE A C 1
ATOM 2768 O O . PHE A 1 339 ? 29.278 -5.242 -21.319 1.00 39.34 339 PHE A O 1
ATOM 2775 N N . ASP A 1 340 ? 28.003 -4.714 -19.521 1.00 35.53 340 ASP A N 1
ATOM 2776 C CA . ASP A 1 340 ? 28.942 -4.817 -18.390 1.00 35.53 340 ASP A CA 1
ATOM 2777 C C . ASP A 1 340 ? 29.812 -3.614 -18.000 1.00 35.53 340 ASP A C 1
ATOM 2779 O O . ASP A 1 340 ? 30.810 -3.761 -17.303 1.00 35.53 340 ASP A O 1
ATOM 2783 N N . GLU A 1 341 ? 29.364 -2.381 -18.251 1.00 40.03 341 GLU A N 1
ATOM 2784 C CA . GLU A 1 341 ? 29.914 -1.225 -17.519 1.00 40.03 341 GLU A CA 1
ATOM 2785 C C . GLU A 1 341 ? 29.221 -1.010 -16.159 1.00 40.03 341 GLU A C 1
ATOM 2787 O O . GLU A 1 341 ? 28.748 0.081 -15.835 1.00 40.03 341 GLU A O 1
ATOM 2792 N N . CYS A 1 342 ? 29.217 -2.036 -15.305 1.00 39.94 342 CYS A N 1
ATOM 2793 C CA . CYS A 1 342 ? 29.300 -1.767 -13.871 1.00 39.94 342 CYS A CA 1
ATOM 2794 C C . CYS A 1 342 ? 30.786 -1.532 -13.560 1.00 39.94 342 CYS A C 1
ATOM 2796 O O . CYS A 1 342 ? 31.511 -2.463 -13.232 1.00 39.94 342 CYS A O 1
ATOM 2798 N N . ASN A 1 343 ? 31.207 -0.261 -13.643 1.00 43.59 343 ASN A N 1
ATOM 2799 C CA . ASN A 1 343 ? 32.406 0.319 -13.007 1.00 43.59 343 ASN A CA 1
ATOM 2800 C C . ASN A 1 343 ? 33.700 0.582 -13.827 1.00 43.59 343 ASN A C 1
ATOM 2802 O O . ASN A 1 343 ? 34.649 1.108 -13.246 1.00 43.59 343 ASN A O 1
ATOM 2806 N N . GLU A 1 344 ? 33.776 0.380 -15.150 1.00 35.34 344 GLU A N 1
ATOM 2807 C CA . GLU A 1 344 ? 35.036 0.684 -15.883 1.00 35.34 344 GLU A CA 1
ATOM 2808 C C . GLU A 1 344 ? 35.295 2.185 -16.149 1.00 35.34 344 GLU A C 1
ATOM 2810 O O . GLU A 1 344 ? 36.439 2.610 -16.332 1.00 35.34 344 GLU A O 1
ATOM 2815 N N . ALA A 1 345 ? 34.271 3.043 -16.098 1.00 34.84 345 ALA A N 1
ATOM 2816 C CA . ALA A 1 345 ? 34.438 4.475 -16.378 1.00 34.84 345 ALA A CA 1
ATOM 2817 C C . ALA A 1 345 ? 35.016 5.296 -15.203 1.00 34.84 345 ALA A C 1
ATOM 2819 O O . ALA A 1 345 ? 35.434 6.439 -15.406 1.00 34.84 345 ALA A O 1
ATOM 2820 N N . CYS A 1 346 ? 35.053 4.750 -13.979 1.00 35.91 346 CYS A N 1
ATOM 2821 C CA . CYS A 1 346 ? 35.510 5.491 -12.794 1.00 35.91 346 CYS A CA 1
ATOM 2822 C C . CYS A 1 346 ? 37.004 5.281 -12.485 1.00 35.91 346 CYS A C 1
ATOM 2824 O O . CYS A 1 346 ? 37.661 6.200 -11.999 1.00 35.91 346 CYS A O 1
ATOM 2826 N N . GLN A 1 347 ? 37.577 4.124 -12.841 1.00 32.09 347 GLN A N 1
ATOM 2827 C CA . GLN A 1 347 ? 38.992 3.817 -12.580 1.00 32.09 347 GLN A CA 1
ATOM 2828 C C . GLN A 1 347 ? 39.968 4.618 -13.456 1.00 32.09 347 GLN A C 1
ATOM 2830 O O . GLN A 1 347 ? 41.091 4.875 -13.041 1.00 32.09 347 GLN A O 1
ATOM 2835 N N . ARG A 1 348 ? 39.553 5.112 -14.631 1.00 32.81 348 ARG A N 1
ATOM 2836 C CA . ARG A 1 348 ? 40.441 5.920 -15.494 1.00 32.81 348 ARG A CA 1
ATOM 2837 C C . ARG A 1 348 ? 40.652 7.361 -15.020 1.00 32.81 348 ARG A C 1
ATOM 2839 O O . ARG A 1 348 ? 41.455 8.068 -15.610 1.00 32.81 348 ARG A O 1
ATOM 2846 N N . ARG A 1 349 ? 39.953 7.822 -13.974 1.00 32.81 349 ARG A N 1
ATOM 2847 C CA . ARG A 1 349 ? 40.154 9.172 -13.406 1.00 32.81 349 ARG A CA 1
ATOM 2848 C C . ARG A 1 349 ? 41.048 9.209 -12.168 1.00 32.81 349 ARG A C 1
ATOM 2850 O O . ARG A 1 349 ? 41.347 10.303 -11.705 1.00 32.81 349 ARG A O 1
ATOM 2857 N N . SER A 1 350 ? 41.470 8.060 -11.639 1.00 29.66 350 SER A N 1
ATOM 2858 C CA . SER A 1 350 ? 42.324 7.994 -10.445 1.00 29.66 350 SER A CA 1
ATOM 2859 C C . SER A 1 350 ? 43.794 7.687 -10.735 1.00 29.66 350 SER A C 1
ATOM 2861 O O . SER A 1 350 ? 44.586 7.728 -9.802 1.00 29.66 350 SER A O 1
ATOM 2863 N N . VAL A 1 351 ? 44.169 7.373 -11.983 1.00 35.22 351 VAL A N 1
ATOM 2864 C CA . VAL A 1 351 ? 45.543 6.932 -12.310 1.00 35.22 351 VAL A CA 1
ATOM 2865 C C . VAL A 1 351 ? 46.398 8.031 -12.954 1.00 35.22 351 VAL A C 1
ATOM 2867 O O . VAL A 1 351 ? 47.613 8.011 -12.799 1.00 35.22 351 VAL A O 1
ATOM 2870 N N . ASP A 1 352 ? 45.800 9.064 -13.550 1.00 30.30 352 ASP A N 1
ATOM 2871 C CA . ASP A 1 352 ? 46.570 10.181 -14.114 1.00 30.30 352 ASP A CA 1
ATOM 2872 C C . ASP A 1 352 ? 46.710 11.317 -13.096 1.00 30.30 352 ASP A C 1
ATOM 2874 O O . ASP A 1 352 ? 46.051 12.359 -13.148 1.00 30.30 352 ASP A O 1
ATOM 2878 N N . GLY A 1 353 ? 47.596 11.089 -12.127 1.00 32.97 353 GLY A N 1
ATOM 2879 C CA . GLY A 1 353 ? 48.178 12.146 -11.317 1.00 32.97 353 GLY A CA 1
ATOM 2880 C C . GLY A 1 353 ? 49.078 13.032 -12.176 1.00 32.97 353 GLY A C 1
ATOM 2881 O O . GLY A 1 353 ? 50.258 12.746 -12.341 1.00 32.97 353 GLY A O 1
ATOM 2882 N N . ALA A 1 354 ? 48.535 14.137 -12.682 1.00 26.41 354 ALA A N 1
ATOM 2883 C CA . ALA A 1 354 ? 49.325 15.265 -13.163 1.00 26.41 354 ALA A CA 1
ATOM 2884 C C . ALA A 1 354 ? 48.800 16.555 -12.525 1.00 26.41 354 ALA A C 1
ATOM 2886 O O . ALA A 1 354 ? 47.828 17.170 -12.963 1.00 26.41 354 ALA A O 1
ATOM 2887 N N . CYS A 1 355 ? 49.461 16.932 -11.434 1.00 26.41 355 CYS A N 1
ATOM 2888 C CA . CYS A 1 355 ? 49.434 18.272 -10.872 1.00 26.41 355 CYS A CA 1
ATOM 2889 C C . CYS A 1 355 ? 50.046 19.251 -11.888 1.00 26.41 355 CYS A C 1
ATOM 2891 O O . CYS A 1 355 ? 51.124 18.988 -12.416 1.00 26.41 355 CYS A O 1
ATOM 2893 N N . GLY A 1 356 ? 49.374 20.374 -12.156 1.00 25.36 356 GLY A N 1
ATOM 2894 C CA . GLY A 1 356 ? 49.866 21.385 -13.094 1.00 25.36 356 GLY A CA 1
ATOM 2895 C C . GLY A 1 356 ? 48.925 22.575 -13.271 1.00 25.36 356 GLY A C 1
ATOM 2896 O O . GLY A 1 356 ? 48.232 22.665 -14.270 1.00 25.36 356 GLY A O 1
ATOM 2897 N N . GLN A 1 357 ? 48.904 23.433 -12.249 1.00 29.73 357 GLN A N 1
ATOM 2898 C CA . GLN A 1 357 ? 48.762 24.899 -12.270 1.00 29.73 357 GLN A CA 1
ATOM 2899 C C . GLN A 1 357 ? 47.747 25.629 -13.188 1.00 29.73 357 GLN A C 1
ATOM 2901 O O . GLN A 1 357 ? 47.740 25.539 -14.405 1.00 29.73 357 GLN A O 1
ATOM 2906 N N . GLU A 1 358 ? 47.023 26.528 -12.507 1.00 28.05 358 GLU A N 1
ATOM 2907 C CA . GLU A 1 358 ? 46.633 27.880 -12.933 1.00 28.05 358 GLU A CA 1
ATOM 2908 C C . GLU A 1 358 ? 45.629 28.064 -14.084 1.00 28.05 358 GLU A C 1
ATOM 2910 O O . GLU A 1 358 ? 45.970 28.122 -15.253 1.00 28.05 358 GLU A O 1
ATOM 2915 N N . HIS A 1 359 ? 44.400 28.444 -13.712 1.00 29.19 359 HIS A N 1
ATOM 2916 C CA . HIS A 1 359 ? 43.874 29.739 -14.154 1.00 29.19 359 HIS A CA 1
ATOM 2917 C C . HIS A 1 359 ? 42.891 30.325 -13.133 1.00 29.19 359 HIS A C 1
ATOM 2919 O O . HIS A 1 359 ? 41.804 29.810 -12.875 1.00 29.19 359 HIS A O 1
ATOM 2925 N N . ARG A 1 360 ? 43.305 31.465 -12.571 1.00 30.25 360 ARG A N 1
ATOM 2926 C CA . ARG A 1 360 ? 42.514 32.386 -11.751 1.00 30.25 360 ARG A CA 1
ATOM 2927 C C . ARG A 1 360 ? 41.182 32.739 -12.429 1.00 30.25 360 ARG A C 1
ATOM 2929 O O . ARG A 1 360 ? 41.186 33.251 -13.547 1.00 30.25 360 ARG A O 1
ATOM 2936 N N . ARG A 1 361 ? 40.065 32.650 -11.698 1.00 29.98 361 ARG A N 1
ATOM 2937 C CA . ARG A 1 361 ? 38.916 33.560 -11.870 1.00 29.98 361 ARG A CA 1
ATOM 2938 C C . ARG A 1 361 ? 38.419 34.037 -10.502 1.00 29.98 361 ARG A C 1
ATOM 2940 O O . ARG A 1 361 ? 38.325 33.268 -9.555 1.00 29.98 361 ARG A O 1
ATOM 2947 N N . LYS A 1 362 ? 38.222 35.354 -10.435 1.00 27.64 362 LYS A N 1
ATOM 2948 C CA . LYS A 1 362 ? 38.052 36.228 -9.263 1.00 27.64 362 LYS A CA 1
ATOM 2949 C C . LYS A 1 362 ? 36.801 35.905 -8.419 1.00 27.64 362 LYS A C 1
ATOM 2951 O O . LYS A 1 362 ? 35.825 35.404 -8.976 1.00 27.64 362 LYS A O 1
ATOM 2956 N N . PRO A 1 363 ? 36.781 36.267 -7.120 1.00 26.61 363 PRO A N 1
ATOM 2957 C CA . PRO A 1 363 ? 35.599 36.128 -6.278 1.00 26.61 363 PRO A CA 1
ATOM 2958 C C . PRO A 1 363 ? 34.580 37.232 -6.593 1.00 26.61 363 PRO A C 1
ATOM 2960 O O . PRO A 1 363 ? 34.931 38.409 -6.675 1.00 26.61 363 PRO A O 1
ATOM 2963 N N . VAL A 1 364 ? 33.308 36.864 -6.745 1.00 29.30 364 VAL A N 1
ATOM 2964 C CA . VAL A 1 364 ? 32.192 37.819 -6.750 1.00 29.30 364 VAL A CA 1
ATOM 2965 C C . VAL A 1 364 ? 31.620 37.856 -5.335 1.00 29.30 364 VAL A C 1
ATOM 2967 O O . VAL A 1 364 ? 31.031 36.877 -4.877 1.00 29.30 364 VAL A O 1
ATOM 2970 N N . LEU A 1 365 ? 31.816 38.981 -4.641 1.00 27.39 365 LEU A N 1
ATOM 2971 C CA . LEU A 1 365 ? 31.130 39.301 -3.389 1.00 27.39 365 LEU A CA 1
ATOM 2972 C C . LEU A 1 365 ? 29.612 39.278 -3.614 1.00 27.39 365 LEU A C 1
ATOM 2974 O O . LEU A 1 365 ? 29.092 40.003 -4.463 1.00 27.39 365 LEU A O 1
ATOM 2978 N N . ARG A 1 366 ? 28.888 38.488 -2.817 1.00 27.70 366 ARG A N 1
ATOM 2979 C CA . ARG A 1 366 ? 27.423 38.516 -2.763 1.00 27.70 366 ARG A CA 1
ATOM 2980 C C . ARG A 1 366 ? 27.007 39.348 -1.551 1.00 27.70 366 ARG A C 1
ATOM 2982 O O . ARG A 1 366 ? 27.117 38.894 -0.417 1.00 27.70 366 ARG A O 1
ATOM 2989 N N . LEU A 1 367 ? 26.571 40.580 -1.808 1.00 28.59 367 LEU A N 1
ATOM 2990 C CA . LEU A 1 367 ? 25.997 41.482 -0.811 1.00 28.59 367 LEU A CA 1
ATOM 2991 C C . LEU A 1 367 ? 24.723 40.870 -0.206 1.00 28.59 367 LEU A C 1
ATOM 2993 O O . LEU A 1 367 ? 23.805 40.469 -0.926 1.00 28.59 367 LEU A O 1
ATOM 2997 N N . LEU A 1 368 ? 24.693 40.820 1.124 1.00 28.97 368 LEU A N 1
ATOM 2998 C CA . LEU A 1 368 ? 23.535 40.493 1.951 1.00 28.97 368 LEU A CA 1
ATOM 2999 C C . LEU A 1 368 ? 22.439 41.548 1.730 1.00 28.97 368 LEU A C 1
ATOM 3001 O O . LEU A 1 368 ? 22.693 42.743 1.874 1.00 28.97 368 LEU A O 1
ATOM 3005 N N . ARG A 1 369 ? 21.215 41.121 1.395 1.00 29.70 369 ARG A N 1
ATOM 3006 C CA . ARG A 1 369 ? 20.023 41.983 1.456 1.00 29.70 369 ARG A CA 1
ATOM 3007 C C . ARG A 1 369 ? 19.318 41.780 2.802 1.00 29.70 369 ARG A C 1
ATOM 3009 O O . ARG A 1 369 ? 19.116 40.627 3.181 1.00 29.70 369 ARG A O 1
ATOM 3016 N N . PRO A 1 370 ? 18.925 42.858 3.501 1.00 31.34 370 PRO A N 1
ATOM 3017 C CA . PRO A 1 370 ? 18.250 42.763 4.784 1.00 31.34 370 PRO A CA 1
ATOM 3018 C C . PRO A 1 370 ? 16.761 42.431 4.633 1.00 31.34 370 PRO A C 1
ATOM 3020 O O . PRO A 1 370 ? 16.088 42.816 3.676 1.00 31.34 370 PRO A O 1
ATOM 3023 N N . THR A 1 371 ? 16.278 41.706 5.633 1.00 33.12 371 THR A N 1
ATOM 3024 C CA . THR A 1 371 ? 14.894 41.330 5.917 1.00 33.12 371 THR A CA 1
ATOM 3025 C C . THR A 1 371 ? 14.022 42.554 6.204 1.00 33.12 371 THR A C 1
ATOM 3027 O O . THR A 1 371 ? 14.364 43.361 7.067 1.00 33.12 371 THR A O 1
ATOM 3030 N N . ALA A 1 372 ? 12.870 42.663 5.539 1.00 32.00 372 ALA A N 1
ATOM 3031 C CA . ALA A 1 372 ? 11.829 43.634 5.871 1.00 32.00 372 ALA A CA 1
ATOM 3032 C C . ALA A 1 372 ? 10.650 42.925 6.557 1.00 32.00 372 ALA A C 1
ATOM 3034 O O . ALA A 1 372 ? 10.108 41.957 6.028 1.00 32.00 372 ALA A O 1
ATOM 3035 N N . ALA A 1 373 ? 10.263 43.436 7.725 1.00 32.03 373 ALA A N 1
ATOM 3036 C CA . ALA A 1 373 ? 9.056 43.087 8.474 1.00 32.03 373 ALA A CA 1
ATOM 3037 C C . ALA A 1 373 ? 8.151 44.345 8.607 1.00 32.03 373 ALA A C 1
ATOM 3039 O O . ALA A 1 373 ? 8.615 45.457 8.343 1.00 32.03 373 ALA A O 1
ATOM 3040 N N . PRO A 1 374 ? 6.855 44.199 8.952 1.00 43.91 374 PRO A N 1
ATOM 3041 C CA . PRO A 1 374 ? 5.748 44.939 8.328 1.00 43.91 374 PRO A CA 1
ATOM 3042 C C . PRO A 1 374 ? 5.234 46.141 9.142 1.00 43.91 374 PRO A C 1
ATOM 3044 O O . PRO A 1 374 ? 5.301 46.131 10.369 1.00 43.91 374 PRO A O 1
ATOM 3047 N N . ARG A 1 375 ? 4.597 47.135 8.489 1.00 32.09 375 ARG A N 1
ATOM 3048 C CA . ARG A 1 375 ? 3.717 48.117 9.166 1.00 32.09 375 ARG A CA 1
ATOM 3049 C C . ARG A 1 375 ? 2.499 48.566 8.334 1.00 32.09 375 ARG A C 1
ATOM 3051 O O . ARG A 1 375 ? 2.629 49.242 7.325 1.00 32.09 375 ARG A O 1
ATOM 3058 N N . ARG A 1 376 ? 1.326 48.181 8.858 1.00 32.50 376 ARG A N 1
ATOM 3059 C CA . ARG A 1 376 ? 0.048 48.911 9.034 1.00 32.50 376 ARG A CA 1
ATOM 3060 C C . ARG A 1 376 ? -0.389 49.916 7.950 1.00 32.50 376 ARG A C 1
ATOM 3062 O O . ARG A 1 376 ? 0.137 51.019 7.867 1.00 32.50 376 ARG A O 1
ATOM 3069 N N . ARG A 1 377 ? -1.494 49.596 7.260 1.00 33.59 377 ARG A N 1
ATOM 3070 C CA . ARG A 1 377 ? -2.397 50.587 6.645 1.00 33.59 377 ARG A CA 1
ATOM 3071 C C . ARG A 1 377 ? -3.419 51.054 7.681 1.00 33.59 377 ARG A C 1
ATOM 3073 O O . ARG A 1 377 ? -4.206 50.254 8.175 1.00 33.59 377 ARG A O 1
ATOM 3080 N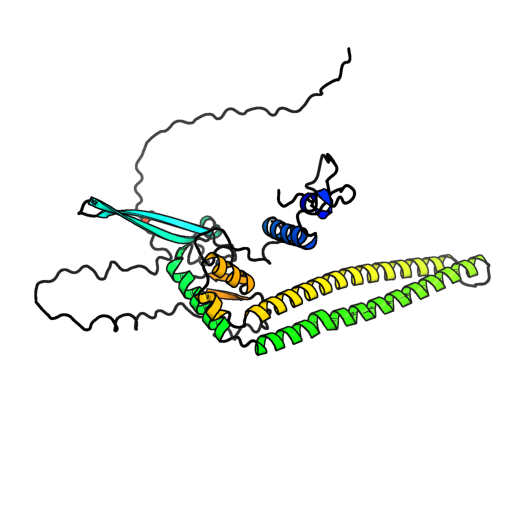 N . THR A 1 378 ? -3.411 52.344 7.990 1.00 37.03 378 THR A N 1
ATOM 3081 C CA . THR A 1 378 ? -4.494 53.032 8.698 1.00 37.03 378 THR A CA 1
ATOM 3082 C C . THR A 1 378 ? -5.480 53.609 7.688 1.00 37.03 378 THR A C 1
ATOM 3084 O O . THR A 1 378 ? -5.080 54.333 6.777 1.00 37.03 378 THR A O 1
ATOM 3087 N N . HIS A 1 379 ? -6.764 53.308 7.883 1.00 40.38 379 HIS A N 1
ATOM 3088 C CA . HIS A 1 379 ? -7.891 54.055 7.333 1.00 40.38 379 HIS A CA 1
ATOM 3089 C C . HIS A 1 379 ? -7.795 55.543 7.697 1.00 40.38 379 HIS A C 1
ATOM 3091 O O . HIS A 1 379 ? -7.494 55.879 8.844 1.00 40.38 379 HIS A O 1
ATOM 3097 N N . ARG A 1 380 ? -8.169 56.427 6.767 1.00 31.64 380 ARG A N 1
ATOM 3098 C CA . ARG A 1 380 ? -8.767 57.718 7.118 1.00 31.64 380 ARG A CA 1
ATOM 3099 C C . ARG A 1 380 ? -9.818 58.118 6.088 1.00 31.64 380 ARG A C 1
ATOM 3101 O O . ARG A 1 380 ? -9.524 58.239 4.906 1.00 31.64 380 ARG A O 1
ATOM 3108 N N . PHE A 1 381 ? -11.029 58.287 6.608 1.00 35.84 381 PHE A N 1
ATOM 3109 C CA . PHE A 1 381 ? -12.137 59.029 6.029 1.00 35.84 381 PHE A CA 1
ATOM 3110 C C . PHE A 1 381 ? -11.711 60.451 5.646 1.00 35.84 381 PHE A C 1
ATOM 3112 O O . PHE A 1 381 ? -11.078 61.138 6.456 1.00 35.84 381 PHE A O 1
ATOM 3119 N N . ARG A 1 382 ? -12.164 60.905 4.480 1.00 38.53 382 ARG A N 1
ATOM 3120 C CA . ARG A 1 382 ? -12.942 62.138 4.354 1.00 38.53 382 ARG A CA 1
ATOM 3121 C C . ARG A 1 382 ? -13.780 62.099 3.090 1.00 38.53 382 ARG A C 1
ATOM 3123 O O . ARG A 1 382 ? -13.248 61.589 2.081 1.00 38.53 382 ARG A O 1
#

Radius of gyration: 33.22 Å; chains: 1; bounding box: 81×84×106 Å

InterPro domains:
  IPR025827 Recombinase zinc beta ribbon domain [PF13408] (72-124)
  IPR038109 DNA-binding recombinase domain superfamily [G3DSA:3.90.1750.20] (1-83)

Foldseek 3Di:
DLLQCLQQQWHFDPDDDVDDDDHSVRTHTDPGDPVSHNDHPVVSVVSSVVVCVVPDPPPPADFQDFDPDPALCQSFEAAPQPRHHWDKDKDWDWDQDPVRDIDIDIWIWTFDPVCVVPDPDVSALFGIGGRVQVVVVVVVLVVVVLVPDDLVLLVVVLVVLCVVQAVVLVVVLVVLVVVLVVLVVVLVVLVVVLVCVVVVNDPDDNVVSVVVNVVSVVVSVVSVVVSVVSVVRNVVSVVLSVLQVVLSVCSVCVVVCLVPDDSSVVSVNCSSFWRHWHDDQFFIDTHTSRCSPPPPPPVPPRGPGNDPPVPDPPPPPPPDDDDDDDDDDDDDVVPPPPDDPSDPVPVVVPPDPDDDDDDDDDDDDDDDDDDDDDDDDDDDDD

Organism: Saccharibacillus brassicae (NCBI:txid2583377)